Protein 3NDH (pdb70)

Nearest PDB structures (foldseek):
  3ndh-assembly1_B  TM=9.993E-01  e=7.594E-46  Thermoplasma acidophilum
  4art-assembly1_B  TM=2.480E-01  e=1.129E-01  Bicaudavirus pozzuoliense
  8sbm-assembly2_B  TM=2.463E-01  e=1.605E+00  Mycobacterium tuberculosis
  3zxo-assembly1_A  TM=2.672E-01  e=2.218E+00  Mycobacterium tuberculosis H37Rv
  8sbm-assembly1_A  TM=1.873E-01  e=1.605E+00  Mycobacterium tuberculosis

Sequence (422 aa):
HHHHEFDHLKKDLFRRDRRLIIDDKVQRRRLPYMMFQQLAEELESSSRAGKKVGMEVGSLRERIISSLLIYKFGEEKKNVEETDLPITEEPPEIDVKLFGSPPISIKTITGKKEEPAGVKLIWTVDATKARRQQFLETWHPRRFDLILVHINWSSLGGVYYIPDYVQQQRRIFDEIGKDKKYIKKLPPKKQGTNPRGVEISNEEALKKEIMTDEEETMSIKKIEEWKKKKTNNVVQQYYNNAAFKRWVDLWSEEGDDHHLKKDLFRRDRRLIIDDKVQRRRLPYMFQLAELESSSRAGKKVGMEVGSLRERIISSLLIYKFGEEKKNVETDLPPITEPPEIDVKLFGSSPISSIKTITGKEEPAGVKLIWTVDATKARRQFLETTWHPRRFDLILVHINWSSLGGVYYIPDYVQQRIFDEIGKDKYIKKLPPKKQGTNPRGVEISNEEALKKEIMTDEEETMSIKKIEEWKKKTNNVVQQYYNNAAFKKRRWVDLWSEG

Structure (mmCIF, N/CA/C/O backbone):
data_3NDH
#
_entry.id   3NDH
#
_cell.length_a   39.310
_cell.length_b   72.910
_cell.length_c   88.760
_cell.angle_alpha   90.00
_cell.angle_beta   101.99
_cell.angle_gamma   90.00
#
_symmetry.space_group_name_H-M   'P 1 21 1'
#
loop_
_entity.id
_entity.type
_entity.pdbx_description
1 polymer 'restriction endonuclease THAI'
2 polymer "DNA (5'-D(*G*GP*TP*AP*CP*GP*CP*GP*AP*TP*G)-3')"
3 polymer "DNA (5'-D(*C*CP*AP*TP*CP*GP*CP*GP*TP*AP*C)-3')"
4 non-polymer 'SODIUM ION'
5 non-polymer 'CHLORIDE ION'
6 non-polymer 'TRIETHYLENE GLYCOL'
7 non-polymer 'ACETATE ION'
8 non-polymer 'SULFATE ION'
9 water water
#
loop_
_atom_site.group_PDB
_atom_site.id
_atom_site.type_symbol
_atom_site.label_atom_id
_atom_site.label_alt_id
_atom_site.label_comp_id
_atom_site.label_asym_id
_atom_site.label_entity_id
_atom_site.label_seq_id
_atom_site.pdbx_PDB_ins_code
_atom_site.Cartn_x
_atom_site.Cartn_y
_atom_site.Cartn_z
_atom_site.occupancy
_atom_site.B_iso_or_equiv
_atom_site.auth_seq_id
_atom_site.auth_comp_id
_atom_site.auth_asym_id
_atom_site.auth_atom_id
_atom_site.pdbx_PDB_model_num
ATOM 1 N N . HIS A 1 5 ? -7.287 -12.013 8.341 1.00 26.17 -4 HIS A N 1
ATOM 2 C CA . HIS A 1 5 ? -6.963 -11.170 7.150 1.00 25.93 -4 HIS A CA 1
ATOM 3 C C . HIS A 1 5 ? -5.499 -11.351 6.756 1.00 24.14 -4 HIS A C 1
ATOM 4 O O . HIS A 1 5 ? -4.741 -12.038 7.461 1.00 25.17 -4 HIS A O 1
ATOM 11 N N . HIS A 1 6 ? -5.087 -10.711 5.658 1.00 21.81 -3 HIS A N 1
ATOM 12 C CA . HIS A 1 6 ? -3.773 -10.975 5.075 1.00 19.56 -3 HIS A CA 1
ATOM 13 C C . HIS A 1 6 ? -2.617 -10.243 5.741 1.00 18.57 -3 HIS A C 1
ATOM 14 O O . HIS A 1 6 ? -1.484 -10.360 5.287 1.00 19.15 -3 HIS A O 1
ATOM 21 N N . HIS A 1 7 ? -2.873 -9.500 6.813 1.00 17.35 -2 HIS A N 1
ATOM 22 C CA . HIS A 1 7 ? -1.779 -8.908 7.579 1.00 17.52 -2 HIS A CA 1
ATOM 23 C C . HIS A 1 7 ? -1.659 -9.516 8.972 1.00 17.75 -2 HIS A C 1
ATOM 24 O O . HIS A 1 7 ? -0.922 -9.019 9.807 1.00 19.75 -2 HIS A O 1
ATOM 31 N N . HIS A 1 8 ? -2.304 -10.659 9.187 1.00 18.02 -1 HIS A N 1
ATOM 32 C CA . HIS A 1 8 ? -2.203 -11.375 10.448 1.00 19.07 -1 HIS A CA 1
ATOM 33 C C . HIS A 1 8 ? -0.880 -12.127 10.524 1.00 18.32 -1 HIS A C 1
ATOM 34 O O . HIS A 1 8 ? -0.367 -12.616 9.513 1.00 18.38 -1 HIS A O 1
ATOM 41 N N . GLU A 1 9 ? -0.318 -12.238 11.723 1.00 18.23 0 GLU A N 1
ATOM 42 C CA . GLU A 1 9 ? 0.827 -13.114 11.928 1.00 19.75 0 GLU A CA 1
ATOM 43 C C . GLU A 1 9 ? 0.354 -14.547 11.686 1.00 22.41 0 GLU A C 1
ATOM 44 O O . GLU A 1 9 ? -0.700 -14.914 12.158 1.00 24.71 0 GLU A O 1
ATOM 50 N N . PHE A 1 10 ? 1.101 -15.351 10.948 1.00 25.79 1 PHE A N 1
ATOM 51 C CA . PHE A 1 10 ? 0.623 -16.725 10.716 1.00 27.30 1 PHE A CA 1
ATOM 52 C C . PHE A 1 10 ? 0.703 -17.561 11.996 1.00 28.66 1 PHE A C 1
ATOM 53 O O . PHE A 1 10 ? 1.793 -17.882 12.473 1.00 30.74 1 PHE A O 1
ATOM 61 N N . ASP A 1 18 ? -0.989 -16.454 29.804 1.00 28.36 9 ASP A N 1
ATOM 62 C CA . ASP A 1 18 ? -0.561 -15.042 29.805 1.00 26.91 9 ASP A CA 1
ATOM 63 C C . ASP A 1 18 ? -0.207 -14.716 28.362 1.00 25.44 9 ASP A C 1
ATOM 64 O O . ASP A 1 18 ? 0.801 -15.176 27.821 1.00 25.47 9 ASP A O 1
ATOM 69 N N . HIS A 1 19 ? -1.078 -13.940 27.733 1.00 24.05 10 HIS A N 1
ATOM 70 C CA . HIS A 1 19 ? -0.939 -13.623 26.323 1.00 22.53 10 HIS A CA 1
ATOM 71 C C . HIS A 1 19 ? 0.301 -12.777 26.068 1.00 21.26 10 HIS A C 1
ATOM 72 O O . HIS A 1 19 ? 0.960 -12.929 25.038 1.00 20.30 10 HIS A O 1
ATOM 79 N N . LEU A 1 20 ? 0.621 -11.883 26.996 1.00 20.25 11 LEU A N 1
ATOM 80 C CA . LEU A 1 20 ? 1.814 -11.053 26.836 1.00 19.12 11 LEU A CA 1
ATOM 81 C C . LEU A 1 20 ? 3.098 -11.881 26.936 1.00 19.17 11 LEU A C 1
ATOM 82 O O . LEU A 1 20 ? 4.061 -11.615 26.241 1.00 19.39 11 LEU A O 1
ATOM 87 N N A LYS A 1 21 ? 3.106 -12.897 27.797 0.50 19.48 12 LYS A N 1
ATOM 88 N N B LYS A 1 21 ? 3.109 -12.897 27.787 0.50 19.36 12 LYS A N 1
ATOM 89 C CA A LYS A 1 21 ? 4.223 -13.834 27.837 0.50 20.44 12 LYS A CA 1
ATOM 90 C CA B LYS A 1 21 ? 4.254 -13.792 27.834 0.50 20.21 12 LYS A CA 1
ATOM 91 C C A LYS A 1 21 ? 4.406 -14.473 26.464 0.50 20.10 12 LYS A C 1
ATOM 92 C C B LYS A 1 21 ? 4.415 -14.522 26.489 0.50 20.05 12 LYS A C 1
ATOM 93 O O A LYS A 1 21 ? 5.519 -14.529 25.942 0.50 19.97 12 LYS A O 1
ATOM 94 O O B LYS A 1 21 ? 5.534 -14.679 26.000 0.50 20.10 12 LYS A O 1
ATOM 105 N N . ASP A 1 22 ? 3.303 -14.930 25.881 1.00 20.17 13 ASP A N 1
ATOM 106 C CA . ASP A 1 22 ? 3.332 -15.574 24.563 1.00 20.43 13 ASP A CA 1
ATOM 107 C C . ASP A 1 22 ? 3.880 -14.618 23.505 1.00 18.31 13 ASP A C 1
ATOM 108 O O . ASP A 1 22 ? 4.678 -15.009 22.654 1.00 18.94 13 ASP A O 1
ATOM 113 N N . LEU A 1 23 ? 3.482 -13.351 23.579 1.00 17.47 14 LEU A N 1
ATOM 114 C CA . LEU A 1 23 ? 3.985 -12.341 22.653 1.00 17.03 14 LEU A CA 1
ATOM 115 C C . LEU A 1 23 ? 5.497 -12.204 22.768 1.00 17.01 14 LEU A C 1
ATOM 116 O O . LEU A 1 23 ? 6.212 -12.188 21.758 1.00 17.89 14 LEU A O 1
ATOM 121 N N . PHE A 1 24 ? 5.982 -12.093 24.001 1.00 17.29 15 PHE A N 1
ATOM 122 C CA . PHE A 1 24 ? 7.389 -11.826 24.250 1.00 17.76 15 PHE A CA 1
ATOM 123 C C . PHE A 1 24 ? 8.318 -13.010 23.972 1.00 18.59 15 PHE A C 1
ATOM 124 O O . PHE A 1 24 ? 9.515 -12.824 23.828 1.00 19.66 15 PHE A O 1
ATOM 132 N N A ARG A 1 25 ? 7.757 -14.213 23.892 0.50 18.74 16 ARG A N 1
ATOM 133 N N B ARG A 1 25 ? 7.774 -14.219 23.896 0.50 19.14 16 ARG A N 1
ATOM 134 C CA A ARG A 1 25 ? 8.535 -15.428 23.626 0.50 19.57 16 ARG A CA 1
ATOM 135 C CA B ARG A 1 25 ? 8.600 -15.392 23.605 0.50 20.26 16 ARG A CA 1
ATOM 136 C C A ARG A 1 25 ? 8.435 -15.885 22.170 0.50 19.44 16 ARG A C 1
ATOM 137 C C B ARG A 1 25 ? 8.364 -15.949 22.194 0.50 19.94 16 ARG A C 1
ATOM 138 O O A ARG A 1 25 ? 9.168 -16.779 21.754 0.50 20.19 16 ARG A O 1
ATOM 139 O O B ARG A 1 25 ? 8.913 -16.989 21.838 0.50 20.99 16 ARG A O 1
ATOM 154 N N . ASP A 1 26 ? 7.551 -15.252 21.400 1.00 18.86 17 ASP A N 1
ATOM 155 C CA . ASP A 1 26 ? 7.318 -15.604 19.995 1.00 18.11 17 ASP A CA 1
ATOM 156 C C . ASP A 1 26 ? 8.550 -15.167 19.186 1.00 17.67 17 ASP A C 1
ATOM 157 O O . ASP A 1 26 ? 8.868 -13.990 19.112 1.00 16.12 17 ASP A O 1
ATOM 162 N N A ARG A 1 27 ? 9.228 -16.138 18.582 0.50 18.01 18 ARG A N 1
ATOM 163 N N B ARG A 1 27 ? 9.257 -16.131 18.600 0.50 17.89 18 ARG A N 1
ATOM 164 C CA A ARG A 1 27 ? 10.478 -15.894 17.871 0.50 18.30 18 ARG A CA 1
ATOM 165 C CA B ARG A 1 27 ? 10.507 -15.849 17.888 0.50 18.15 18 ARG A CA 1
ATOM 166 C C A ARG A 1 27 ? 10.331 -14.911 16.708 0.50 17.41 18 ARG A C 1
ATOM 167 C C B ARG A 1 27 ? 10.340 -14.901 16.697 0.50 17.32 18 ARG A C 1
ATOM 168 O O A ARG A 1 27 ? 11.229 -14.103 16.450 0.50 17.42 18 ARG A O 1
ATOM 169 O O B ARG A 1 27 ? 11.236 -14.103 16.406 0.50 17.30 18 ARG A O 1
ATOM 184 N N . LEU A 1 28 ? 9.208 -15.000 15.999 1.00 16.94 19 LEU A N 1
ATOM 185 C CA . LEU A 1 28 ? 8.936 -14.085 14.881 1.00 16.58 19 LEU A CA 1
ATOM 186 C C . LEU A 1 28 ? 8.708 -12.659 15.388 1.00 15.97 19 LEU A C 1
ATOM 187 O O . LEU A 1 28 ? 9.232 -11.718 14.831 1.00 15.93 19 LEU A O 1
ATOM 192 N N . ILE A 1 29 ? 7.954 -12.526 16.473 1.00 15.20 20 ILE A N 1
ATOM 193 C CA . ILE A 1 29 ? 7.761 -11.222 17.106 1.00 14.85 20 ILE A CA 1
ATOM 194 C C . ILE A 1 29 ? 9.097 -10.631 17.571 1.00 14.68 20 ILE A C 1
ATOM 195 O O . ILE A 1 29 ? 9.381 -9.464 17.341 1.00 14.24 20 ILE A O 1
ATOM 200 N N . ILE A 1 30 ? 9.913 -11.447 18.232 1.00 14.20 21 ILE A N 1
ATOM 201 C CA . ILE A 1 30 ? 11.224 -10.983 18.681 1.00 14.55 21 ILE A CA 1
ATOM 202 C C . ILE A 1 30 ? 12.020 -10.457 17.493 1.00 14.45 21 ILE A C 1
ATOM 203 O O . ILE A 1 30 ? 12.582 -9.370 17.552 1.00 14.31 21 ILE A O 1
ATOM 208 N N A ASP A 1 31 ? 12.053 -11.209 16.395 0.50 14.96 22 ASP A N 1
ATOM 209 N N B ASP A 1 31 ? 12.041 -11.233 16.413 0.50 15.47 22 ASP A N 1
ATOM 210 C CA A ASP A 1 31 ? 12.843 -10.824 15.224 0.50 15.06 22 ASP A CA 1
ATOM 211 C CA B ASP A 1 31 ? 12.764 -10.899 15.190 0.50 15.88 22 ASP A CA 1
ATOM 212 C C A ASP A 1 31 ? 12.287 -9.562 14.556 0.50 14.36 22 ASP A C 1
ATOM 213 C C B ASP A 1 31 ? 12.279 -9.573 14.609 0.50 14.89 22 ASP A C 1
ATOM 214 O O A ASP A 1 31 ? 13.050 -8.695 14.119 0.50 14.70 22 ASP A O 1
ATOM 215 O O B ASP A 1 31 ? 13.071 -8.674 14.318 0.50 15.28 22 ASP A O 1
ATOM 224 N N . LYS A 1 32 ? 10.963 -9.449 14.483 1.00 14.53 23 LYS A N 1
ATOM 225 C CA . LYS A 1 32 ? 10.363 -8.273 13.882 1.00 14.23 23 LYS A CA 1
ATOM 226 C C . LYS A 1 32 ? 10.588 -7.020 14.730 1.00 12.81 23 LYS A C 1
ATOM 227 O O . LYS A 1 32 ? 10.866 -5.945 14.193 1.00 13.19 23 LYS A O 1
ATOM 233 N N . VAL A 1 33 ? 10.450 -7.143 16.048 1.00 13.02 24 VAL A N 1
ATOM 234 C CA . VAL A 1 33 ? 10.669 -6.018 16.945 1.00 12.72 24 VAL A CA 1
ATOM 235 C C . VAL A 1 33 ? 12.126 -5.567 16.872 1.00 12.81 24 VAL A C 1
ATOM 236 O O . VAL A 1 33 ? 12.415 -4.381 16.722 1.00 12.05 24 VAL A O 1
ATOM 240 N N . GLN A 1 34 ? 13.050 -6.522 16.949 1.00 12.67 25 GLN A N 1
ATOM 241 C CA . GLN A 1 34 ? 14.465 -6.189 16.924 1.00 12.76 25 GLN A CA 1
ATOM 242 C C . GLN A 1 34 ? 14.863 -5.542 15.610 1.00 14.03 25 GLN A C 1
ATOM 243 O O . GLN A 1 34 ? 15.681 -4.611 15.587 1.00 14.44 25 GLN A O 1
ATOM 249 N N A ARG A 1 35 ? 14.320 -6.042 14.507 0.50 14.03 26 ARG A N 1
ATOM 250 N N B ARG A 1 35 ? 14.305 -6.045 14.517 0.50 14.14 26 ARG A N 1
ATOM 251 C CA A ARG A 1 35 ? 14.673 -5.514 13.198 0.50 14.30 26 ARG A CA 1
ATOM 252 C CA B ARG A 1 35 ? 14.643 -5.562 13.188 0.50 14.50 26 ARG A CA 1
ATOM 253 C C A ARG A 1 35 ? 13.941 -4.222 12.824 0.50 13.79 26 ARG A C 1
ATOM 254 C C B ARG A 1 35 ? 13.938 -4.247 12.819 0.50 13.91 26 ARG A C 1
ATOM 255 O O A ARG A 1 35 ? 14.522 -3.369 12.153 0.50 15.08 26 ARG A O 1
ATOM 256 O O B ARG A 1 35 ? 14.535 -3.406 12.147 0.50 15.17 26 ARG A O 1
ATOM 271 N N . ARG A 1 36 ? 12.682 -4.079 13.237 1.00 13.04 27 ARG A N 1
ATOM 272 C CA . ARG A 1 36 ? 11.828 -2.996 12.719 1.00 12.04 27 ARG A CA 1
ATOM 273 C C . ARG A 1 36 ? 11.267 -1.987 13.709 1.00 11.46 27 ARG A C 1
ATOM 274 O O . ARG A 1 36 ? 10.795 -0.938 13.271 1.00 12.20 27 ARG A O 1
ATOM 282 N N . LEU A 1 37 ? 11.261 -2.271 15.013 1.00 11.60 28 LEU A N 1
ATOM 283 C CA . LEU A 1 37 ? 10.713 -1.271 15.922 1.00 11.49 28 LEU A CA 1
ATOM 284 C C . LEU A 1 37 ? 11.449 0.068 15.820 1.00 11.15 28 LEU A C 1
ATOM 285 O O . LEU A 1 37 ? 10.808 1.112 15.844 1.00 10.93 28 LEU A O 1
ATOM 290 N N . PRO A 1 38 ? 12.785 0.071 15.711 1.00 11.10 29 PRO A N 1
ATOM 291 C CA . PRO A 1 38 ? 13.436 1.375 15.525 1.00 11.34 29 PRO A CA 1
ATOM 292 C C . PRO A 1 38 ? 12.936 2.170 14.313 1.00 11.31 29 PRO A C 1
ATOM 293 O O . PRO A 1 38 ? 12.637 3.363 14.440 1.00 11.42 29 PRO A O 1
ATOM 297 N N . TYR A 1 39 ? 12.819 1.518 13.156 1.00 11.90 30 TYR A N 1
ATOM 298 C CA . TYR A 1 39 ? 12.294 2.160 11.958 1.00 12.01 30 TYR A CA 1
ATOM 299 C C . TYR A 1 39 ? 10.900 2.758 12.181 1.00 11.49 30 TYR A C 1
ATOM 300 O O . TYR A 1 39 ? 10.649 3.924 11.859 1.00 11.17 30 TYR A O 1
ATOM 309 N N A MET A 1 40 ? 10.004 1.964 12.754 0.50 11.42 31 MET A N 1
ATOM 310 N N B MET A 1 40 ? 10.002 1.961 12.745 0.50 11.82 31 MET A N 1
ATOM 311 C CA A MET A 1 40 ? 8.638 2.427 13.003 0.50 11.62 31 MET A CA 1
ATOM 312 C CA B MET A 1 40 ? 8.635 2.421 12.988 0.50 12.34 31 MET A CA 1
ATOM 313 C C A MET A 1 40 ? 8.635 3.617 13.957 0.50 11.19 31 MET A C 1
ATOM 314 C C B MET A 1 40 ? 8.616 3.600 13.968 0.50 11.60 31 MET A C 1
ATOM 315 O O A MET A 1 40 ? 7.925 4.604 13.743 0.50 11.24 31 MET A O 1
ATOM 316 O O B MET A 1 40 ? 7.878 4.572 13.774 0.50 11.64 31 MET A O 1
ATOM 325 N N . PHE A 1 41 ? 9.433 3.528 15.016 1.00 11.04 32 PHE A N 1
ATOM 326 C CA . PHE A 1 41 ? 9.537 4.635 15.970 1.00 10.71 32 PHE A CA 1
ATOM 327 C C . PHE A 1 41 ? 10.199 5.855 15.354 1.00 12.17 32 PHE A C 1
ATOM 328 O O . PHE A 1 41 ? 9.891 6.984 15.752 1.00 12.19 32 PHE A O 1
ATOM 336 N N A GLN A 1 42 ? 11.069 5.655 14.374 0.50 11.51 33 GLN A N 1
ATOM 337 N N B GLN A 1 42 ? 11.088 5.657 14.382 0.50 12.20 33 GLN A N 1
ATOM 338 C CA A GLN A 1 42 ? 11.635 6.789 13.669 0.50 12.23 33 GLN A CA 1
ATOM 339 C CA B GLN A 1 42 ? 11.619 6.784 13.609 0.50 13.41 33 GLN A CA 1
ATOM 340 C C A GLN A 1 42 ? 10.566 7.493 12.811 0.50 12.74 33 GLN A C 1
ATOM 341 C C B GLN A 1 42 ? 10.514 7.499 12.863 0.50 13.39 33 GLN A C 1
ATOM 342 O O A GLN A 1 42 ? 10.532 8.726 12.732 0.50 13.28 33 GLN A O 1
ATOM 343 O O B GLN A 1 42 ? 10.419 8.732 12.880 0.50 13.93 33 GLN A O 1
ATOM 354 N N . LEU A 1 43 ? 9.698 6.722 12.163 1.00 12.57 34 LEU A N 1
ATOM 355 C CA . LEU A 1 43 ? 8.564 7.302 11.422 1.00 13.49 34 LEU A CA 1
ATOM 356 C C . LEU A 1 43 ? 7.679 8.075 12.391 1.00 13.26 34 LEU A C 1
ATOM 357 O O . LEU A 1 43 ? 7.249 9.182 12.097 1.00 13.43 34 LEU A O 1
ATOM 362 N N . ALA A 1 44 ? 7.425 7.520 13.572 1.00 12.31 35 ALA A N 1
ATOM 363 C CA . ALA A 1 44 ? 6.621 8.253 14.562 1.00 11.76 35 ALA A CA 1
ATOM 364 C C . ALA A 1 44 ? 7.242 9.587 14.917 1.00 12.04 35 ALA A C 1
ATOM 365 O O . ALA A 1 44 ? 6.562 10.618 14.982 1.00 12.88 35 ALA A O 1
ATOM 367 N N A GLU A 1 45 ? 8.541 9.603 15.163 0.50 12.74 36 GLU A N 1
ATOM 368 N N B GLU A 1 45 ? 8.543 9.592 15.152 0.50 12.12 36 GLU A N 1
ATOM 369 C CA A GLU A 1 45 ? 9.179 10.866 15.529 0.50 13.32 36 GLU A CA 1
ATOM 370 C CA B GLU A 1 45 ? 9.236 10.838 15.488 0.50 12.22 36 GLU A CA 1
ATOM 371 C C A GLU A 1 45 ? 9.202 11.880 14.378 0.50 13.38 36 GLU A C 1
ATOM 372 C C B GLU A 1 45 ? 9.182 11.868 14.373 0.50 12.76 36 GLU A C 1
ATOM 373 O O A GLU A 1 45 ? 9.005 13.086 14.603 0.50 14.12 36 GLU A O 1
ATOM 374 O O B GLU A 1 45 ? 8.913 13.057 14.613 0.50 13.57 36 GLU A O 1
ATOM 385 N N . LEU A 1 46 ? 9.398 11.391 13.152 1.00 13.43 37 LEU A N 1
ATOM 386 C CA . LEU A 1 46 ? 9.378 12.262 11.985 1.00 14.40 37 LEU A CA 1
ATOM 387 C C . LEU A 1 46 ? 8.024 12.930 11.781 1.00 14.64 37 LEU A C 1
ATOM 388 O O . LEU A 1 46 ? 7.961 14.029 11.198 1.00 16.07 37 LEU A O 1
ATOM 393 N N . GLU A 1 47 ? 6.971 12.326 12.284 1.00 13.97 38 GLU A N 1
ATOM 394 C CA . GLU A 1 47 ? 5.618 12.845 12.192 1.00 14.75 38 GLU A CA 1
ATOM 395 C C . GLU A 1 47 ? 5.182 13.609 13.446 1.00 13.66 38 GLU A C 1
ATOM 396 O O . GLU A 1 47 ? 4.065 14.102 13.500 1.00 15.62 38 GLU A O 1
ATOM 402 N N . SER A 1 48 ? 6.061 13.748 14.426 1.00 12.11 39 SER A N 1
ATOM 403 C CA . SER A 1 48 ? 5.699 14.325 15.708 1.00 12.62 39 SER A CA 1
ATOM 404 C C . SER A 1 48 ? 6.736 15.320 16.196 1.00 12.96 39 SER A C 1
ATOM 405 O O . SER A 1 48 ? 6.964 15.422 17.393 1.00 13.58 39 SER A O 1
ATOM 408 N N A SER A 1 49 ? 7.367 16.029 15.267 0.50 12.49 40 SER A N 1
ATOM 409 N N B SER A 1 49 ? 7.359 16.038 15.269 0.50 13.28 40 SER A N 1
ATOM 410 C CA A SER A 1 49 ? 8.454 16.942 15.602 0.50 12.39 40 SER A CA 1
ATOM 411 C CA B SER A 1 49 ? 8.461 16.937 15.599 0.50 13.93 40 SER A CA 1
ATOM 412 C C A SER A 1 49 ? 8.223 18.332 15.010 0.50 13.23 40 SER A C 1
ATOM 413 C C B SER A 1 49 ? 8.293 18.300 14.935 0.50 13.99 40 SER A C 1
ATOM 414 O O A SER A 1 49 ? 7.244 18.569 14.295 0.50 14.64 40 SER A O 1
ATOM 415 O O B SER A 1 49 ? 7.452 18.471 14.053 0.50 15.50 40 SER A O 1
ATOM 420 N N . ARG A 1 50 ? 9.099 19.262 15.364 1.00 13.43 41 ARG A N 1
ATOM 421 C CA . ARG A 1 50 ? 9.188 20.526 14.675 1.00 13.36 41 ARG A CA 1
ATOM 422 C C . ARG A 1 50 ? 10.613 20.981 14.884 1.00 13.23 41 ARG A C 1
ATOM 423 O O . ARG A 1 50 ? 11.108 20.951 15.999 1.00 13.03 41 ARG A O 1
ATOM 431 N N . ALA A 1 51 ? 11.251 21.448 13.804 1.00 14.24 42 ALA A N 1
ATOM 432 C CA . ALA A 1 51 ? 12.684 21.803 13.807 1.00 14.87 42 ALA A CA 1
ATOM 433 C C . ALA A 1 51 ? 13.553 20.662 14.345 1.00 14.70 42 ALA A C 1
ATOM 434 O O . ALA A 1 51 ? 14.542 20.908 15.037 1.00 15.10 42 ALA A O 1
ATOM 436 N N . GLY A 1 52 ? 13.160 19.420 14.052 1.00 14.36 43 GLY A N 1
ATOM 437 C CA . GLY A 1 52 ? 13.925 18.248 14.459 1.00 14.74 43 GLY A CA 1
ATOM 438 C C . GLY A 1 52 ? 13.863 17.911 15.932 1.00 15.42 43 GLY A C 1
ATOM 439 O O . GLY A 1 52 ? 14.601 17.054 16.386 1.00 18.07 43 GLY A O 1
ATOM 440 N N A LYS A 1 53 ? 12.993 18.588 16.676 0.50 13.96 44 LYS A N 1
ATOM 441 N N B LYS A 1 53 ? 12.996 18.590 16.677 0.50 13.94 44 LYS A N 1
ATOM 442 C CA A LYS A 1 53 ? 12.790 18.321 18.091 0.50 13.45 44 LYS A CA 1
ATOM 443 C CA B LYS A 1 53 ? 12.796 18.324 18.093 0.50 13.43 44 LYS A CA 1
ATOM 444 C C A LYS A 1 53 ? 11.481 17.583 18.264 0.50 12.09 44 LYS A C 1
ATOM 445 C C B LYS A 1 53 ? 11.485 17.583 18.263 0.50 12.07 44 LYS A C 1
ATOM 446 O O A LYS A 1 53 ? 10.454 17.992 17.708 0.50 12.66 44 LYS A O 1
ATOM 447 O O B LYS A 1 53 ? 10.460 17.991 17.704 0.50 12.65 44 LYS A O 1
ATOM 458 N N . VAL A 1 54 ? 11.512 16.518 19.059 1.00 12.28 45 VAL A N 1
ATOM 459 C CA . VAL A 1 54 ? 10.376 15.627 19.186 1.00 12.10 45 VAL A CA 1
ATOM 460 C C . VAL A 1 54 ? 9.395 16.113 20.257 1.00 11.88 45 VAL A C 1
ATOM 461 O O . VAL A 1 54 ? 9.791 16.487 21.354 1.00 12.14 45 VAL A O 1
ATOM 465 N N . GLY A 1 55 ? 8.106 16.152 19.902 1.00 11.67 46 GLY A N 1
ATOM 466 C CA . GLY A 1 55 ? 7.057 16.534 20.837 1.00 11.63 46 GLY A CA 1
ATOM 467 C C . GLY A 1 55 ? 6.635 15.336 21.694 1.00 10.04 46 GLY A C 1
ATOM 468 O O . GLY A 1 55 ? 6.758 14.169 21.354 1.00 10.99 46 GLY A O 1
ATOM 469 N N . MET A 1 56 ? 6.111 15.669 22.866 1.00 11.24 47 MET A N 1
ATOM 470 C CA . MET A 1 56 ? 5.568 14.676 23.795 1.00 10.92 47 MET A CA 1
ATOM 471 C C . MET A 1 56 ? 4.519 13.813 23.144 1.00 11.09 47 MET A C 1
ATOM 472 O O . MET A 1 56 ? 4.403 12.617 23.476 1.00 10.64 47 MET A O 1
ATOM 477 N N . GLU A 1 57 ? 3.795 14.377 22.176 1.00 11.14 48 GLU A N 1
ATOM 478 C CA . GLU A 1 57 ? 2.735 13.668 21.500 1.00 11.39 48 GLU A CA 1
ATOM 479 C C . GLU A 1 57 ? 3.247 12.495 20.667 1.00 11.01 48 GLU A C 1
ATOM 480 O O . GLU A 1 57 ? 2.453 11.661 20.221 1.00 11.38 48 GLU A O 1
ATOM 486 N N . VAL A 1 58 ? 4.551 12.390 20.456 1.00 10.29 49 VAL A N 1
ATOM 487 C CA . VAL A 1 58 ? 5.111 11.174 19.848 1.00 10.04 49 VAL A CA 1
ATOM 488 C C . VAL A 1 58 ? 4.661 9.934 20.582 1.00 10.18 49 VAL A C 1
ATOM 489 O O . VAL A 1 58 ? 4.525 8.880 19.970 1.00 10.86 49 VAL A O 1
ATOM 493 N N . GLY A 1 59 ? 4.461 10.028 21.888 1.00 10.63 50 GLY A N 1
ATOM 494 C CA . GLY A 1 59 ? 4.034 8.888 22.679 1.00 11.49 50 GLY A CA 1
ATOM 495 C C . GLY A 1 59 ? 2.712 8.320 22.222 1.00 12.39 50 GLY A C 1
ATOM 496 O O . GLY A 1 59 ? 2.490 7.106 22.253 1.00 11.77 50 GLY A O 1
ATOM 497 N N . SER A 1 60 ? 1.821 9.189 21.774 1.00 12.37 51 SER A N 1
ATOM 498 C CA . SER A 1 60 ? 0.506 8.748 21.349 1.00 12.90 51 SER A CA 1
ATOM 499 C C . SER A 1 60 ? 0.603 7.941 20.058 1.00 12.91 51 SER A C 1
ATOM 500 O O . SER A 1 60 ? -0.089 6.943 19.858 1.00 13.48 51 SER A O 1
ATOM 503 N N . LEU A 1 61 ? 1.519 8.341 19.180 1.00 12.69 52 LEU A N 1
ATOM 504 C CA . LEU A 1 61 ? 1.744 7.612 17.957 1.00 12.41 52 LEU A CA 1
ATOM 505 C C . LEU A 1 61 ? 2.520 6.294 18.176 1.00 12.14 52 LEU A C 1
ATOM 506 O O . LEU A 1 61 ? 2.202 5.262 17.602 1.00 12.52 52 LEU A O 1
ATOM 511 N N . ARG A 1 62 ? 3.548 6.320 19.030 1.00 11.73 53 ARG A N 1
ATOM 512 C CA . ARG A 1 62 ? 4.251 5.087 19.402 1.00 11.54 53 ARG A CA 1
ATOM 513 C C . ARG A 1 62 ? 3.279 4.080 19.995 1.00 10.54 53 ARG A C 1
ATOM 514 O O . ARG A 1 62 ? 3.383 2.898 19.748 1.00 10.83 53 ARG A O 1
ATOM 522 N N . GLU A 1 63 ? 2.320 4.553 20.783 1.00 11.31 54 GLU A N 1
ATOM 523 C CA . GLU A 1 63 ? 1.311 3.673 21.386 1.00 12.21 54 GLU A CA 1
ATOM 524 C C . GLU A 1 63 ? 0.519 2.953 20.306 1.00 12.06 54 GLU A C 1
ATOM 525 O O . GLU A 1 63 ? 0.285 1.747 20.418 1.00 12.13 54 GLU A O 1
ATOM 531 N N . ARG A 1 64 ? 0.138 3.666 19.245 1.00 12.15 55 ARG A N 1
ATOM 532 C CA . ARG A 1 64 ? -0.554 3.029 18.122 1.00 13.14 55 ARG A CA 1
ATOM 533 C C . ARG A 1 64 ? 0.246 1.878 17.533 1.00 12.06 55 ARG A C 1
ATOM 534 O O . ARG A 1 64 ? -0.295 0.842 17.182 1.00 12.60 55 ARG A O 1
ATOM 542 N N . ILE A 1 65 ? 1.555 2.092 17.413 1.00 11.31 56 ILE A N 1
ATOM 543 C CA . ILE A 1 65 ? 2.462 1.097 16.862 1.00 10.81 56 ILE A CA 1
ATOM 544 C C . ILE A 1 65 ? 2.487 -0.149 17.751 1.00 11.08 56 ILE A C 1
ATOM 545 O O . ILE A 1 65 ? 2.468 -1.293 17.262 1.00 11.45 56 ILE A O 1
ATOM 550 N N . ILE A 1 66 ? 2.531 0.046 19.067 1.00 11.12 57 ILE A N 1
ATOM 551 C CA . ILE A 1 66 ? 2.555 -1.090 19.981 1.00 11.62 57 ILE A CA 1
ATOM 552 C C . ILE A 1 66 ? 1.209 -1.800 19.994 1.00 11.54 57 ILE A C 1
ATOM 553 O O . ILE A 1 66 ? 1.154 -3.031 19.955 1.00 11.86 57 ILE A O 1
ATOM 558 N N . SER A 1 67 ? 0.107 -1.053 20.027 1.00 11.36 58 SER A N 1
ATOM 559 C CA . SER A 1 67 ? -1.202 -1.714 19.931 1.00 11.76 58 SER A CA 1
ATOM 560 C C . SER A 1 67 ? -1.345 -2.525 18.639 1.00 11.87 58 SER A C 1
ATOM 561 O O . SER A 1 67 ? -1.966 -3.580 18.617 1.00 12.14 58 SER A O 1
ATOM 564 N N . SER A 1 68 ? -0.771 -2.002 17.564 1.00 11.78 59 SER A N 1
ATOM 565 C CA . SER A 1 68 ? -0.796 -2.670 16.273 1.00 12.43 59 SER A CA 1
ATOM 566 C C . SER A 1 68 ? 0.021 -3.956 16.256 1.00 12.59 59 SER A C 1
ATOM 567 O O . SER A 1 68 ? -0.324 -4.911 15.535 1.00 12.63 59 SER A O 1
ATOM 570 N N . LEU A 1 69 ? 1.086 -4.016 17.055 1.00 12.87 60 LEU A N 1
ATOM 571 C CA . LEU A 1 69 ? 1.807 -5.282 17.236 1.00 12.90 60 LEU A CA 1
ATOM 572 C C . LEU A 1 69 ? 0.903 -6.325 17.865 1.00 13.63 60 LEU A C 1
ATOM 573 O O . LEU A 1 69 ? 0.922 -7.470 17.475 1.00 13.83 60 LEU A O 1
ATOM 578 N N . LEU A 1 70 ? 0.116 -5.920 18.854 1.00 13.02 61 LEU A N 1
ATOM 579 C CA . LEU A 1 70 ? -0.829 -6.840 19.476 1.00 13.22 61 LEU A CA 1
ATOM 580 C C . LEU A 1 70 ? -1.873 -7.301 18.470 1.00 13.42 61 LEU A C 1
ATOM 581 O O . LEU A 1 70 ? -2.189 -8.477 18.415 1.00 13.86 61 LEU A O 1
ATOM 586 N N . ILE A 1 71 ? -2.399 -6.382 17.670 1.00 13.47 62 ILE A N 1
ATOM 587 C CA . ILE A 1 71 ? -3.372 -6.772 16.622 1.00 13.87 62 ILE A CA 1
ATOM 588 C C . ILE A 1 71 ? -2.744 -7.748 15.629 1.00 14.12 62 ILE A C 1
ATOM 589 O O . ILE A 1 71 ? -3.351 -8.772 15.275 1.00 15.26 62 ILE A O 1
ATOM 594 N N . TYR A 1 72 ? -1.507 -7.465 15.228 1.00 13.59 63 TYR A N 1
ATOM 595 C CA . TYR A 1 72 ? -0.770 -8.344 14.322 1.00 13.89 63 TYR A CA 1
ATOM 596 C C . TYR A 1 72 ? -0.718 -9.781 14.843 1.00 15.29 63 TYR A C 1
ATOM 597 O O . TYR A 1 72 ? -1.046 -10.700 14.107 1.00 15.00 63 TYR A O 1
ATOM 606 N N . LYS A 1 73 ? -0.329 -9.989 16.095 1.00 15.01 64 LYS A N 1
ATOM 607 C CA . LYS A 1 73 ? -0.227 -11.325 16.637 1.00 15.87 64 LYS A CA 1
ATOM 608 C C . LYS A 1 73 ? -1.583 -11.942 16.965 1.00 16.02 64 LYS A C 1
ATOM 609 O O . LYS A 1 73 ? -1.818 -13.124 16.653 1.00 17.27 64 LYS A O 1
ATOM 615 N N . PHE A 1 74 ? -2.460 -11.196 17.632 1.00 15.66 65 PHE A N 1
ATOM 616 C CA . PHE A 1 74 ? -3.643 -11.816 18.246 1.00 17.00 65 PHE A CA 1
ATOM 617 C C . PHE A 1 74 ? -4.938 -11.656 17.472 1.00 18.07 65 PHE A C 1
ATOM 618 O O . PHE A 1 74 ? -5.916 -12.364 17.768 1.00 19.61 65 PHE A O 1
ATOM 626 N N . GLY A 1 75 ? -4.948 -10.768 16.485 1.00 18.46 66 GLY A N 1
ATOM 627 C CA . GLY A 1 75 ? -6.138 -10.483 15.681 1.00 18.66 66 GLY A CA 1
ATOM 628 C C . GLY A 1 75 ? -6.944 -9.308 16.212 1.00 18.79 66 GLY A C 1
ATOM 629 O O . GLY A 1 75 ? -7.029 -9.095 17.413 1.00 18.18 66 GLY A O 1
ATOM 630 N N A GLU A 1 76 ? -7.562 -8.557 15.304 0.50 19.36 67 GLU A N 1
ATOM 631 N N B GLU A 1 76 ? -7.554 -8.553 15.311 0.50 19.76 67 GLU A N 1
ATOM 632 C CA A GLU A 1 76 ? -8.357 -7.391 15.688 0.50 20.16 67 GLU A CA 1
ATOM 633 C CA B GLU A 1 76 ? -8.269 -7.357 15.714 0.50 20.85 67 GLU A CA 1
ATOM 634 C C A GLU A 1 76 ? -9.506 -7.747 16.630 0.50 20.24 67 GLU A C 1
ATOM 635 C C B GLU A 1 76 ? -9.489 -7.686 16.594 0.50 20.89 67 GLU A C 1
ATOM 636 O O A GLU A 1 76 ? -9.829 -6.973 17.530 0.50 20.52 67 GLU A O 1
ATOM 637 O O B GLU A 1 76 ? -9.871 -6.871 17.434 0.50 21.20 67 GLU A O 1
ATOM 648 N N A LYS A 1 77 ? -10.095 -8.926 16.453 0.50 20.79 68 LYS A N 1
ATOM 649 N N B LYS A 1 77 ? -10.063 -8.881 16.460 0.50 21.39 68 LYS A N 1
ATOM 650 C CA A LYS A 1 77 ? -11.189 -9.356 17.317 0.50 21.03 68 LYS A CA 1
ATOM 651 C CA B LYS A 1 77 ? -11.192 -9.255 17.314 0.50 21.57 68 LYS A CA 1
ATOM 652 C C A LYS A 1 77 ? -10.784 -9.446 18.796 0.50 20.66 68 LYS A C 1
ATOM 653 C C B LYS A 1 77 ? -10.794 -9.555 18.778 0.50 21.03 68 LYS A C 1
ATOM 654 O O A LYS A 1 77 ? -11.637 -9.327 19.682 0.50 21.46 68 LYS A O 1
ATOM 655 O O B LYS A 1 77 ? -11.668 -9.715 19.638 0.50 22.01 68 LYS A O 1
ATOM 666 N N . ASN A 1 78 ? -9.492 -9.626 19.068 1.00 19.41 69 ASN A N 1
ATOM 667 C CA . ASN A 1 78 ? -9.001 -9.874 20.431 1.00 18.97 69 ASN A CA 1
ATOM 668 C C . ASN A 1 78 ? -8.256 -8.705 21.071 1.00 17.07 69 ASN A C 1
ATOM 669 O O . ASN A 1 78 ? -7.740 -8.819 22.188 1.00 16.76 69 ASN A O 1
ATOM 674 N N . VAL A 1 79 ? -8.197 -7.588 20.363 1.00 16.15 70 VAL A N 1
ATOM 675 C CA . VAL A 1 79 ? -7.539 -6.387 20.854 1.00 15.42 70 VAL A CA 1
ATOM 676 C C . VAL A 1 79 ? -8.558 -5.278 20.809 1.00 15.94 70 VAL A C 1
ATOM 677 O O . VAL A 1 79 ? -9.096 -4.975 19.747 1.00 16.73 70 VAL A O 1
ATOM 681 N N A GLU A 1 80 ? -8.841 -4.683 21.958 0.50 14.94 71 GLU A N 1
ATOM 682 N N B GLU A 1 80 ? -8.809 -4.682 21.970 0.50 15.58 71 GLU A N 1
ATOM 683 C CA A GLU A 1 80 ? -9.800 -3.597 22.034 0.50 15.30 71 GLU A CA 1
ATOM 684 C CA B GLU A 1 80 ? -9.750 -3.579 22.133 0.50 16.43 71 GLU A CA 1
ATOM 685 C C A GLU A 1 80 ? -9.046 -2.279 22.125 0.50 14.80 71 GLU A C 1
ATOM 686 C C B GLU A 1 80 ? -8.959 -2.284 22.109 0.50 15.45 71 GLU A C 1
ATOM 687 O O A GLU A 1 80 ? -8.427 -1.972 23.149 0.50 14.50 71 GLU A O 1
ATOM 688 O O B GLU A 1 80 ? -8.209 -1.993 23.045 0.50 15.21 71 GLU A O 1
ATOM 699 N N . THR A 1 81 ? -9.099 -1.511 21.041 1.00 14.36 72 THR A N 1
ATOM 700 C CA . THR A 1 81 ? -8.414 -0.219 20.934 1.00 14.48 72 THR A CA 1
ATOM 701 C C . THR A 1 81 ? -9.356 0.948 21.161 1.00 14.66 72 THR A C 1
ATOM 702 O O . THR A 1 81 ? -8.927 2.081 21.187 1.00 15.33 72 THR A O 1
ATOM 706 N N . ASP A 1 82 ? -10.641 0.658 21.350 1.00 14.36 73 ASP A N 1
ATOM 707 C CA . ASP A 1 82 ? -11.681 1.677 21.441 1.00 14.83 73 ASP A CA 1
ATOM 708 C C . ASP A 1 82 ? -11.838 2.281 22.842 1.00 14.68 73 ASP A C 1
ATOM 709 O O . ASP A 1 82 ? -12.942 2.334 23.410 1.00 15.17 73 ASP A O 1
ATOM 714 N N . LEU A 1 83 ? -10.726 2.752 23.399 1.00 14.03 74 LEU A N 1
ATOM 715 C CA . LEU A 1 83 ? -10.703 3.404 24.700 1.00 15.09 74 LEU A CA 1
ATOM 716 C C . LEU A 1 83 ? -10.574 4.903 24.455 1.00 13.70 74 LEU A C 1
ATOM 717 O O . LEU A 1 83 ? -9.773 5.312 23.626 1.00 13.86 74 LEU A O 1
ATOM 722 N N . PRO A 1 84 ? -11.358 5.735 25.161 1.00 14.03 75 PRO A N 1
ATOM 723 C CA . PRO A 1 84 ? -11.255 7.183 24.974 1.00 14.52 75 PRO A CA 1
ATOM 724 C C . PRO A 1 84 ? -9.838 7.652 25.201 1.00 13.26 75 PRO A C 1
ATOM 725 O O . PRO A 1 84 ? -9.163 7.160 26.087 1.00 13.70 75 PRO A O 1
ATOM 729 N N . ILE A 1 85 ? -9.413 8.637 24.419 1.00 12.99 76 ILE A N 1
ATOM 730 C CA . ILE A 1 85 ? -8.016 9.036 24.414 1.00 13.02 76 ILE A CA 1
ATOM 731 C C . ILE A 1 85 ? -7.571 9.633 25.756 1.00 13.02 76 ILE A C 1
ATOM 732 O O . ILE A 1 85 ? -6.382 9.577 26.070 1.00 13.48 76 ILE A O 1
ATOM 737 N N . THR A 1 86 ? -8.506 10.144 26.558 1.00 13.70 77 THR A N 1
ATOM 738 C CA . THR A 1 86 ? -8.155 10.707 27.867 1.00 14.11 77 THR A CA 1
ATOM 739 C C . THR A 1 86 ? -8.350 9.723 29.054 1.00 14.45 77 THR A C 1
ATOM 740 O O . THR A 1 86 ? -8.253 10.134 30.209 1.00 15.30 77 THR A O 1
ATOM 744 N N A GLU A 1 87 ? -8.595 8.450 28.760 0.50 14.91 78 GLU A N 1
ATOM 745 N N B GLU A 1 87 ? -8.578 8.442 28.756 0.50 15.02 78 GLU A N 1
ATOM 746 C CA A GLU A 1 87 ? -8.702 7.412 29.794 0.50 15.59 78 GLU A CA 1
ATOM 747 C CA B GLU A 1 87 ? -8.624 7.384 29.781 0.50 15.81 78 GLU A CA 1
ATOM 748 C C A GLU A 1 87 ? -7.393 7.348 30.599 0.50 15.05 78 GLU A C 1
ATOM 749 C C B GLU A 1 87 ? -7.360 7.436 30.633 0.50 15.21 78 GLU A C 1
ATOM 750 O O A GLU A 1 87 ? -6.321 7.224 30.022 0.50 14.32 78 GLU A O 1
ATOM 751 O O B GLU A 1 87 ? -6.265 7.436 30.093 0.50 14.56 78 GLU A O 1
ATOM 762 N N A PRO A 1 88 ? -7.476 7.435 31.940 0.50 14.36 79 PRO A N 1
ATOM 763 N N B PRO A 1 88 ? -7.493 7.450 31.971 0.50 14.68 79 PRO A N 1
ATOM 764 C CA A PRO A 1 88 ? -6.286 7.242 32.775 0.50 14.15 79 PRO A CA 1
ATOM 765 C CA B PRO A 1 88 ? -6.256 7.250 32.719 0.50 14.39 79 PRO A CA 1
ATOM 766 C C A PRO A 1 88 ? -5.673 5.848 32.662 0.50 13.96 79 PRO A C 1
ATOM 767 C C B PRO A 1 88 ? -5.681 5.848 32.572 0.50 14.04 79 PRO A C 1
ATOM 768 O O A PRO A 1 88 ? -6.371 4.847 32.832 0.50 14.11 79 PRO A O 1
ATOM 769 O O B PRO A 1 88 ? -6.407 4.851 32.591 0.50 14.04 79 PRO A O 1
ATOM 776 N N . GLU A 1 89 ? -4.368 5.807 32.409 1.00 14.63 80 GLU A N 1
ATOM 777 C CA . GLU A 1 89 ? -3.552 4.572 32.429 1.00 15.25 80 GLU A CA 1
ATOM 778 C C . GLU A 1 89 ? -3.724 3.576 31.301 1.00 15.34 80 GLU A C 1
ATOM 779 O O . GLU A 1 89 ? -2.763 3.209 30.636 1.00 16.02 80 GLU A O 1
ATOM 785 N N . ILE A 1 90 ? -4.947 3.092 31.142 1.00 14.85 81 ILE A N 1
ATOM 786 C CA . ILE A 1 90 ? -5.228 2.012 30.230 1.00 14.88 81 ILE A CA 1
ATOM 787 C C . ILE A 1 90 ? -5.238 2.552 28.805 1.00 14.48 81 ILE A C 1
ATOM 788 O O . ILE A 1 90 ? -5.939 3.503 28.497 1.00 14.98 81 ILE A O 1
ATOM 793 N N . ASP A 1 91 ? -4.441 1.936 27.945 1.00 13.89 82 ASP A N 1
ATOM 794 C CA . ASP A 1 91 ? -4.353 2.327 26.553 1.00 13.70 82 ASP A CA 1
ATOM 795 C C . ASP A 1 91 ? -4.999 1.366 25.582 1.00 13.80 82 ASP A C 1
ATOM 796 O O . ASP A 1 91 ? -5.412 1.782 24.503 1.00 15.24 82 ASP A O 1
ATOM 801 N N . VAL A 1 92 ? -5.098 0.101 25.961 1.00 13.84 83 VAL A N 1
ATOM 802 C CA . VAL A 1 92 ? -5.544 -0.963 25.081 1.00 14.22 83 VAL A CA 1
ATOM 803 C C . VAL A 1 92 ? -5.913 -2.141 25.961 1.00 15.23 83 VAL A C 1
ATOM 804 O O . VAL A 1 92 ? -5.467 -2.223 27.107 1.00 14.40 83 VAL A O 1
ATOM 808 N N . LYS A 1 93 ? -6.787 -3.007 25.469 1.00 14.87 84 LYS A N 1
ATOM 809 C CA . LYS A 1 93 ? -7.083 -4.255 26.149 1.00 15.84 84 LYS A CA 1
ATOM 810 C C . LYS A 1 93 ? -6.788 -5.402 25.218 1.00 15.83 84 LYS A C 1
ATOM 811 O O . LYS A 1 93 ? -6.956 -5.294 24.000 1.00 17.03 84 LYS A O 1
ATOM 817 N N . LEU A 1 94 ? -6.345 -6.503 25.814 1.00 16.01 85 LEU A N 1
ATOM 818 C CA . LEU A 1 94 ? -5.957 -7.702 25.096 1.00 15.69 85 LEU A CA 1
ATOM 819 C C . LEU A 1 94 ? -6.751 -8.853 25.710 1.00 16.93 85 LEU A C 1
ATOM 820 O O . LEU A 1 94 ? -6.592 -9.155 26.896 1.00 17.54 85 LEU A O 1
ATOM 825 N N . PHE A 1 95 ? -7.627 -9.456 24.909 1.00 17.40 86 PHE A N 1
ATOM 826 C CA . PHE A 1 95 ? -8.601 -10.433 25.410 1.00 18.95 86 PHE A CA 1
ATOM 827 C C . PHE A 1 95 ? -9.299 -9.886 26.653 1.00 19.38 86 PHE A C 1
ATOM 828 O O . PHE A 1 95 ? -9.541 -10.627 27.611 1.00 20.78 86 PHE A O 1
ATOM 836 N N . GLY A 1 96 ? -9.625 -8.598 26.622 1.00 19.12 87 GLY A N 1
ATOM 837 C CA . GLY A 1 96 ? -10.342 -7.925 27.706 1.00 19.31 87 GLY A CA 1
ATOM 838 C C . GLY A 1 96 ? -9.486 -7.433 28.860 1.00 19.39 87 GLY A C 1
ATOM 839 O O . GLY A 1 96 ? -9.986 -6.753 29.754 1.00 20.71 87 GLY A O 1
ATOM 840 N N . SER A 1 97 ? -8.197 -7.760 28.850 1.00 18.17 88 SER A N 1
ATOM 841 C CA . SER A 1 97 ? -7.305 -7.424 29.957 1.00 17.62 88 SER A CA 1
ATOM 842 C C . SER A 1 97 ? -6.585 -6.092 29.670 1.00 15.59 88 SER A C 1
ATOM 843 O O . SER A 1 97 ? -5.947 -5.968 28.638 1.00 15.67 88 SER A O 1
ATOM 846 N N A PRO A 1 98 ? -6.650 -5.124 30.601 0.50 14.37 89 PRO A N 1
ATOM 847 N N B PRO A 1 98 ? -6.743 -5.078 30.553 0.50 14.69 89 PRO A N 1
ATOM 848 C CA A PRO A 1 98 ? -6.102 -3.796 30.336 0.50 13.76 89 PRO A CA 1
ATOM 849 C CA B PRO A 1 98 ? -6.088 -3.785 30.354 0.50 14.07 89 PRO A CA 1
ATOM 850 C C A PRO A 1 98 ? -4.570 -3.751 30.331 0.50 13.75 89 PRO A C 1
ATOM 851 C C B PRO A 1 98 ? -4.565 -3.842 30.237 0.50 13.84 89 PRO A C 1
ATOM 852 O O A PRO A 1 98 ? -3.912 -4.419 31.134 0.50 13.54 89 PRO A O 1
ATOM 853 O O B PRO A 1 98 ? -3.908 -4.689 30.849 0.50 13.79 89 PRO A O 1
ATOM 860 N N . ILE A 1 99 ? -4.024 -2.926 29.441 1.00 13.21 90 ILE A N 1
ATOM 861 C CA . ILE A 1 99 ? -2.583 -2.731 29.325 1.00 13.36 90 ILE A CA 1
ATOM 862 C C . ILE A 1 99 ? -2.285 -1.224 29.275 1.00 13.26 90 ILE A C 1
ATOM 863 O O . ILE A 1 99 ? -2.932 -0.486 28.556 1.00 13.66 90 ILE A O 1
ATOM 868 N N . SER A 1 100 ? -1.299 -0.808 30.059 1.00 12.57 91 SER A N 1
ATOM 869 C CA . SER A 1 100 ? -0.703 0.510 30.004 1.00 12.71 91 SER A CA 1
ATOM 870 C C . SER A 1 100 ? 0.538 0.415 29.133 1.00 12.21 91 SER A C 1
ATOM 871 O O . SER A 1 100 ? 1.328 -0.495 29.300 1.00 12.98 91 SER A O 1
ATOM 874 N N . ILE A 1 101 ? 0.690 1.331 28.187 1.00 11.97 92 ILE A N 1
ATOM 875 C CA . ILE A 1 101 ? 1.880 1.437 27.365 1.00 12.46 92 ILE A CA 1
ATOM 876 C C . ILE A 1 101 ? 2.610 2.733 27.698 1.00 12.45 92 ILE A C 1
ATOM 877 O O . ILE A 1 101 ? 1.981 3.806 27.821 1.00 13.37 92 ILE A O 1
ATOM 882 N N . LYS A 1 102 ? 3.923 2.642 27.898 1.00 12.27 93 LYS A N 1
ATOM 883 C CA . LYS A 1 102 ? 4.729 3.833 28.153 1.00 12.87 93 LYS A CA 1
ATOM 884 C C . LYS A 1 102 ? 6.011 3.782 27.362 1.00 11.81 93 LYS A C 1
ATOM 885 O O . LYS A 1 102 ? 6.596 2.719 27.164 1.00 12.78 93 LYS A O 1
ATOM 891 N N . THR A 1 103 ? 6.421 4.944 26.861 1.00 10.94 94 THR A N 1
ATOM 892 C CA . THR A 1 103 ? 7.637 5.052 26.095 1.00 11.89 94 THR A CA 1
ATOM 893 C C . THR A 1 103 ? 8.504 6.157 26.692 1.00 11.95 94 THR A C 1
ATOM 894 O O . THR A 1 103 ? 8.009 7.167 27.219 1.00 12.93 94 THR A O 1
ATOM 898 N N . ILE A 1 104 ? 9.820 5.950 26.614 1.00 11.29 95 ILE A N 1
ATOM 899 C CA . ILE A 1 104 ? 10.761 6.851 27.258 1.00 12.33 95 ILE A CA 1
ATOM 900 C C . ILE A 1 104 ? 12.117 6.732 26.578 1.00 11.67 95 ILE A C 1
ATOM 901 O O . ILE A 1 104 ? 12.567 5.606 26.284 1.00 12.10 95 ILE A O 1
ATOM 906 N N . THR A 1 105 ? 12.728 7.880 26.309 1.00 12.31 96 THR A N 1
ATOM 907 C CA . THR A 1 105 ? 14.047 7.943 25.692 1.00 12.29 96 THR A CA 1
ATOM 908 C C . THR A 1 105 ? 15.120 8.304 26.715 1.00 13.61 96 THR A C 1
ATOM 909 O O . THR A 1 105 ? 14.941 9.207 27.536 1.00 15.13 96 THR A O 1
ATOM 913 N N . GLY A 1 106 ? 16.249 7.619 26.641 1.00 15.10 97 GLY A N 1
ATOM 914 C CA . GLY A 1 106 ? 17.385 7.956 27.502 1.00 17.68 97 GLY A CA 1
ATOM 915 C C . GLY A 1 106 ? 18.283 6.776 27.703 1.00 19.47 97 GLY A C 1
ATOM 916 O O . GLY A 1 106 ? 17.913 5.662 27.374 1.00 20.14 97 GLY A O 1
ATOM 917 N N A LYS A 1 107 ? 19.477 7.018 28.247 0.50 20.83 98 LYS A N 1
ATOM 918 N N B LYS A 1 107 ? 19.467 7.023 28.255 0.50 21.01 98 LYS A N 1
ATOM 919 C CA A LYS A 1 107 ? 20.438 5.949 28.565 0.50 21.97 98 LYS A CA 1
ATOM 920 C CA B LYS A 1 107 ? 20.416 5.956 28.558 0.50 22.29 98 LYS A CA 1
ATOM 921 C C A LYS A 1 107 ? 19.792 4.937 29.513 0.50 22.73 98 LYS A C 1
ATOM 922 C C B LYS A 1 107 ? 19.777 4.941 29.504 0.50 23.05 98 LYS A C 1
ATOM 923 O O A LYS A 1 107 ? 19.926 3.722 29.342 0.50 23.08 98 LYS A O 1
ATOM 924 O O B LYS A 1 107 ? 19.907 3.726 29.329 0.50 23.40 98 LYS A O 1
ATOM 935 N N A GLU A 1 108 ? 19.117 5.451 30.534 0.50 24.13 99 GLU A N 1
ATOM 936 N N B GLU A 1 108 ? 19.115 5.456 30.534 0.50 24.48 99 GLU A N 1
ATOM 937 C CA A GLU A 1 108 ? 18.165 4.642 31.283 0.50 24.87 99 GLU A CA 1
ATOM 938 C CA B GLU A 1 108 ? 18.170 4.651 31.295 0.50 25.29 99 GLU A CA 1
ATOM 939 C C A GLU A 1 108 ? 16.872 5.436 31.436 0.50 24.99 99 GLU A C 1
ATOM 940 C C B GLU A 1 108 ? 16.871 5.438 31.436 0.50 25.22 99 GLU A C 1
ATOM 941 O O A GLU A 1 108 ? 16.902 6.672 31.440 0.50 25.35 99 GLU A O 1
ATOM 942 O O B GLU A 1 108 ? 16.896 6.675 31.431 0.50 25.54 99 GLU A O 1
ATOM 953 N N . PRO A 1 109 ? 15.730 4.732 31.545 1.00 25.83 100 PRO A N 1
ATOM 954 C CA . PRO A 1 109 ? 14.461 5.416 31.768 1.00 25.02 100 PRO A CA 1
ATOM 955 C C . PRO A 1 109 ? 14.490 6.263 33.037 1.00 25.19 100 PRO A C 1
ATOM 956 O O . PRO A 1 109 ? 15.008 5.821 34.065 1.00 25.68 100 PRO A O 1
ATOM 960 N N . ALA A 1 110 ? 13.966 7.475 32.945 1.00 25.03 101 ALA A N 1
ATOM 961 C CA . ALA A 1 110 ? 13.915 8.381 34.080 1.00 24.35 101 ALA A CA 1
ATOM 962 C C . ALA A 1 110 ? 12.700 9.270 33.946 1.00 23.77 101 ALA A C 1
ATOM 963 O O . ALA A 1 110 ? 12.307 9.583 32.828 1.00 23.73 101 ALA A O 1
ATOM 965 N N . GLY A 1 111 ? 12.143 9.682 35.085 1.00 22.64 102 GLY A N 1
ATOM 966 C CA . GLY A 1 111 ? 11.019 10.638 35.148 1.00 22.32 102 GLY A CA 1
ATOM 967 C C . GLY A 1 111 ? 9.696 10.244 34.484 1.00 21.22 102 GLY A C 1
ATOM 968 O O . GLY A 1 111 ? 8.945 11.129 34.082 1.00 22.48 102 GLY A O 1
ATOM 969 N N . VAL A 1 112 ? 9.397 8.942 34.403 1.00 19.74 103 VAL A N 1
ATOM 970 C CA . VAL A 1 112 ? 8.211 8.404 33.684 1.00 17.57 103 VAL A CA 1
ATOM 971 C C . VAL A 1 112 ? 6.937 8.737 34.469 1.00 15.76 103 VAL A C 1
ATOM 972 O O . VAL A 1 112 ? 6.909 8.551 35.676 1.00 16.05 103 VAL A O 1
ATOM 976 N N . LYS A 1 113 ? 5.892 9.230 33.801 1.00 14.76 104 LYS A N 1
ATOM 977 C CA . LYS A 1 113 ? 4.688 9.699 34.512 1.00 13.88 104 LYS A CA 1
ATOM 978 C C . LYS A 1 113 ? 3.670 8.598 34.770 1.00 14.03 104 LYS A C 1
ATOM 979 O O . LYS A 1 113 ? 3.414 7.747 33.916 1.00 15.36 104 LYS A O 1
ATOM 985 N N . LEU A 1 114 ? 3.053 8.681 35.949 1.00 14.33 105 LEU A N 1
ATOM 986 C CA . LEU A 1 114 ? 1.914 7.853 36.324 1.00 14.75 105 LEU A CA 1
ATOM 987 C C . LEU A 1 114 ? 0.568 8.539 36.064 1.00 14.17 105 LEU A C 1
ATOM 988 O O . LEU A 1 114 ? -0.421 7.874 35.787 1.00 15.36 105 LEU A O 1
ATOM 993 N N . ILE A 1 115 ? 0.543 9.870 36.138 1.00 13.83 106 ILE A N 1
ATOM 994 C CA . ILE A 1 115 ? -0.633 10.679 35.802 1.00 13.51 106 ILE A CA 1
ATOM 995 C C . ILE A 1 115 ? -0.106 12.081 35.411 1.00 13.55 106 ILE A C 1
ATOM 996 O O . ILE A 1 115 ? 0.924 12.508 35.921 1.00 13.79 106 ILE A O 1
ATOM 1001 N N . TRP A 1 116 ? -0.776 12.743 34.476 1.00 12.84 107 TRP A N 1
ATOM 1002 C CA . TRP A 1 116 ? -0.289 14.002 33.912 1.00 12.85 107 TRP A CA 1
ATOM 1003 C C . TRP A 1 116 ? -0.846 15.228 34.649 1.00 12.34 107 TRP A C 1
ATOM 1004 O O . TRP A 1 116 ? -1.067 16.293 34.061 1.00 13.24 107 TRP A O 1
ATOM 1015 N N . THR A 1 117 ? -0.940 15.082 35.971 1.00 13.87 108 THR A N 1
ATOM 1016 C CA . THR A 1 117 ? -1.471 16.068 36.873 1.00 14.13 108 THR A CA 1
ATOM 1017 C C . THR A 1 117 ? -0.349 16.819 37.584 1.00 14.15 108 THR A C 1
ATOM 1018 O O . THR A 1 117 ? 0.545 16.187 38.156 1.00 15.38 108 THR A O 1
ATOM 1022 N N . VAL A 1 118 ? -0.380 18.149 37.509 1.00 14.86 109 VAL A N 1
ATOM 1023 C CA . VAL A 1 118 ? 0.605 19.009 38.162 1.00 14.90 109 VAL A CA 1
ATOM 1024 C C . VAL A 1 118 ? 0.029 19.749 39.381 1.00 15.70 109 VAL A C 1
ATOM 1025 O O . VAL A 1 118 ? 0.763 20.033 40.328 1.00 16.84 109 VAL A O 1
ATOM 1029 N N . ASP A 1 119 ? -1.277 20.017 39.383 1.00 16.19 110 ASP A N 1
ATOM 1030 C CA . ASP A 1 119 ? -1.904 20.661 40.534 1.00 16.48 110 ASP A CA 1
ATOM 1031 C C . ASP A 1 119 ? -1.472 19.968 41.820 1.00 17.62 110 ASP A C 1
ATOM 1032 O O . ASP A 1 119 ? -1.580 18.740 41.955 1.00 16.66 110 ASP A O 1
ATOM 1037 N N . ALA A 1 120 ? -1.008 20.754 42.790 1.00 18.31 111 ALA A N 1
ATOM 1038 C CA . ALA A 1 120 ? -0.388 20.184 43.989 1.00 18.74 111 ALA A CA 1
ATOM 1039 C C . ALA A 1 120 ? -1.380 19.346 44.793 1.00 19.50 111 ALA A C 1
ATOM 1040 O O . ALA A 1 120 ? -1.055 18.261 45.262 1.00 19.18 111 ALA A O 1
ATOM 1042 N N . THR A 1 121 ? -2.589 19.870 44.971 1.00 19.48 112 THR A N 1
ATOM 1043 C CA . THR A 1 121 ? -3.617 19.187 45.750 1.00 20.47 112 THR A CA 1
ATOM 1044 C C . THR A 1 121 ? -4.018 17.874 45.087 1.00 20.05 112 THR A C 1
ATOM 1045 O O . THR A 1 121 ? -4.052 16.827 45.728 1.00 19.84 112 THR A O 1
ATOM 1049 N N . LYS A 1 122 ? -4.321 17.927 43.794 1.00 19.20 113 LYS A N 1
ATOM 1050 C CA . LYS A 1 122 ? -4.699 16.713 43.058 1.00 19.35 113 LYS A CA 1
ATOM 1051 C C . LYS A 1 122 ? -3.549 15.685 42.990 1.00 18.92 113 LYS A C 1
ATOM 1052 O O . LYS A 1 122 ? -3.785 14.482 43.087 1.00 17.84 113 LYS A O 1
ATOM 1058 N N . ALA A 1 123 ? -2.312 16.158 42.842 1.00 18.61 114 ALA A N 1
ATOM 1059 C CA . ALA A 1 123 ? -1.146 15.265 42.864 1.00 18.78 114 ALA A CA 1
ATOM 1060 C C . ALA A 1 123 ? -1.006 14.521 44.193 1.00 20.00 114 ALA A C 1
ATOM 1061 O O . ALA A 1 123 ? -0.725 13.329 44.208 1.00 20.04 114 ALA A O 1
ATOM 1063 N N A ARG A 1 124 ? -1.202 15.219 45.301 0.50 21.16 115 ARG A N 1
ATOM 1064 N N B ARG A 1 124 ? -1.198 15.224 45.303 0.50 21.17 115 ARG A N 1
ATOM 1065 C CA A ARG A 1 124 ? -1.123 14.578 46.613 0.50 22.26 115 ARG A CA 1
ATOM 1066 C CA B ARG A 1 124 ? -1.169 14.586 46.627 0.50 22.29 115 ARG A CA 1
ATOM 1067 C C A ARG A 1 124 ? -2.281 13.599 46.817 0.50 22.63 115 ARG A C 1
ATOM 1068 C C B ARG A 1 124 ? -2.279 13.544 46.733 0.50 22.52 115 ARG A C 1
ATOM 1069 O O A ARG A 1 124 ? -2.112 12.551 47.429 0.50 22.86 115 ARG A O 1
ATOM 1070 O O B ARG A 1 124 ? -2.048 12.418 47.162 0.50 22.50 115 ARG A O 1
ATOM 1085 N N A GLN A 1 125 ? -3.446 13.923 46.272 0.50 22.78 116 GLN A N 1
ATOM 1086 N N B GLN A 1 125 ? -3.482 13.915 46.314 0.50 22.71 116 GLN A N 1
ATOM 1087 C CA A GLN A 1 125 ? -4.582 12.997 46.285 0.50 23.16 116 GLN A CA 1
ATOM 1088 C CA B GLN A 1 125 ? -4.608 12.977 46.288 0.50 23.03 116 GLN A CA 1
ATOM 1089 C C A GLN A 1 125 ? -4.247 11.701 45.553 0.50 22.26 116 GLN A C 1
ATOM 1090 C C B GLN A 1 125 ? -4.254 11.691 45.549 0.50 22.17 116 GLN A C 1
ATOM 1091 O O A GLN A 1 125 ? -4.591 10.613 46.009 0.50 22.73 116 GLN A O 1
ATOM 1092 O O B GLN A 1 125 ? -4.592 10.597 45.997 0.50 22.66 116 GLN A O 1
ATOM 1103 N N . PHE A 1 126 ? -3.590 11.821 44.405 1.00 20.89 117 PHE A N 1
ATOM 1104 C CA . PHE A 1 126 ? -3.118 10.653 43.665 1.00 20.41 117 PHE A CA 1
ATOM 1105 C C . PHE A 1 126 ? -2.144 9.818 44.498 1.00 20.59 117 PHE A C 1
ATOM 1106 O O . PHE A 1 126 ? -2.309 8.599 44.618 1.00 19.07 117 PHE A O 1
ATOM 1114 N N . LEU A 1 127 ? -1.131 10.464 45.067 1.00 21.06 118 LEU A N 1
ATOM 1115 C CA . LEU A 1 127 ? -0.149 9.779 45.918 1.00 22.17 118 LEU A CA 1
ATOM 1116 C C . LEU A 1 127 ? -0.845 8.961 46.996 1.00 23.16 118 LEU A C 1
ATOM 1117 O O . LEU A 1 127 ? -0.471 7.828 47.267 1.00 23.12 118 LEU A O 1
ATOM 1122 N N . GLU A 1 128 ? -1.880 9.531 47.591 1.00 23.25 119 GLU A N 1
ATOM 1123 C CA . GLU A 1 128 ? -2.537 8.888 48.715 1.00 24.78 119 GLU A CA 1
ATOM 1124 C C . GLU A 1 128 ? -3.541 7.793 48.329 1.00 24.84 119 GLU A C 1
ATOM 1125 O O . GLU A 1 128 ? -3.983 7.047 49.196 1.00 25.82 119 GLU A O 1
ATOM 1131 N N . THR A 1 129 ? -3.881 7.669 47.047 1.00 24.10 120 THR A N 1
ATOM 1132 C CA . THR A 1 129 ? -4.909 6.706 46.609 1.00 24.30 120 THR A CA 1
ATOM 1133 C C . THR A 1 129 ? -4.475 5.667 45.573 1.00 23.41 120 THR A C 1
ATOM 1134 O O . THR A 1 129 ? -4.998 4.545 45.575 1.00 24.43 120 THR A O 1
ATOM 1138 N N . TRP A 1 130 ? -3.540 6.024 44.699 1.00 21.53 121 TRP A N 1
ATOM 1139 C CA . TRP A 1 130 ? -3.157 5.147 43.598 1.00 20.49 121 TRP A CA 1
ATOM 1140 C C . TRP A 1 130 ? -2.328 3.945 44.060 1.00 20.24 121 TRP A C 1
ATOM 1141 O O . TRP A 1 130 ? -1.492 4.048 44.962 1.00 20.74 121 TRP A O 1
ATOM 1152 N N . HIS A 1 131 ? -2.553 2.804 43.414 1.00 19.19 122 HIS A N 1
ATOM 1153 C CA . HIS A 1 131 ? -1.596 1.712 43.444 1.00 19.08 122 HIS A CA 1
ATOM 1154 C C . HIS A 1 131 ? -1.572 1.075 42.068 1.00 17.82 122 HIS A C 1
ATOM 1155 O O . HIS A 1 131 ? -2.512 1.262 41.299 1.00 17.48 122 HIS A O 1
ATOM 1162 N N . PRO A 1 132 ? -0.511 0.321 41.755 1.00 17.55 123 PRO A N 1
ATOM 1163 C CA . PRO A 1 132 ? -0.465 -0.344 40.440 1.00 16.91 123 PRO A CA 1
ATOM 1164 C C . PRO A 1 132 ? -1.562 -1.381 40.250 1.00 17.09 123 PRO A C 1
ATOM 1165 O O . PRO A 1 132 ? -1.814 -2.184 41.148 1.00 18.60 123 PRO A O 1
ATOM 1169 N N A ARG A 1 133 ? -2.218 -1.344 39.092 0.50 18.42 124 ARG A N 1
ATOM 1170 N N B ARG A 1 133 ? -2.224 -1.333 39.092 0.50 19.31 124 ARG A N 1
ATOM 1171 C CA A ARG A 1 133 ? -3.274 -2.300 38.756 0.50 18.12 124 ARG A CA 1
ATOM 1172 C CA B ARG A 1 133 ? -3.286 -2.280 38.714 0.50 19.64 124 ARG A CA 1
ATOM 1173 C C A ARG A 1 133 ? -3.104 -2.997 37.405 0.50 17.57 124 ARG A C 1
ATOM 1174 C C B ARG A 1 133 ? -3.023 -3.040 37.428 0.50 18.46 124 ARG A C 1
ATOM 1175 O O A ARG A 1 133 ? -3.655 -4.082 37.201 0.50 18.05 124 ARG A O 1
ATOM 1176 O O B ARG A 1 133 ? -3.445 -4.190 37.282 0.50 18.89 124 ARG A O 1
ATOM 1191 N N . PHE A 1 134 ? -2.368 -2.388 36.479 1.00 17.49 125 PHE A N 1
ATOM 1192 C CA . PHE A 1 134 ? -2.364 -2.850 35.098 1.00 16.90 125 PHE A CA 1
ATOM 1193 C C . PHE A 1 134 ? -0.999 -3.300 34.593 1.00 16.50 125 PHE A C 1
A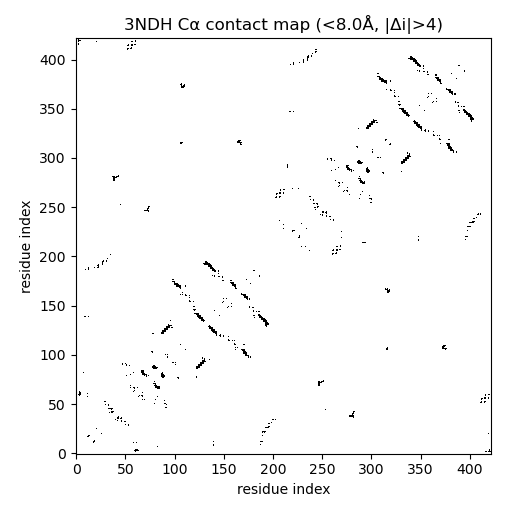TOM 1194 O O . PHE A 1 134 ? 0.033 -2.683 34.867 1.00 16.38 125 PHE A O 1
ATOM 1202 N N . ASP A 1 135 ? -1.012 -4.382 33.823 1.00 15.73 126 ASP A N 1
ATOM 1203 C CA . ASP A 1 135 ? 0.160 -4.815 33.049 1.00 15.31 126 ASP A CA 1
ATOM 1204 C C . ASP A 1 135 ? 0.706 -3.652 32.248 1.00 14.86 126 ASP A C 1
ATOM 1205 O O . ASP A 1 135 ? -0.066 -2.877 31.691 1.00 14.92 126 ASP A O 1
ATOM 1210 N N . LEU A 1 136 ? 2.030 -3.546 32.217 1.00 13.88 127 LEU A N 1
ATOM 1211 C CA . LEU A 1 136 ? 2.734 -2.447 31.578 1.00 13.95 127 LEU A CA 1
ATOM 1212 C C . LEU A 1 136 ? 3.639 -2.975 30.471 1.00 13.64 127 LEU A C 1
ATOM 1213 O O . LEU A 1 136 ? 4.388 -3.935 30.670 1.00 13.88 127 LEU A O 1
ATOM 1218 N N . ILE A 1 137 ? 3.529 -2.361 29.286 1.00 12.59 128 ILE A N 1
ATOM 1219 C CA . ILE A 1 137 ? 4.513 -2.509 28.214 1.00 12.63 128 ILE A CA 1
ATOM 1220 C C . ILE A 1 137 ? 5.291 -1.191 28.173 1.00 11.94 128 ILE A C 1
ATOM 1221 O O . ILE A 1 137 ? 4.732 -0.134 27.886 1.00 12.17 128 ILE A O 1
ATOM 1226 N N . LEU A 1 138 ? 6.571 -1.258 28.555 1.00 12.57 129 LEU A N 1
ATOM 1227 C CA . LEU A 1 138 ? 7.466 -0.121 28.612 1.00 13.35 129 LEU A CA 1
ATOM 1228 C C . LEU A 1 138 ? 8.504 -0.228 27.507 1.00 12.53 129 LEU A C 1
ATOM 1229 O O . LEU A 1 138 ? 9.221 -1.195 27.446 1.00 13.04 129 LEU A O 1
ATOM 1234 N N . VAL A 1 139 ? 8.572 0.782 26.644 1.00 12.19 130 VAL A N 1
ATOM 1235 C CA . VAL A 1 139 ? 9.600 0.817 25.615 1.00 12.57 130 VAL A CA 1
ATOM 1236 C C . VAL A 1 139 ? 10.669 1.824 25.999 1.00 11.82 130 VAL A C 1
ATOM 1237 O O . VAL A 1 139 ? 10.417 3.022 26.114 1.00 11.75 130 VAL A O 1
ATOM 1241 N N . HIS A 1 140 ? 11.865 1.293 26.233 1.00 12.26 131 HIS A N 1
ATOM 1242 C CA . HIS A 1 140 ? 13.033 2.097 26.531 1.00 12.39 131 HIS A CA 1
ATOM 1243 C C . HIS A 1 140 ? 13.820 2.315 25.245 1.00 11.53 131 HIS A C 1
ATOM 1244 O O . HIS A 1 140 ? 14.442 1.410 24.726 1.00 11.94 131 HIS A O 1
ATOM 1251 N N . ILE A 1 141 ? 13.758 3.559 24.770 1.00 11.12 132 ILE A N 1
ATOM 1252 C CA . ILE A 1 141 ? 14.372 3.976 23.526 1.00 11.93 132 ILE A CA 1
ATOM 1253 C C . ILE A 1 141 ? 15.716 4.589 23.863 1.00 12.47 132 ILE A C 1
ATOM 1254 O O . ILE A 1 141 ? 15.828 5.403 24.773 1.00 12.99 132 ILE A O 1
ATOM 1259 N N . ASN A 1 142 ? 16.733 4.232 23.097 1.00 12.62 133 ASN A N 1
ATOM 1260 C CA . ASN A 1 142 ? 18.096 4.679 23.342 1.00 13.09 133 ASN A CA 1
ATOM 1261 C C . ASN A 1 142 ? 18.799 4.735 22.000 1.00 13.05 133 ASN A C 1
ATOM 1262 O O . ASN A 1 142 ? 19.498 3.807 21.637 1.00 12.40 133 ASN A O 1
ATOM 1267 N N . TRP A 1 143 ? 18.582 5.817 21.243 1.00 11.97 134 TRP A N 1
ATOM 1268 C CA . TRP A 1 143 ? 19.011 5.889 19.843 1.00 12.39 134 TRP A CA 1
ATOM 1269 C C . TRP A 1 143 ? 20.511 5.701 19.730 1.00 13.35 134 TRP A C 1
ATOM 1270 O O . TRP A 1 143 ? 21.275 6.264 20.534 1.00 13.59 134 TRP A O 1
ATOM 1281 N N . SER A 1 144 ? 20.913 4.857 18.771 1.00 13.65 135 SER A N 1
ATOM 1282 C CA . SER A 1 144 ? 22.311 4.522 18.502 1.00 14.02 135 SER A CA 1
ATOM 1283 C C . SER A 1 144 ? 22.943 3.676 19.601 1.00 13.95 135 SER A C 1
ATOM 1284 O O . SER A 1 144 ? 24.177 3.524 19.662 1.00 14.11 135 SER A O 1
ATOM 1287 N N . SER A 1 145 ? 22.106 3.106 20.458 1.00 13.58 136 SER A N 1
ATOM 1288 C CA . SER A 1 145 ? 22.584 2.245 21.519 1.00 13.21 136 SER A CA 1
ATOM 1289 C C . SER A 1 145 ? 21.524 1.193 21.883 1.00 13.44 136 SER A C 1
ATOM 1290 O O . SER A 1 145 ? 20.599 0.925 21.117 1.00 14.36 136 SER A O 1
ATOM 1293 N N . LEU A 1 146 ? 21.663 0.603 23.056 1.00 14.06 137 LEU A N 1
ATOM 1294 C CA . LEU A 1 146 ? 20.860 -0.511 23.473 1.00 14.40 137 LEU A CA 1
ATOM 1295 C C . LEU A 1 146 ? 19.735 -0.070 24.366 1.00 13.98 137 LEU A C 1
ATOM 1296 O O . LEU A 1 146 ? 19.951 0.637 25.337 1.00 14.80 137 LEU A O 1
ATOM 1301 N N . GLY A 1 147 ? 18.520 -0.495 24.032 1.00 12.84 138 GLY A N 1
ATOM 1302 C CA . GLY A 1 147 ? 17.383 -0.358 24.934 1.00 12.48 138 GLY A CA 1
ATOM 1303 C C . GLY A 1 147 ? 16.559 -1.633 24.855 1.00 12.24 138 GLY A C 1
ATOM 1304 O O . GLY A 1 147 ? 17.101 -2.728 24.702 1.00 13.01 138 GLY A O 1
ATOM 1305 N N . GLY A 1 148 ? 15.242 -1.504 24.940 1.00 11.82 139 GLY A N 1
ATOM 1306 C CA . GLY A 1 148 ? 14.403 -2.702 24.933 1.00 12.40 139 GLY A CA 1
ATOM 1307 C C . GLY A 1 148 ? 12.951 -2.387 25.152 1.00 12.79 139 GLY A C 1
ATOM 1308 O O . GLY A 1 148 ? 12.596 -1.269 25.541 1.00 13.20 139 GLY A O 1
ATOM 1309 N N . VAL A 1 149 ? 12.141 -3.411 24.925 1.00 12.78 140 VAL A N 1
ATOM 1310 C CA . VAL A 1 149 ? 10.743 -3.354 25.282 1.00 12.60 140 VAL A CA 1
ATOM 1311 C C . VAL A 1 149 ? 10.531 -4.339 26.392 1.00 12.55 140 VAL A C 1
ATOM 1312 O O . VAL A 1 149 ? 11.040 -5.464 26.338 1.00 13.07 140 VAL A O 1
ATOM 1316 N N . TYR A 1 150 ? 9.781 -3.907 27.397 1.00 12.60 141 TYR A N 1
ATOM 1317 C CA . TYR A 1 150 ? 9.588 -4.661 28.635 1.00 13.10 141 TYR A CA 1
ATOM 1318 C C . TYR A 1 150 ? 8.125 -4.914 28.885 1.00 13.26 141 TYR A C 1
ATOM 1319 O O . TYR A 1 150 ? 7.300 -4.011 28.743 1.00 14.18 141 TYR A O 1
ATOM 1328 N N . TYR A 1 151 ? 7.823 -6.157 29.266 1.00 13.58 142 TYR A N 1
ATOM 1329 C CA . TYR A 1 151 ? 6.517 -6.545 29.803 1.00 14.00 142 TYR A CA 1
ATOM 1330 C C . TYR A 1 151 ? 6.678 -6.671 31.317 1.00 14.25 142 TYR A C 1
ATOM 1331 O O . TYR A 1 151 ? 7.380 -7.549 31.796 1.00 15.05 142 TYR A O 1
ATOM 1340 N N . ILE A 1 152 ? 6.049 -5.748 32.036 1.00 13.93 143 ILE A N 1
ATOM 1341 C CA . ILE A 1 152 ? 6.141 -5.672 33.483 1.00 14.69 143 ILE A CA 1
ATOM 1342 C C . ILE A 1 152 ? 4.753 -6.004 34.031 1.00 15.19 143 ILE A C 1
ATOM 1343 O O . ILE A 1 152 ? 3.866 -5.157 34.012 1.00 14.40 143 ILE A O 1
ATOM 1348 N N . PRO A 1 153 ? 4.554 -7.249 34.485 1.00 15.48 144 PRO A N 1
ATOM 1349 C CA . PRO A 1 153 ? 3.246 -7.645 35.003 1.00 16.15 144 PRO A CA 1
ATOM 1350 C C . PRO A 1 153 ? 2.757 -6.752 36.143 1.00 17.30 144 PRO A C 1
ATOM 1351 O O . PRO A 1 153 ? 3.556 -6.226 36.916 1.00 17.17 144 PRO A O 1
ATOM 1355 N N . ASP A 1 154 ? 1.443 -6.595 36.236 1.00 15.60 145 ASP A N 1
ATOM 1356 C CA . ASP A 1 154 ? 0.838 -5.901 37.369 1.00 16.60 145 ASP A CA 1
ATOM 1357 C C . ASP A 1 154 ? 1.366 -6.407 38.726 1.00 17.39 145 ASP A C 1
ATOM 1358 O O . ASP A 1 154 ? 1.617 -5.619 39.630 1.00 17.72 145 ASP A O 1
ATOM 1363 N N . TYR A 1 155 ? 1.561 -7.707 38.861 1.00 17.58 146 TYR A N 1
ATOM 1364 C CA . TYR A 1 155 ? 1.996 -8.257 40.158 1.00 17.76 146 TYR A CA 1
ATOM 1365 C C . TYR A 1 155 ? 3.447 -7.891 40.502 1.00 17.84 146 TYR A C 1
ATOM 1366 O O . TYR A 1 155 ? 3.805 -7.779 41.679 1.00 18.96 146 TYR A O 1
ATOM 1375 N N . VAL A 1 156 ? 4.281 -7.675 39.495 1.00 18.04 147 VAL A N 1
ATOM 1376 C CA . VAL A 1 156 ? 5.634 -7.154 39.744 1.00 17.69 147 VAL A CA 1
ATOM 1377 C C . VAL A 1 156 ? 5.584 -5.724 40.305 1.00 17.44 147 VAL A C 1
ATOM 1378 O O . VAL A 1 156 ? 6.233 -5.398 41.308 1.00 17.45 147 VAL A O 1
ATOM 1382 N N . GLN A 1 157 ? 4.789 -4.876 39.665 1.00 16.46 148 GLN A N 1
ATOM 1383 C CA . GLN A 1 157 ? 4.610 -3.507 40.136 1.00 16.73 148 GLN A CA 1
ATOM 1384 C C . GLN A 1 157 ? 4.053 -3.484 41.554 1.00 17.51 148 GLN A C 1
ATOM 1385 O O . GLN A 1 157 ? 4.523 -2.726 42.419 1.00 17.67 148 GLN A O 1
ATOM 1391 N N A GLN A 1 158 ? 3.059 -4.330 41.803 0.50 17.87 149 GLN A N 1
ATOM 1392 N N B GLN A 1 158 ? 3.046 -4.312 41.805 0.50 17.97 149 GLN A N 1
ATOM 1393 C CA A GLN A 1 158 ? 2.430 -4.402 43.124 0.50 18.61 149 GLN A CA 1
ATOM 1394 C CA B GLN A 1 158 ? 2.398 -4.285 43.110 0.50 18.78 149 GLN A CA 1
ATOM 1395 C C A GLN A 1 158 ? 3.415 -4.866 44.196 0.50 18.96 149 GLN A C 1
ATOM 1396 C C B GLN A 1 158 ? 3.326 -4.815 44.203 0.50 19.28 149 GLN A C 1
ATOM 1397 O O A GLN A 1 158 ? 3.457 -4.305 45.289 0.50 19.65 149 GLN A O 1
ATOM 1398 O O B GLN A 1 158 ? 3.286 -4.322 45.327 0.50 19.93 149 GLN A O 1
ATOM 1409 N N A ARG A 1 159 ? 4.227 -5.863 43.863 0.50 18.77 150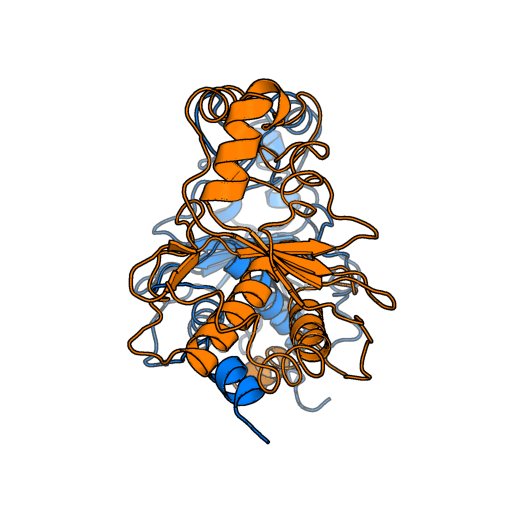 ARG A N 1
ATOM 1410 N N B ARG A 1 159 ? 4.187 -5.774 43.877 0.50 19.26 150 ARG A N 1
ATOM 1411 C CA A ARG A 1 159 ? 5.264 -6.345 44.770 0.50 19.25 150 ARG A CA 1
ATOM 1412 C CA B ARG A 1 159 ? 5.108 -6.284 44.888 0.50 20.10 150 ARG A CA 1
ATOM 1413 C C A ARG A 1 159 ? 6.139 -5.183 45.224 0.50 19.54 150 ARG A C 1
ATOM 1414 C C B ARG A 1 159 ? 6.201 -5.235 45.238 0.50 19.96 150 ARG A C 1
ATOM 1415 O O A ARG A 1 159 ? 6.262 -4.909 46.410 0.50 20.25 150 ARG A O 1
ATOM 1416 O O B ARG A 1 159 ? 6.527 -5.078 46.407 0.50 20.50 150 ARG A O 1
ATOM 1431 N N . ILE A 1 160 ? 6.737 -4.494 44.266 1.00 19.22 151 ILE A N 1
ATOM 1432 C CA . ILE A 1 160 ? 7.648 -3.373 44.584 1.00 19.11 151 ILE A CA 1
ATOM 1433 C C . ILE A 1 160 ? 6.935 -2.262 45.386 1.00 18.91 151 ILE A C 1
ATOM 1434 O O . ILE A 1 160 ? 7.463 -1.766 46.380 1.00 20.11 151 ILE A O 1
ATOM 1439 N N . PHE A 1 161 ? 5.718 -1.918 44.972 1.00 18.05 152 PHE A N 1
ATOM 1440 C CA . PHE A 1 161 ? 4.904 -0.915 45.658 1.00 18.48 152 PHE A CA 1
ATOM 1441 C C . PHE A 1 161 ? 4.630 -1.313 47.102 1.00 19.91 152 PHE A C 1
ATOM 1442 O O . PHE A 1 161 ? 4.721 -0.484 48.015 1.00 20.52 152 PHE A O 1
ATOM 1450 N N . ASP A 1 162 ? 4.293 -2.586 47.294 1.00 19.93 153 ASP A N 1
ATOM 1451 C CA . ASP A 1 162 ? 4.044 -3.136 48.633 1.00 21.49 153 ASP A CA 1
ATOM 1452 C C . ASP A 1 162 ? 5.305 -3.070 49.494 1.00 21.79 153 ASP A C 1
ATOM 1453 O O . ASP A 1 162 ? 5.230 -2.817 50.688 1.00 23.52 153 ASP A O 1
ATOM 1458 N N . GLU A 1 163 ? 6.462 -3.305 48.890 1.00 21.83 154 GLU A N 1
ATOM 1459 C CA . GLU A 1 163 ? 7.729 -3.358 49.629 1.00 22.45 154 GLU A CA 1
ATOM 1460 C C . GLU A 1 163 ? 8.283 -2.011 50.040 1.00 23.13 154 GLU A C 1
ATOM 1461 O O . GLU A 1 163 ? 8.847 -1.894 51.117 1.00 24.28 154 GLU A O 1
ATOM 1467 N N . ILE A 1 164 ? 8.149 -1.004 49.189 1.00 22.10 155 ILE A N 1
ATOM 1468 C CA . ILE A 1 164 ? 8.786 0.283 49.439 1.00 22.36 155 ILE A CA 1
ATOM 1469 C C . ILE A 1 164 ? 7.789 1.362 49.858 1.00 22.23 155 ILE A C 1
ATOM 1470 O O . ILE A 1 164 ? 8.173 2.371 50.454 1.00 22.56 155 ILE A O 1
ATOM 1475 N N . GLY A 1 165 ? 6.513 1.146 49.550 1.00 21.79 156 GLY A N 1
ATOM 1476 C CA . GLY A 1 165 ? 5.476 2.097 49.919 1.00 21.96 156 GLY A CA 1
ATOM 1477 C C . GLY A 1 165 ? 5.272 3.230 48.926 1.00 21.08 156 GLY A C 1
ATOM 1478 O O . GLY A 1 165 ? 6.163 3.568 48.144 1.00 20.11 156 GLY A O 1
ATOM 1479 N N . LYS A 1 166 ? 4.092 3.844 49.005 1.00 21.34 157 LYS A N 1
ATOM 1480 C CA . LYS A 1 166 ? 3.696 4.945 48.120 1.00 21.51 157 LYS A CA 1
ATOM 1481 C C . LYS A 1 166 ? 4.668 6.118 48.128 1.00 21.71 157 LYS A C 1
ATOM 1482 O O . LYS A 1 166 ? 4.909 6.737 47.094 1.00 21.05 157 LYS A O 1
ATOM 1488 N N . ASP A 1 167 ? 5.233 6.438 49.289 1.00 22.71 158 ASP A N 1
ATOM 1489 C CA . ASP A 1 167 ? 6.060 7.642 49.397 1.00 23.22 158 ASP A CA 1
ATOM 1490 C C . ASP A 1 167 ? 7.427 7.495 48.720 1.00 23.13 158 ASP A C 1
ATOM 1491 O O . ASP A 1 167 ? 8.067 8.504 48.388 1.00 24.28 158 ASP A O 1
ATOM 1496 N N A LYS A 1 168 ? 7.866 6.254 48.518 0.50 23.18 159 LYS A N 1
ATOM 1497 N N B LYS A 1 168 ? 7.859 6.252 48.515 0.50 22.98 159 LYS A N 1
ATOM 1498 C CA A LYS A 1 168 ? 9.104 5.969 47.786 0.50 23.05 159 LYS A CA 1
ATOM 1499 C CA B LYS A 1 168 ? 9.099 5.954 47.794 0.50 22.68 159 LYS A CA 1
ATOM 1500 C C A LYS A 1 168 ? 8.851 5.592 46.321 0.50 21.86 159 LYS A C 1
ATOM 1501 C C B LYS A 1 168 ? 8.863 5.556 46.333 0.50 21.68 159 LYS A C 1
ATOM 1502 O O A LYS A 1 168 ? 9.726 5.781 45.479 0.50 21.79 159 LYS A O 1
ATOM 1503 O O B LYS A 1 168 ? 9.767 5.684 45.510 0.50 21.58 159 LYS A O 1
ATOM 1514 N N . TYR A 1 169 ? 7.667 5.063 46.022 1.00 20.51 160 TYR A N 1
ATOM 1515 C CA . TYR A 1 169 ? 7.320 4.628 44.651 1.00 19.35 160 TYR A CA 1
ATOM 1516 C C . TYR A 1 169 ? 6.890 5.799 43.770 1.00 18.91 160 TYR A C 1
ATOM 1517 O O . TYR A 1 169 ? 7.145 5.795 42.565 1.00 18.25 160 TYR A O 1
ATOM 1526 N N . ILE A 1 170 ? 6.207 6.770 44.372 1.00 19.15 161 ILE A N 1
ATOM 1527 C CA . ILE A 1 170 ? 5.559 7.873 43.672 1.00 19.55 161 ILE A CA 1
ATOM 1528 C C . ILE A 1 170 ? 6.292 9.163 43.991 1.00 20.03 161 ILE A C 1
ATOM 1529 O O . ILE A 1 170 ? 6.535 9.472 45.169 1.00 21.70 161 ILE A O 1
ATOM 1534 N N A LYS A 1 171 ? 6.649 9.909 42.951 0.50 19.42 162 LYS A N 1
ATOM 1535 N N B LYS A 1 171 ? 6.644 9.910 42.951 0.50 19.50 162 LYS A N 1
ATOM 1536 C CA A LYS A 1 171 ? 7.322 11.195 43.092 0.50 20.08 162 LYS A CA 1
ATOM 1537 C CA B LYS A 1 171 ? 7.316 11.196 43.088 0.50 20.22 162 LYS A CA 1
ATOM 1538 C C A LYS A 1 171 ? 6.390 12.317 42.655 0.50 19.34 162 LYS A C 1
ATOM 1539 C C B LYS A 1 171 ? 6.378 12.314 42.657 0.50 19.42 162 LYS A C 1
ATOM 1540 O O A LYS A 1 171 ? 5.985 12.374 41.495 0.50 18.90 162 LYS A O 1
ATOM 1541 O O B LYS A 1 171 ? 5.959 12.364 41.502 0.50 18.98 162 LYS A O 1
ATOM 1552 N N . LEU A 1 172 ? 6.066 13.213 43.582 1.00 19.62 163 LEU A N 1
ATOM 1553 C CA . LEU A 1 172 ? 5.188 14.347 43.295 1.00 18.95 163 LEU A CA 1
ATOM 1554 C C . LEU A 1 172 ? 5.859 15.381 42.400 1.00 18.36 163 LEU A C 1
ATOM 1555 O O . LEU A 1 172 ? 7.080 15.521 42.431 1.00 19.27 163 LEU A O 1
ATOM 1560 N N A PRO A 1 173 ? 5.061 16.142 41.643 0.50 16.76 164 PRO A N 1
ATOM 1561 N N B PRO A 1 173 ? 5.068 16.106 41.590 0.50 17.82 164 PRO A N 1
ATOM 1562 C CA A PRO A 1 173 ? 5.672 17.215 40.867 0.50 16.45 164 PRO A CA 1
ATOM 1563 C CA B PRO A 1 173 ? 5.615 17.233 40.831 0.50 17.78 164 PRO A CA 1
ATOM 1564 C C A PRO A 1 173 ? 6.326 18.241 41.796 0.50 17.25 164 PRO A C 1
ATOM 1565 C C B PRO A 1 173 ? 6.253 18.268 41.753 0.50 18.43 164 PRO A C 1
ATOM 1566 O O A PRO A 1 173 ? 5.792 18.566 42.861 0.50 17.61 164 PRO A O 1
ATOM 1567 O O B PRO A 1 173 ? 5.642 18.687 42.740 0.50 18.96 164 PRO A O 1
ATOM 1574 N N A LYS A 1 174 ? 7.502 18.719 41.415 0.50 17.57 165 LYS A N 1
ATOM 1575 N N B LYS A 1 174 ? 7.473 18.682 41.441 0.50 18.62 165 LYS A N 1
ATOM 1576 C CA A LYS A 1 174 ? 8.218 19.649 42.267 0.50 18.49 165 LYS A CA 1
ATOM 1577 C CA B LYS A 1 174 ? 8.167 19.593 42.332 0.50 19.42 165 LYS A CA 1
ATOM 1578 C C A LYS A 1 174 ? 7.592 21.032 42.188 0.50 18.18 165 LYS A C 1
ATOM 1579 C C B LYS A 1 174 ? 7.611 21.011 42.206 0.50 18.73 165 LYS A C 1
ATOM 1580 O O A LYS A 1 174 ? 7.516 21.632 41.119 0.50 17.11 165 LYS A O 1
ATOM 1581 O O B LYS A 1 174 ? 7.595 21.606 41.132 0.50 17.69 165 LYS A O 1
ATOM 1592 N N . GLN A 1 175 ? 7.134 21.539 43.326 1.00 18.90 166 GLN A N 1
ATOM 1593 C CA . GLN A 1 175 ? 6.539 22.857 43.355 1.00 19.28 166 GLN A CA 1
ATOM 1594 C C . GLN A 1 175 ? 7.597 23.926 43.080 1.00 18.98 166 GLN A C 1
ATOM 1595 O O . GLN A 1 175 ? 8.739 23.800 43.512 1.00 20.13 166 GLN A O 1
ATOM 1601 N N . GLY A 1 176 ? 7.232 24.947 42.319 1.00 18.72 167 GLY A N 1
ATOM 1602 C CA . GLY A 1 176 ? 8.151 26.034 41.985 1.00 19.11 167 GLY A CA 1
ATOM 1603 C C . GLY A 1 176 ? 8.972 25.729 40.750 1.00 19.04 167 GLY A C 1
ATOM 1604 O O . GLY A 1 176 ? 9.873 26.484 40.395 1.00 20.83 167 GLY A O 1
ATOM 1605 N N . THR A 1 177 ? 8.696 24.589 40.132 1.00 18.06 168 THR A N 1
ATOM 1606 C CA . THR A 1 177 ? 9.214 24.273 38.794 1.00 17.51 168 THR A CA 1
ATOM 1607 C C . THR A 1 177 ? 8.017 24.131 37.853 1.00 16.49 168 THR A C 1
ATOM 1608 O O . THR A 1 177 ? 6.879 24.224 38.283 1.00 16.08 168 THR A O 1
ATOM 1612 N N . ASN A 1 178 ? 8.283 23.904 36.570 1.00 15.32 169 ASN A N 1
ATOM 1613 C CA . ASN A 1 178 ? 7.231 23.702 35.559 1.00 14.19 169 ASN A CA 1
ATOM 1614 C C . ASN A 1 178 ? 7.311 22.274 35.024 1.00 14.52 169 ASN A C 1
ATOM 1615 O O . ASN A 1 178 ? 7.888 22.056 33.972 1.00 14.56 169 ASN A O 1
ATOM 1620 N N . PRO A 1 179 ? 6.765 21.296 35.768 1.00 14.03 170 PRO A N 1
ATOM 1621 C CA . PRO A 1 179 ? 6.803 19.895 35.361 1.00 14.62 170 PRO A CA 1
ATOM 1622 C C . PRO A 1 179 ? 5.546 19.480 34.599 1.00 14.28 170 PRO A C 1
ATOM 1623 O O . PRO A 1 179 ? 4.710 20.312 34.266 1.00 14.02 170 PRO A O 1
ATOM 1627 N N . ARG A 1 180 ? 5.413 18.191 34.310 1.00 13.19 171 ARG A N 1
ATOM 1628 C CA . ARG A 1 180 ? 4.248 17.710 33.555 1.00 12.69 171 ARG A CA 1
ATOM 1629 C C . ARG A 1 180 ? 3.461 16.580 34.238 1.00 12.96 171 ARG A C 1
ATOM 1630 O O . ARG A 1 180 ? 2.433 16.175 33.710 1.00 12.62 171 ARG A O 1
ATOM 1638 N N . GLY A 1 181 ? 3.852 16.149 35.432 1.00 13.64 172 GLY A N 1
ATOM 1639 C CA . GLY A 1 181 ? 3.007 15.191 36.138 1.00 14.03 172 GLY A CA 1
ATOM 1640 C C . GLY A 1 181 ? 3.625 14.551 37.351 1.00 14.33 172 GLY A C 1
ATOM 1641 O O . GLY A 1 181 ? 4.679 14.950 37.808 1.00 15.43 172 GLY A O 1
ATOM 1642 N N . VAL A 1 182 ? 2.928 13.534 37.850 1.00 14.64 173 VAL A N 1
ATOM 1643 C CA . VAL A 1 182 ? 3.365 12.685 38.958 1.00 15.03 173 VAL A CA 1
ATOM 1644 C C . VAL A 1 182 ? 4.137 11.519 38.348 1.00 15.26 173 VAL A C 1
ATOM 1645 O O . VAL A 1 182 ? 3.663 10.906 37.405 1.00 15.11 173 VAL A O 1
ATOM 1649 N N . GLU A 1 183 ? 5.316 11.226 38.876 1.00 15.12 174 GLU A N 1
ATOM 1650 C CA . GLU A 1 183 ? 6.211 10.246 38.288 1.00 16.06 174 GLU A CA 1
ATOM 1651 C C . GLU A 1 183 ? 6.342 9.004 39.151 1.00 15.98 174 GLU A C 1
ATOM 1652 O O . GLU A 1 183 ? 6.118 9.046 40.358 1.00 17.30 174 GLU A O 1
ATOM 1658 N N . ILE A 1 184 ? 6.737 7.897 38.525 1.00 16.68 175 ILE A N 1
ATOM 1659 C CA . ILE A 1 184 ? 7.300 6.768 39.267 1.00 16.80 175 ILE A CA 1
ATOM 1660 C C . ILE A 1 184 ? 8.731 7.145 39.643 1.00 17.84 175 ILE A C 1
ATOM 1661 O O . ILE A 1 184 ? 9.430 7.790 38.874 1.00 18.41 175 ILE A O 1
ATOM 1666 N N . SER A 1 185 ? 9.153 6.810 40.858 1.00 18.59 176 SER A N 1
ATOM 1667 C CA . SER A 1 185 ? 10.521 7.127 41.252 1.00 18.90 176 SER A CA 1
ATOM 1668 C C . SER A 1 185 ? 11.503 6.324 40.415 1.00 19.69 176 SER A C 1
ATOM 1669 O O . SER A 1 185 ? 11.203 5.233 39.937 1.00 19.00 176 SER A O 1
ATOM 1672 N N . ASN A 1 186 ? 12.691 6.872 40.229 1.00 21.06 177 ASN A N 1
ATOM 1673 C CA . ASN A 1 186 ? 13.663 6.191 39.397 1.00 21.90 177 ASN A CA 1
ATOM 1674 C C . ASN A 1 186 ? 14.090 4.844 40.011 1.00 21.89 177 ASN A C 1
ATOM 1675 O O . ASN A 1 186 ? 14.313 3.876 39.283 1.00 22.74 177 ASN A O 1
ATOM 1680 N N A GLU A 1 187 ? 14.142 4.779 41.336 0.50 22.33 178 GLU A N 1
ATOM 1681 N N B GLU A 1 187 ? 14.172 4.792 41.345 0.50 22.76 178 GLU A N 1
ATOM 1682 C CA A GLU A 1 187 ? 14.437 3.531 42.027 0.50 22.26 178 GLU A CA 1
ATOM 1683 C CA B GLU A 1 187 ? 14.389 3.539 42.088 0.50 23.02 178 GLU A CA 1
ATOM 1684 C C A GLU A 1 187 ? 13.327 2.482 41.855 0.50 21.13 178 GLU A C 1
ATOM 1685 C C B GLU A 1 187 ? 13.326 2.504 41.776 0.50 21.60 178 GLU A C 1
ATOM 1686 O O A GLU A 1 187 ? 13.612 1.303 41.642 0.50 20.60 178 GLU A O 1
ATOM 1687 O O B GLU A 1 187 ? 13.637 1.360 41.435 0.50 21.20 178 GLU A O 1
ATOM 1698 N N . ALA A 1 188 ? 12.069 2.904 41.950 1.00 20.43 179 ALA A N 1
ATOM 1699 C CA . ALA A 1 188 ? 10.941 1.995 41.703 1.00 19.36 179 ALA A CA 1
ATOM 1700 C C . ALA A 1 188 ? 10.943 1.477 40.261 1.00 18.11 179 ALA A C 1
ATOM 1701 O O . ALA A 1 188 ? 10.734 0.286 40.030 1.00 17.49 179 ALA A O 1
ATOM 1703 N N . LEU A 1 189 ? 11.218 2.373 39.317 1.00 17.51 180 LEU A N 1
ATOM 1704 C CA . LEU A 1 189 ? 11.258 2.003 37.905 1.00 17.37 180 LEU A CA 1
ATOM 1705 C C . LEU A 1 189 ? 12.350 0.973 37.634 1.00 17.80 180 LEU A C 1
ATOM 1706 O O . LEU A 1 189 ? 12.117 -0.024 36.957 1.00 17.55 180 LEU A O 1
ATOM 1711 N N A LYS A 1 190 ? 13.540 1.202 38.171 0.50 18.93 181 LYS A N 1
ATOM 1712 N N B LYS A 1 190 ? 13.545 1.208 38.176 0.50 18.74 181 LYS A N 1
ATOM 1713 C CA A LYS A 1 190 ? 14.640 0.275 37.946 0.50 19.62 181 LYS A CA 1
ATOM 1714 C CA B LYS A 1 190 ? 14.654 0.272 38.006 0.50 19.33 181 LYS A CA 1
ATOM 1715 C C A LYS A 1 190 ? 14.313 -1.093 38.565 0.50 19.16 181 LYS A C 1
ATOM 1716 C C B LYS A 1 190 ? 14.261 -1.093 38.542 0.50 18.90 181 LYS A C 1
ATOM 1717 O O A LYS A 1 190 ? 14.625 -2.134 37.981 0.50 19.47 181 LYS A O 1
ATOM 1718 O O B LYS A 1 190 ? 14.489 -2.122 37.899 0.50 19.13 181 LYS A O 1
ATOM 1729 N N . GLU A 1 191 ? 13.650 -1.089 39.718 1.00 19.05 182 GLU A N 1
ATOM 1730 C CA . GLU A 1 191 ? 13.253 -2.329 40.367 1.00 19.27 182 GLU A CA 1
ATOM 1731 C C . GLU A 1 191 ? 12.181 -3.096 39.574 1.00 18.95 182 GLU A C 1
ATOM 1732 O O . GLU A 1 191 ? 12.301 -4.304 39.403 1.00 19.52 182 GLU A O 1
ATOM 1738 N N . ILE A 1 192 ? 11.157 -2.419 39.059 1.00 18.23 183 ILE A N 1
ATOM 1739 C CA . ILE A 1 192 ? 10.157 -3.141 38.256 1.00 17.73 183 ILE A CA 1
ATOM 1740 C C . ILE A 1 192 ? 10.709 -3.633 36.906 1.00 17.84 183 ILE A C 1
ATOM 1741 O O . ILE A 1 192 ? 10.303 -4.676 36.404 1.00 18.72 183 ILE A O 1
ATOM 1746 N N . MET A 1 193 ? 11.655 -2.892 36.332 1.00 18.22 184 MET A N 1
ATOM 1747 C CA . MET A 1 193 ? 12.250 -3.299 35.048 1.00 18.69 184 MET A CA 1
ATOM 1748 C C . MET A 1 193 ? 13.157 -4.516 35.152 1.00 20.18 184 MET A C 1
ATOM 1749 O O . MET A 1 193 ? 13.275 -5.293 34.194 1.00 20.91 184 MET A O 1
ATOM 1754 N N . THR A 1 194 ? 13.783 -4.685 36.311 1.00 21.18 185 THR A N 1
ATOM 1755 C CA . THR A 1 194 ? 14.793 -5.735 36.500 1.00 21.49 185 THR A CA 1
ATOM 1756 C C . THR A 1 194 ? 14.318 -6.955 37.295 1.00 21.65 185 THR A C 1
ATOM 1757 O O . THR A 1 194 ? 15.075 -7.919 37.457 1.00 22.33 185 THR A O 1
ATOM 1761 N N . ASP A 1 195 ? 13.078 -6.935 37.779 1.00 20.47 186 ASP A N 1
ATOM 1762 C CA . ASP A 1 195 ? 12.491 -8.101 38.439 1.00 21.18 186 ASP A CA 1
ATOM 1763 C C . ASP A 1 195 ? 12.626 -9.324 37.546 1.00 20.88 186 ASP A C 1
ATOM 1764 O O . ASP A 1 195 ? 12.465 -9.225 36.327 1.00 20.29 186 ASP A O 1
ATOM 1769 N N A GLU A 1 196 ? 12.902 -10.477 38.152 0.50 21.43 187 GLU A N 1
ATOM 1770 N N B GLU A 1 196 ? 12.890 -10.480 38.148 0.50 21.42 187 GLU A N 1
ATOM 1771 C CA A GLU A 1 196 ? 13.045 -11.730 37.419 0.50 21.51 187 GLU A CA 1
ATOM 1772 C CA B GLU A 1 196 ? 13.053 -11.722 37.403 0.50 21.50 187 GLU A CA 1
ATOM 1773 C C A GLU A 1 196 ? 11.803 -12.053 36.581 0.50 20.34 187 GLU A C 1
ATOM 1774 C C B GLU A 1 196 ? 11.792 -12.125 36.624 0.50 20.31 187 GLU A C 1
ATOM 1775 O O A GLU A 1 196 ? 11.922 -12.633 35.505 0.50 21.28 187 GLU A O 1
ATOM 1776 O O B GLU A 1 196 ? 11.883 -12.864 35.650 0.50 21.05 187 GLU A O 1
ATOM 1787 N N . GLU A 1 197 ? 10.624 -11.663 37.065 1.00 22.36 188 GLU A N 1
ATOM 1788 C CA . GLU A 1 197 ? 9.363 -11.969 36.371 1.00 21.67 188 GLU A CA 1
ATOM 1789 C C . GLU A 1 197 ? 9.027 -10.985 35.251 1.00 20.41 188 GLU A C 1
ATOM 1790 O O . GLU A 1 197 ? 8.048 -11.186 34.529 1.00 21.85 188 GLU A O 1
ATOM 1796 N N . THR A 1 198 ? 9.810 -9.925 35.122 1.00 19.28 189 THR A N 1
ATOM 1797 C CA . THR A 1 198 ? 9.691 -9.018 33.971 1.00 17.72 189 THR A CA 1
ATOM 1798 C C . THR A 1 198 ? 10.356 -9.643 32.761 1.00 18.28 189 THR A C 1
ATOM 1799 O O . THR A 1 198 ? 11.422 -10.252 32.870 1.00 18.84 189 THR A O 1
ATOM 1803 N N . MET A 1 199 ? 9.710 -9.494 31.611 1.00 17.64 190 MET A N 1
ATOM 1804 C CA . MET A 1 199 ? 10.207 -10.043 30.349 1.00 17.85 190 MET A CA 1
ATOM 1805 C C . MET A 1 199 ? 10.603 -8.896 29.450 1.00 16.46 190 MET A C 1
ATOM 1806 O O . MET A 1 199 ? 10.072 -7.781 29.559 1.00 16.55 190 MET A O 1
ATOM 1811 N N . SER A 1 200 ? 11.562 -9.151 28.576 1.00 16.64 191 SER A N 1
ATOM 1812 C CA . SER A 1 200 ? 12.017 -8.106 27.680 1.00 16.42 191 SER A CA 1
ATOM 1813 C C . SER A 1 200 ? 12.512 -8.638 26.358 1.00 16.19 191 SER A C 1
ATOM 1814 O O . SER A 1 200 ? 12.880 -9.803 26.236 1.00 17.40 191 SER A O 1
ATOM 1817 N N . ILE A 1 201 ? 12.500 -7.746 25.375 1.00 14.66 192 ILE A N 1
ATOM 1818 C CA . ILE A 1 201 ? 13.164 -7.951 24.097 1.00 14.95 192 ILE A CA 1
ATOM 1819 C C . ILE A 1 201 ? 14.145 -6.793 23.988 1.00 14.38 192 ILE A C 1
ATOM 1820 O O . ILE A 1 201 ? 13.740 -5.627 23.944 1.00 14.82 192 ILE A O 1
ATOM 1825 N N A LYS A 1 202 ? 15.436 -7.110 23.969 0.50 14.39 193 LYS A N 1
ATOM 1826 N N B LYS A 1 202 ? 15.434 -7.096 23.978 0.50 14.83 193 LYS A N 1
ATOM 1827 C CA A LYS A 1 202 ? 16.470 -6.089 23.816 0.50 14.75 193 LYS A CA 1
ATOM 1828 C CA B LYS A 1 202 ? 16.426 -6.036 23.857 0.50 15.49 193 LYS A CA 1
ATOM 1829 C C A LYS A 1 202 ? 16.463 -5.571 22.388 0.50 14.02 193 LYS A C 1
ATOM 1830 C C B LYS A 1 202 ? 16.530 -5.580 22.404 0.50 14.45 193 LYS A C 1
ATOM 1831 O O A LYS A 1 202 ? 16.169 -6.313 21.449 0.50 14.57 193 LYS A O 1
ATOM 1832 O O B LYS A 1 202 ? 16.380 -6.374 21.473 0.50 14.94 193 LYS A O 1
ATOM 1843 N N . ILE A 1 203 ? 16.750 -4.278 22.234 1.00 13.23 194 ILE A N 1
ATOM 1844 C CA . ILE A 1 203 ? 16.691 -3.618 20.935 1.00 13.05 194 ILE A CA 1
ATOM 1845 C C . ILE A 1 203 ? 17.901 -2.700 20.741 1.00 13.26 194 ILE A C 1
ATOM 1846 O O . ILE A 1 203 ? 18.223 -1.906 21.625 1.00 13.44 194 ILE A O 1
ATOM 1851 N N A GLU A 1 204 ? 18.568 -2.838 19.600 0.50 13.50 195 GLU A N 1
ATOM 1852 N N B GLU A 1 204 ? 18.576 -2.847 19.604 0.50 13.91 195 GLU A N 1
ATOM 1853 C CA A GLU A 1 204 ? 19.592 -1.887 19.192 0.50 14.03 195 GLU A CA 1
ATOM 1854 C CA B GLU A 1 204 ? 19.589 -1.882 19.182 0.50 14.81 195 GLU A CA 1
ATOM 1855 C C A GLU A 1 204 ? 18.898 -0.836 18.334 0.50 13.52 195 GLU A C 1
ATOM 1856 C C B GLU A 1 204 ? 18.887 -0.835 18.334 0.50 13.93 195 GLU A C 1
ATOM 1857 O O A GLU A 1 204 ? 18.414 -1.143 17.241 0.50 13.42 195 GLU A O 1
ATOM 1858 O O B GLU A 1 204 ? 18.394 -1.141 17.244 0.50 13.80 195 GLU A O 1
ATOM 1869 N N . TRP A 1 205 ? 18.822 0.390 18.846 1.00 13.06 196 TRP A N 1
ATOM 1870 C CA . TRP A 1 205 ? 18.045 1.445 18.217 1.00 13.20 196 TRP A CA 1
ATOM 1871 C C . TRP A 1 205 ? 18.847 2.134 17.128 1.00 14.26 196 TRP A C 1
ATOM 1872 O O . TRP A 1 205 ? 19.270 3.277 17.244 1.00 14.04 196 TRP A O 1
ATOM 1883 N N A LYS A 1 206 ? 19.073 1.402 16.045 0.50 15.89 197 LYS A N 1
ATOM 1884 N N B LYS A 1 206 ? 19.020 1.424 16.029 0.50 15.97 197 LYS A N 1
ATOM 1885 C CA A LYS A 1 206 ? 19.838 1.904 14.905 0.50 17.77 197 LYS A CA 1
ATOM 1886 C CA B LYS A 1 206 ? 19.755 1.967 14.904 0.50 17.89 197 LYS A CA 1
ATOM 1887 C C A LYS A 1 206 ? 18.945 2.782 14.040 0.50 18.69 197 LYS A C 1
ATOM 1888 C C B LYS A 1 206 ? 18.872 2.797 14.013 0.50 19.04 197 LYS A C 1
ATOM 1889 O O A LYS A 1 206 ? 17.838 2.395 13.688 0.50 18.59 197 LYS A O 1
ATOM 1890 O O B LYS A 1 206 ? 17.779 2.394 13.640 0.50 18.94 197 LYS A O 1
ATOM 1901 N N A LYS A 1 207 ? 19.417 3.980 13.707 0.50 20.10 198 LYS A N 1
ATOM 1902 N N B LYS A 1 207 ? 19.342 3.995 13.697 0.50 20.64 198 LYS A N 1
ATOM 1903 C CA A LYS A 1 207 ? 18.645 4.880 12.853 0.50 21.22 198 LYS A CA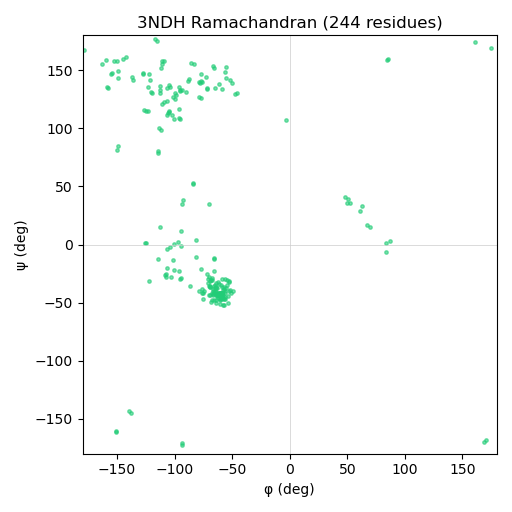 1
ATOM 1904 C CA B LYS A 1 207 ? 18.548 4.874 12.868 0.50 22.00 198 LYS A CA 1
ATOM 1905 C C A LYS A 1 207 ? 18.778 4.499 11.376 0.50 22.43 198 LYS A C 1
ATOM 1906 C C B LYS A 1 207 ? 18.788 4.584 11.384 0.50 22.90 198 LYS A C 1
ATOM 1907 O O A LYS A 1 207 ? 19.784 3.916 10.954 0.50 22.69 198 LYS A O 1
ATOM 1908 O O B LYS A 1 207 ? 19.862 4.136 10.974 0.50 23.21 198 LYS A O 1
ATOM 1919 N N . THR A 1 208 ? 17.734 4.811 10.610 1.00 23.30 199 THR A N 1
ATOM 1920 C CA . THR A 1 208 ? 17.672 4.520 9.190 1.00 25.12 199 THR A CA 1
ATOM 1921 C C . THR A 1 208 ? 17.684 5.846 8.481 1.00 26.09 199 THR A C 1
ATOM 1922 O O . THR A 1 208 ? 17.248 6.869 9.023 1.00 25.26 199 THR A O 1
ATOM 1926 N N A ASN A 1 209 ? 18.196 5.850 7.259 0.50 27.45 200 ASN A N 1
ATOM 1927 N N B ASN A 1 209 ? 18.163 5.847 7.244 0.50 27.26 200 ASN A N 1
ATOM 1928 C CA A ASN A 1 209 ? 18.144 7.055 6.469 0.50 28.69 200 ASN A CA 1
ATOM 1929 C CA B ASN A 1 209 ? 18.152 7.073 6.471 0.50 28.36 200 ASN A CA 1
ATOM 1930 C C A ASN A 1 209 ? 16.783 7.146 5.799 0.50 28.71 200 ASN A C 1
ATOM 1931 C C B ASN A 1 209 ? 16.803 7.310 5.798 0.50 28.27 200 ASN A C 1
ATOM 1932 O O A ASN A 1 209 ? 16.570 6.722 4.660 0.50 29.68 200 ASN A O 1
ATOM 1933 O O B ASN A 1 209 ? 16.311 6.506 4.984 0.50 28.66 200 ASN A O 1
ATOM 1942 N N A VAL A 1 210 ? 15.846 7.668 6.580 0.50 28.24 201 VAL A N 1
ATOM 1943 N N B VAL A 1 210 ? 16.198 8.425 6.185 0.50 27.89 201 VAL A N 1
ATOM 1944 C CA A VAL A 1 210 ? 14.503 7.912 6.109 0.50 27.95 201 VAL A CA 1
ATOM 1945 C CA B VAL A 1 210 ? 14.817 8.721 5.860 0.50 27.65 201 VAL A CA 1
ATOM 1946 C C A VAL A 1 210 ? 14.200 9.373 6.403 0.50 27.53 201 VAL A C 1
ATOM 1947 C C B VAL A 1 210 ? 14.692 10.162 5.417 0.50 27.68 201 VAL A C 1
ATOM 1948 O O A VAL A 1 210 ? 14.489 9.892 7.483 0.50 27.15 201 VAL A O 1
ATOM 1949 O O B VAL A 1 210 ? 15.193 11.075 6.080 0.50 27.49 201 VAL A O 1
ATOM 1956 N N A GLN A 1 211 ? 13.675 10.050 5.398 0.50 29.01 202 GLN A N 1
ATOM 1957 N N B GLN A 1 211 ? 14.031 10.379 4.291 0.50 28.86 202 GLN A N 1
ATOM 1958 C CA A GLN A 1 211 ? 13.394 11.457 5.521 0.50 28.39 202 GLN A CA 1
ATOM 1959 C CA B GLN A 1 211 ? 13.749 11.740 3.901 0.50 28.30 202 GLN A CA 1
ATOM 1960 C C A GLN A 1 211 ? 11.943 11.719 5.192 0.50 27.33 202 GLN A C 1
ATOM 1961 C C B GLN A 1 211 ? 12.262 12.028 3.821 0.50 26.96 202 GLN A C 1
ATOM 1962 O O A GLN A 1 211 ? 11.177 10.809 4.863 0.50 27.27 202 GLN A O 1
ATOM 1963 O O B GLN A 1 211 ? 11.471 11.279 3.250 0.50 26.98 202 GLN A O 1
ATOM 1974 N N A TYR A 1 212 ? 11.556 12.977 5.279 0.50 26.16 203 TYR A N 1
ATOM 1975 N N B TYR A 1 212 ? 11.898 13.140 4.433 0.50 25.19 203 TYR A N 1
ATOM 1976 C CA A TYR A 1 212 ? 10.149 13.255 5.260 0.50 24.83 203 TYR A CA 1
ATOM 1977 C CA B TYR A 1 212 ? 10.520 13.389 4.758 0.50 24.02 203 TYR A CA 1
ATOM 1978 C C A TYR A 1 212 ? 9.838 14.657 5.731 0.50 23.36 203 TYR A C 1
ATOM 1979 C C B TYR A 1 212 ? 10.312 14.833 5.160 0.50 22.52 203 TYR A C 1
ATOM 1980 O O A TYR A 1 212 ? 10.247 15.089 6.805 0.50 22.76 203 TYR A O 1
ATOM 1981 O O B TYR A 1 212 ? 11.189 15.456 5.748 0.50 22.77 203 TYR A O 1
ATOM 1998 N N A ASN A 1 213 ? 9.089 15.360 4.900 0.50 21.92 204 ASN A N 1
ATOM 1999 N N B ASN A 1 213 ? 9.128 15.343 4.846 0.50 20.88 204 ASN A N 1
ATOM 2000 C CA A ASN A 1 213 ? 8.711 16.719 5.190 0.50 20.63 204 ASN A CA 1
ATOM 2001 C CA B ASN A 1 213 ? 8.750 16.700 5.186 0.50 19.42 204 ASN A CA 1
ATOM 2002 C C A ASN A 1 213 ? 7.254 16.727 5.628 0.50 19.14 204 ASN A C 1
ATOM 2003 C C B ASN A 1 213 ? 7.281 16.709 5.593 0.50 18.27 204 ASN A C 1
ATOM 2004 O O A ASN A 1 213 ? 6.355 16.399 4.856 0.50 18.82 204 ASN A O 1
ATOM 2005 O O B ASN A 1 213 ? 6.406 16.406 4.786 0.50 18.01 204 ASN A O 1
ATOM 2014 N N A ALA A 1 214 ? 7.033 17.091 6.887 0.50 18.07 205 ALA A N 1
ATOM 2015 N N B ALA A 1 214 ? 7.004 17.046 6.848 0.50 17.57 205 ALA A N 1
ATOM 2016 C CA A ALA A 1 214 ? 5.703 17.055 7.493 0.50 17.33 205 ALA A CA 1
ATOM 2017 C CA B ALA A 1 214 ? 5.645 16.931 7.371 0.50 17.15 205 ALA A CA 1
ATOM 2018 C C A ALA A 1 214 ? 4.687 17.947 6.802 0.50 16.42 205 ALA A C 1
ATOM 2019 C C B ALA A 1 214 ? 4.663 17.991 6.878 0.50 16.33 205 ALA A C 1
ATOM 2020 O O A ALA A 1 214 ? 3.493 17.653 6.805 0.50 16.29 205 ALA A O 1
ATOM 2021 O O B ALA A 1 214 ? 3.458 17.861 7.114 0.50 16.20 205 ALA A O 1
ATOM 2024 N N . PHE A 1 215 ? 5.164 19.049 6.232 1.00 15.58 206 PHE A N 1
ATOM 2025 C CA . PHE A 1 215 ? 4.287 20.089 5.657 1.00 15.57 206 PHE A CA 1
ATOM 2026 C C . PHE A 1 215 ? 3.853 19.759 4.240 1.00 15.25 206 PHE A C 1
ATOM 2027 O O . PHE A 1 215 ? 2.832 20.255 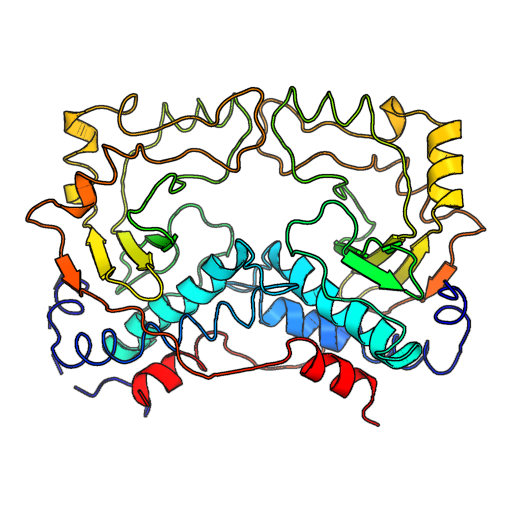3.796 1.00 15.14 206 PHE A O 1
ATOM 2035 N N . LYS A 1 216 ? 4.603 18.912 3.537 1.00 15.12 207 LYS A N 1
ATOM 2036 C CA . LYS A 1 216 ? 4.364 18.712 2.107 1.00 15.74 207 LYS A CA 1
ATOM 2037 C C . LYS A 1 216 ? 2.932 18.273 1.811 1.00 15.30 207 LYS A C 1
ATOM 2038 O O . LYS A 1 216 ? 2.281 18.820 0.914 1.00 15.47 207 LYS A O 1
ATOM 2044 N N . ARG A 1 217 ? 2.421 17.317 2.585 1.00 14.97 208 ARG A N 1
ATOM 2045 C CA . ARG A 1 217 ? 1.073 16.811 2.359 1.00 15.25 208 ARG A CA 1
ATOM 2046 C C . ARG A 1 217 ? 0.048 17.937 2.341 1.00 14.99 208 ARG A C 1
ATOM 2047 O O . ARG A 1 217 ? -0.860 17.966 1.506 1.00 14.80 208 ARG A O 1
ATOM 2055 N N . TRP A 1 218 ? 0.171 18.852 3.298 1.00 13.56 209 TRP A N 1
ATOM 2056 C CA . TRP A 1 218 ? -0.796 19.903 3.481 1.00 13.56 209 TRP A CA 1
ATOM 2057 C C . TRP A 1 218 ? -0.596 21.025 2.478 1.00 13.52 209 TRP A C 1
ATOM 2058 O O . TRP A 1 218 ? -1.586 21.544 1.976 1.00 13.42 209 TRP A O 1
ATOM 2069 N N . VAL A 1 219 ? 0.649 21.394 2.181 1.00 12.96 210 VAL A N 1
ATOM 2070 C CA . VAL A 1 219 ? 0.903 22.410 1.152 1.00 13.51 210 VAL A CA 1
ATOM 2071 C C . VAL A 1 219 ? 0.311 21.927 -0.172 1.00 14.02 210 VAL A C 1
ATOM 2072 O O . VAL A 1 219 ? -0.339 22.689 -0.890 1.00 13.67 210 VAL A O 1
ATOM 2076 N N . ASP A 1 220 ? 0.489 20.636 -0.451 1.00 14.43 211 ASP A N 1
ATOM 2077 C CA . ASP A 1 220 ? -0.060 20.033 -1.677 1.00 14.19 211 ASP A CA 1
ATOM 2078 C C . ASP A 1 220 ? -1.590 20.066 -1.683 1.00 14.60 211 ASP A C 1
ATOM 2079 O O . ASP A 1 220 ? -2.201 20.358 -2.712 1.00 15.01 211 ASP A O 1
ATOM 2084 N N . LEU A 1 221 ? -2.232 19.787 -0.552 1.00 14.27 212 LEU A N 1
ATOM 2085 C CA . LEU A 1 221 ? -3.684 19.915 -0.484 1.00 14.97 212 LEU A CA 1
ATOM 2086 C C . LEU A 1 221 ? -4.180 21.344 -0.667 1.00 14.18 212 LEU A C 1
ATOM 2087 O O . LEU A 1 221 ? -5.264 21.542 -1.215 1.00 14.53 212 LEU A O 1
ATOM 2092 N N . TRP A 1 222 ? -3.412 22.336 -0.216 1.00 13.58 213 TRP A N 1
ATOM 2093 C CA . TRP A 1 222 ? -3.736 23.738 -0.508 1.00 13.76 213 TRP A CA 1
ATOM 2094 C C . TRP A 1 222 ? -3.573 24.056 -1.992 1.00 14.64 213 TRP A C 1
ATOM 2095 O O . TRP A 1 222 ? -4.411 24.742 -2.581 1.00 13.89 213 TRP A O 1
ATOM 2106 N N . SER A 1 223 ? -2.508 23.545 -2.591 1.00 14.67 214 SER A N 1
ATOM 2107 C CA . SER A 1 223 ? -2.118 23.947 -3.927 1.00 15.87 214 SER A CA 1
ATOM 2108 C C . SER A 1 223 ? -2.934 23.300 -5.023 1.00 16.96 214 SER A C 1
ATOM 2109 O O . SER A 1 223 ? -3.232 23.917 -6.037 1.00 17.79 214 SER A O 1
ATOM 2112 N N A GLU A 1 224 ? -3.314 22.048 -4.827 0.50 16.80 215 GLU A N 1
ATOM 2113 N N B GLU A 1 224 ? -3.327 22.054 -4.811 0.50 16.70 215 GLU A N 1
ATOM 2114 C CA A GLU A 1 224 ? -3.921 21.297 -5.919 0.50 17.89 215 GLU A CA 1
ATOM 2115 C CA B GLU A 1 224 ? -3.988 21.287 -5.858 0.50 17.74 215 GLU A CA 1
ATOM 2116 C C A GLU A 1 224 ? -5.272 21.879 -6.339 0.50 17.50 215 GLU A C 1
ATOM 2117 C C B GLU A 1 224 ? -5.263 21.959 -6.349 0.50 17.35 215 GLU A C 1
ATOM 2118 O O A GLU A 1 224 ? -6.018 22.402 -5.521 0.50 17.51 215 GLU A O 1
ATOM 2119 O O B GLU A 1 224 ? -5.953 22.630 -5.589 0.50 17.31 215 GLU A O 1
ATOM 2130 N N . GLY A 1 225 ? -5.565 21.788 -7.627 1.00 17.64 216 GLY A N 1
ATOM 2131 C CA . GLY A 1 225 ? -6.821 22.255 -8.184 1.00 17.72 216 GLY A CA 1
ATOM 2132 C C . GLY A 1 225 ? -7.085 23.724 -7.998 1.00 18.11 216 GLY A C 1
ATOM 2133 O O . GLY A 1 225 ? -6.155 24.556 -7.876 1.00 17.85 216 GLY A O 1
ATOM 2135 N N A ASP B 1 18 ? 4.003 42.023 8.232 0.50 23.25 9 ASP B N 1
ATOM 2136 N N B ASP B 1 18 ? 2.236 44.661 6.497 0.50 25.82 9 ASP B N 1
ATOM 2137 C CA A ASP B 1 18 ? 4.187 40.587 7.851 0.50 22.72 9 ASP B CA 1
ATOM 2138 C CA B ASP B 1 18 ? 1.455 43.596 7.191 0.50 25.08 9 ASP B CA 1
ATOM 2139 C C A ASP B 1 18 ? 3.207 40.169 6.751 0.50 22.28 9 ASP B C 1
ATOM 2140 C C B ASP B 1 18 ? 0.978 42.576 6.182 0.50 24.66 9 ASP B C 1
ATOM 2141 O O A ASP B 1 18 ? 3.154 39.006 6.351 0.50 21.90 9 ASP B O 1
ATOM 2142 O O B ASP B 1 18 ? -0.129 42.662 5.648 0.50 25.30 9 ASP B O 1
ATOM 2151 N N A HIS B 1 19 ? 2.423 41.135 6.286 0.50 22.56 10 HIS B N 1
ATOM 2152 N N B HIS B 1 19 ? 1.798 41.578 5.919 0.50 24.17 10 HIS B N 1
ATOM 2153 C CA A HIS B 1 19 ? 1.528 40.954 5.140 0.50 22.69 10 HIS B CA 1
ATOM 2154 C CA B HIS B 1 19 ? 1.435 40.689 4.855 0.50 23.84 10 HIS B CA 1
ATOM 2155 C C A HIS B 1 19 ? 0.374 39.941 5.336 0.50 21.78 10 HIS B C 1
ATOM 2156 C C B HIS B 1 19 ? 0.370 39.696 5.279 0.50 22.67 10 HIS B C 1
ATOM 2157 O O A HIS B 1 19 ? -0.317 39.615 4.383 0.50 20.91 10 HIS B O 1
ATOM 2158 O O B HIS B 1 19 ? -0.302 39.132 4.424 0.50 22.34 10 HIS B O 1
ATOM 2171 N N . LEU B 1 20 ? 0.134 39.514 6.578 1.00 22.07 11 LEU B N 1
ATOM 2172 C CA . LEU B 1 20 ? -0.971 38.608 6.960 1.00 22.21 11 LEU B CA 1
ATOM 2173 C C . LEU B 1 20 ? -2.324 39.160 6.510 1.00 22.64 11 LEU B C 1
ATOM 2174 O O . LEU B 1 20 ? -3.204 38.399 6.133 1.00 21.97 11 LEU B O 1
ATOM 2179 N N A LYS B 1 21 ? -2.486 40.480 6.543 0.50 22.86 12 LYS B N 1
ATOM 2180 N N B LYS B 1 21 ? -2.483 40.484 6.541 0.50 22.74 12 LYS B N 1
ATOM 2181 C CA A LYS B 1 21 ? -3.707 41.097 6.028 0.50 23.73 12 LYS B CA 1
ATOM 2182 C CA B LYS B 1 21 ? -3.695 41.121 6.023 0.50 23.62 12 LYS B CA 1
ATOM 2183 C C A LYS B 1 21 ? -4.036 40.664 4.596 0.50 24.06 12 LYS B C 1
ATOM 2184 C C B LYS B 1 21 ? -4.034 40.647 4.606 0.50 23.94 12 LYS B C 1
ATOM 2185 O O A LYS B 1 21 ? -5.210 40.601 4.233 0.50 23.99 12 LYS B O 1
ATOM 2186 O O B LYS B 1 21 ? -5.210 40.522 4.268 0.50 23.78 12 LYS B O 1
ATOM 2197 N N . ASP B 1 22 ? -3.011 40.379 3.787 1.00 24.37 13 ASP B N 1
ATOM 2198 C CA . ASP B 1 22 ? -3.220 39.884 2.403 1.00 24.98 13 ASP B CA 1
ATOM 2199 C C . ASP B 1 22 ? -4.043 38.607 2.348 1.00 24.48 13 ASP B C 1
ATOM 2200 O O . ASP B 1 22 ? -4.883 38.438 1.466 1.00 25.02 13 ASP B O 1
ATOM 2205 N N . LEU B 1 23 ? -3.772 37.680 3.268 1.00 22.89 14 LEU B N 1
ATOM 2206 C CA . LEU B 1 23 ? -4.488 36.401 3.341 1.00 22.59 14 LEU B CA 1
ATOM 2207 C C . LEU B 1 23 ? -5.975 36.619 3.629 1.00 21.80 14 LEU B C 1
ATOM 2208 O O . LEU B 1 23 ? -6.839 35.834 3.241 1.00 23.01 14 LEU B O 1
ATOM 2213 N N . PHE B 1 24 ? -6.257 37.668 4.390 1.00 20.86 15 PHE B N 1
ATOM 2214 C CA . PHE B 1 24 ? -7.602 37.957 4.822 1.00 20.36 15 PHE B CA 1
ATOM 2215 C C . PHE B 1 24 ? -8.355 38.896 3.887 1.00 21.12 15 PHE B C 1
ATOM 2216 O O . PHE B 1 24 ? -9.531 39.187 4.117 1.00 21.53 15 PHE B O 1
ATOM 2224 N N A ARG B 1 25 ? -7.682 39.334 2.822 0.50 21.60 16 ARG B N 1
ATOM 2225 N N B ARG B 1 25 ? -7.680 39.334 2.823 0.50 21.66 16 ARG B N 1
ATOM 2226 C CA A ARG B 1 25 ? -8.273 40.218 1.817 0.50 22.46 16 ARG B CA 1
ATOM 2227 C CA B ARG B 1 25 ? -8.263 40.225 1.822 0.50 22.57 16 ARG B CA 1
ATOM 2228 C C A ARG B 1 25 ? -8.263 39.671 0.386 0.50 22.24 16 ARG B C 1
ATOM 2229 C C B ARG B 1 25 ? -8.289 39.655 0.397 0.50 22.31 16 ARG B C 1
ATOM 2230 O O A ARG B 1 25 ? -8.825 40.317 -0.514 0.50 23.81 16 ARG B O 1
ATOM 2231 O O B ARG B 1 25 ? -8.925 40.256 -0.484 0.50 23.94 16 ARG B O 1
ATOM 2246 N N . ASP B 1 26 ? -7.596 38.538 0.162 1.00 20.93 17 ASP B N 1
ATOM 2247 C CA . ASP B 1 26 ? -7.504 37.927 -1.174 1.00 19.83 17 ASP B CA 1
ATOM 2248 C C . ASP B 1 26 ? -8.679 36.955 -1.335 1.00 18.32 17 ASP B C 1
ATOM 2249 O O . ASP B 1 26 ? -8.701 35.865 -0.770 1.00 17.07 17 ASP B O 1
ATOM 2254 N N A ARG B 1 27 ? -9.663 37.393 -2.111 0.50 18.19 18 ARG B N 1
ATOM 2255 N N B ARG B 1 27 ? -9.660 37.390 -2.116 0.50 18.13 18 ARG B N 1
ATOM 2256 C CA A ARG B 1 27 ? -10.881 36.638 -2.340 0.50 17.95 18 ARG B CA 1
ATOM 2257 C CA B ARG B 1 27 ? -10.888 36.648 -2.353 0.50 17.83 18 ARG B CA 1
ATOM 2258 C C A ARG B 1 27 ? -10.632 35.201 -2.791 0.50 16.70 18 ARG B C 1
ATOM 2259 C C B ARG B 1 27 ? -10.647 35.209 -2.811 0.50 16.64 18 ARG B C 1
ATOM 2260 O O A ARG B 1 27 ? -11.351 34.286 -2.388 0.50 16.12 18 ARG B O 1
ATOM 2261 O O B ARG B 1 27 ? -11.382 34.300 -2.427 0.50 16.07 18 ARG B O 1
ATOM 2276 N N . LEU B 1 28 ? -9.625 34.978 -3.631 1.00 15.43 19 LEU B N 1
ATOM 2277 C CA . LEU B 1 28 ? -9.401 33.637 -4.173 1.00 15.51 19 LEU B CA 1
ATOM 2278 C C . LEU B 1 28 ? -8.860 32.686 -3.109 1.00 15.03 19 LEU B C 1
ATOM 2279 O O . LEU B 1 28 ? -9.336 31.553 -2.987 1.00 13.55 19 LEU B O 1
ATOM 2284 N N . ILE B 1 29 ? -7.881 33.119 -2.323 1.00 15.22 20 ILE B N 1
ATOM 2285 C CA . ILE B 1 29 ? -7.380 32.265 -1.237 1.00 15.33 20 ILE B CA 1
ATOM 2286 C C . ILE B 1 29 ? -8.457 32.067 -0.178 1.00 15.29 20 ILE B C 1
ATOM 2287 O O . ILE B 1 29 ? -8.598 30.959 0.370 1.00 15.87 20 ILE B O 1
ATOM 2292 N N . ILE B 1 30 ? -9.229 33.114 0.102 1.00 15.95 21 ILE B N 1
ATOM 2293 C CA . ILE B 1 30 ? -10.323 32.986 1.076 1.00 15.81 21 ILE B CA 1
ATOM 2294 C C . ILE B 1 30 ? -11.281 31.853 0.674 1.00 15.68 21 ILE B C 1
ATOM 2295 O O . ILE B 1 30 ? -11.712 31.035 1.511 1.00 15.26 21 ILE B O 1
ATOM 2300 N N A ASP B 1 31 ? -11.608 31.802 -0.612 0.50 15.47 22 ASP B N 1
ATOM 2301 N N B ASP B 1 31 ? -11.610 31.763 -0.607 0.50 15.83 22 ASP B N 1
ATOM 2302 C CA A ASP B 1 31 ? -12.487 30.766 -1.136 0.50 15.68 22 ASP B CA 1
ATOM 2303 C CA B ASP B 1 31 ? -12.541 30.727 -1.030 0.50 16.30 22 ASP B CA 1
ATOM 2304 C C A ASP B 1 31 ? -11.922 29.356 -0.911 0.50 15.27 22 ASP B C 1
ATOM 2305 C C B ASP B 1 31 ? -11.939 29.309 -0.941 0.50 15.64 22 ASP B C 1
ATOM 2306 O O A ASP B 1 31 ? -12.625 28.458 -0.440 0.50 15.25 22 ASP B O 1
ATOM 2307 O O B ASP B 1 31 ? -12.643 28.344 -0.607 0.50 15.55 22 ASP B O 1
ATOM 2316 N N . LYS B 1 32 ? -10.640 29.161 -1.206 1.00 15.30 23 LYS B N 1
ATOM 2317 C CA . LYS B 1 32 ? -9.979 27.861 -0.959 1.00 15.40 23 LYS B CA 1
ATOM 2318 C C . LYS B 1 32 ? -9.985 27.517 0.530 1.00 14.09 23 LYS B C 1
ATOM 2319 O O . LYS B 1 32 ? -10.260 26.388 0.900 1.00 13.78 23 LYS B O 1
ATOM 2325 N N . VAL B 1 33 ? -9.725 28.498 1.387 1.00 13.79 24 VAL B N 1
ATOM 2326 C CA . VAL B 1 33 ? -9.780 28.273 2.843 1.00 13.51 24 VAL B CA 1
ATOM 2327 C C . VAL B 1 33 ? -11.184 27.833 3.285 1.00 13.56 24 VAL B C 1
ATOM 2328 O O . VAL B 1 33 ? -11.352 26.829 4.001 1.00 13.00 24 VAL B O 1
ATOM 2332 N N . GLN B 1 34 ? -12.214 28.524 2.808 1.00 13.68 25 GLN B N 1
ATOM 2333 C CA . GLN B 1 34 ? -13.577 28.181 3.165 1.00 14.27 25 GLN B CA 1
ATOM 2334 C C . GLN B 1 34 ? -13.993 26.804 2.670 1.00 14.71 25 GLN B C 1
ATOM 2335 O O . GLN B 1 34 ? -14.747 26.095 3.344 1.00 15.55 25 GLN B O 1
ATOM 2341 N N A ARG B 1 35 ? -13.504 26.409 1.500 0.50 14.79 26 ARG B N 1
ATOM 2342 N N B ARG B 1 35 ? -13.506 26.420 1.495 0.50 15.06 26 ARG B N 1
ATOM 2343 C CA A ARG B 1 35 ? -13.865 25.117 0.906 0.50 15.34 26 ARG B CA 1
ATOM 2344 C CA B ARG B 1 35 ? -13.859 25.132 0.888 0.50 15.82 26 ARG B CA 1
ATOM 2345 C C A ARG B 1 35 ? -13.061 23.924 1.424 0.50 14.97 26 ARG B C 1
ATOM 2346 C C B ARG B 1 35 ? -13.058 23.932 1.408 0.50 15.23 26 ARG B C 1
ATOM 2347 O O A ARG B 1 35 ? -13.545 22.791 1.397 0.50 16.32 26 ARG B O 1
ATOM 2348 O O B ARG B 1 35 ? -13.541 22.799 1.362 0.50 16.56 26 ARG B O 1
ATOM 2363 N N . ARG B 1 36 ? -11.851 24.178 1.912 1.00 14.55 27 ARG B N 1
ATOM 2364 C CA . ARG B 1 36 ? -10.924 23.094 2.265 1.00 14.09 27 ARG B CA 1
ATOM 2365 C C . ARG B 1 36 ? -10.504 22.995 3.714 1.00 12.66 27 ARG B C 1
ATOM 2366 O O . ARG B 1 36 ? -10.084 21.896 4.132 1.00 12.82 27 ARG B O 1
ATOM 2374 N N . LEU B 1 37 ? -10.583 24.095 4.467 1.00 12.82 28 LEU B N 1
ATOM 2375 C CA . LEU B 1 37 ? -10.147 24.032 5.860 1.00 12.22 28 LEU B CA 1
ATOM 2376 C C . LEU B 1 37 ? -10.908 22.967 6.676 1.00 12.24 28 LEU B C 1
ATOM 2377 O O . LEU B 1 37 ? -10.293 22.214 7.436 1.00 11.84 28 LEU B O 1
ATOM 2382 N N . PRO B 1 38 ? -12.239 22.902 6.560 1.00 11.89 29 PRO B N 1
ATOM 2383 C CA . PRO B 1 38 ? -12.932 21.858 7.339 1.00 12.37 29 PRO B CA 1
ATOM 2384 C C . PRO B 1 38 ? -12.454 20.434 7.040 1.00 12.72 29 PRO B C 1
ATOM 2385 O O . PRO B 1 38 ? -12.203 19.666 7.966 1.00 13.04 29 PRO B O 1
ATOM 2389 N N . TYR B 1 39 ? -12.264 20.101 5.760 1.00 12.84 30 TYR B N 1
ATOM 2390 C CA . TYR B 1 39 ? -11.774 18.789 5.377 1.00 12.52 30 TYR B CA 1
ATOM 2391 C C . TYR B 1 39 ? -10.439 18.496 6.038 1.00 12.12 30 TYR B C 1
ATOM 2392 O O . TYR B 1 39 ? -10.242 17.412 6.590 1.00 11.80 30 TYR B O 1
ATOM 2401 N N . MET B 1 40 ? -9.486 19.409 5.892 1.00 12.19 31 MET B N 1
ATOM 2402 C CA . MET B 1 40 ? -8.171 19.193 6.451 1.00 11.17 31 MET B CA 1
ATOM 2403 C C . MET B 1 40 ? -8.224 19.055 7.972 1.00 10.94 31 MET B C 1
ATOM 2404 O O . MET B 1 40 ? -7.539 18.212 8.556 1.00 11.20 31 MET B O 1
ATOM 2409 N N . PHE B 1 41 ? -9.020 19.887 8.629 1.00 11.10 32 PHE B N 1
ATOM 2410 C CA . PHE B 1 41 ? -9.163 19.792 10.076 1.00 11.43 32 PHE B CA 1
ATOM 2411 C C . PHE B 1 41 ? -9.879 18.526 10.499 1.00 11.78 32 PHE B C 1
ATOM 2412 O O . PHE B 1 41 ? -9.612 17.997 11.573 1.00 12.05 32 PHE B O 1
ATOM 2420 N N . GLN B 1 42 ? -10.780 18.027 9.671 1.00 11.99 33 GLN B N 1
ATOM 2421 C CA . GLN B 1 42 ? -11.376 16.716 9.950 1.00 12.87 33 GLN B CA 1
ATOM 2422 C C . GLN B 1 42 ? -10.342 15.584 9.861 1.00 13.43 33 GLN B C 1
ATOM 2423 O O . GLN B 1 42 ? -10.299 14.700 10.715 1.00 14.14 33 GLN B O 1
ATOM 2429 N N . LEU B 1 43 ? -9.478 15.635 8.859 1.00 13.02 34 LEU B N 1
ATOM 2430 C CA . LEU B 1 43 ? -8.395 14.644 8.770 1.00 13.25 34 LEU B CA 1
ATOM 2431 C C . LEU B 1 43 ? -7.511 14.730 10.010 1.00 12.69 34 LEU B C 1
ATOM 2432 O O . LEU B 1 43 ? -7.136 13.692 10.560 1.00 13.81 34 LEU B O 1
ATOM 2437 N N . ALA B 1 44 ? -7.208 15.948 10.457 1.00 12.24 35 ALA B N 1
ATOM 2438 C CA . ALA B 1 44 ? -6.376 16.105 11.634 1.00 11.45 35 ALA B CA 1
ATOM 2439 C C . ALA B 1 44 ? -7.027 15.440 12.836 1.00 12.23 35 ALA B C 1
ATOM 2440 O O . ALA B 1 44 ? -6.347 14.757 13.608 1.00 12.77 35 ALA B O 1
ATOM 2442 N N . GLU B 1 45 ? -8.340 15.596 12.982 1.00 12.06 36 GLU B N 1
ATOM 2443 C CA . GLU B 1 45 ? -9.019 14.952 14.103 1.00 12.37 36 GLU B CA 1
ATOM 2444 C C . GLU B 1 45 ? -9.006 13.444 13.981 1.00 12.83 36 GLU B C 1
ATOM 2445 O O . GLU B 1 45 ? -8.733 12.740 14.947 1.00 14.27 36 GLU B O 1
ATOM 2451 N N . LEU B 1 46 ? -9.259 12.941 12.779 1.00 13.47 37 LEU B N 1
ATOM 2452 C CA . LEU B 1 46 ? -9.257 11.498 12.552 1.00 14.25 37 LEU B CA 1
ATOM 2453 C C . LEU B 1 46 ? -7.914 10.867 12.892 1.00 14.22 37 LEU B C 1
ATOM 2454 O O . LEU B 1 46 ? -7.858 9.693 13.285 1.00 15.39 37 LEU B O 1
ATOM 2459 N N . GLU B 1 47 ? -6.838 11.626 12.745 1.00 14.00 38 GLU B N 1
ATOM 2460 C CA . GLU B 1 47 ? -5.485 11.167 13.004 1.00 14.36 38 GLU B CA 1
ATOM 2461 C C . GLU B 1 47 ? -5.000 11.481 14.405 1.00 14.60 38 GLU B C 1
ATOM 2462 O O . GLU B 1 47 ? -3.862 11.141 14.758 1.00 15.50 38 GLU B O 1
ATOM 2468 N N . SER B 1 48 ? -5.844 12.145 15.199 1.00 13.39 39 SER B N 1
ATOM 2469 C CA . SER B 1 48 ? -5.488 12.585 16.543 1.00 13.74 39 SER B CA 1
ATOM 2470 C C . SER B 1 48 ? -6.510 12.168 17.579 1.00 13.99 39 SER B C 1
ATOM 2471 O O . SER B 1 48 ? -6.736 12.893 18.539 1.00 14.41 39 SER B O 1
ATOM 2474 N N A SER B 1 49 ? -7.104 10.990 17.399 0.50 13.64 40 SER B N 1
ATOM 2475 N N B SER B 1 49 ? -7.110 10.994 17.413 0.50 14.53 40 SER B N 1
ATOM 2476 C CA A SER B 1 49 ? -8.210 10.531 18.231 0.50 13.52 40 SER B CA 1
ATOM 2477 C CA B SER B 1 49 ? -8.208 10.565 18.274 0.50 15.17 40 SER B CA 1
ATOM 2478 C C A SER B 1 49 ? -7.977 9.128 18.738 0.50 14.03 40 SER B C 1
ATOM 2479 C C B SER B 1 49 ? -8.094 9.106 18.641 0.50 14.97 40 SER B C 1
ATOM 2480 O O A SER B 1 49 ? -7.040 8.438 18.300 0.50 15.21 40 SER B O 1
ATOM 2481 O O B SER B 1 49 ? -7.382 8.342 17.983 0.50 16.20 40 SER B O 1
ATOM 2486 N N . ARG B 1 50 ? -8.818 8.713 19.684 1.00 13.76 41 ARG B N 1
ATOM 2487 C CA . ARG B 1 50 ? -8.926 7.309 20.061 1.00 13.68 41 ARG B CA 1
ATOM 2488 C C . ARG B 1 50 ? -10.342 7.137 20.554 1.00 13.75 41 ARG B C 1
ATOM 2489 O O . ARG B 1 50 ? -10.832 7.964 21.339 1.00 14.60 41 ARG B O 1
ATOM 2497 N N . ALA B 1 51 ? -10.983 6.044 20.122 1.00 14.53 42 ALA B N 1
ATOM 2498 C CA . ALA B 1 51 ? -12.407 5.830 20.327 1.00 15.25 42 ALA B CA 1
ATOM 2499 C C . ALA B 1 51 ? -13.254 7.025 19.909 1.00 15.45 42 ALA B C 1
ATOM 2500 O O . ALA B 1 51 ? -14.245 7.355 20.551 1.00 16.39 42 ALA B O 1
ATOM 2502 N N . GLY B 1 52 ? -12.841 7.700 18.837 1.00 15.68 43 GLY B N 1
ATOM 2503 C CA . GLY B 1 52 ? -13.587 8.851 18.340 1.00 16.05 43 GLY B CA 1
ATOM 2504 C C . GLY B 1 52 ? -13.560 10.092 19.217 1.00 16.14 43 GLY B C 1
ATOM 2505 O O . GLY B 1 52 ? -14.338 11.036 18.989 1.00 18.62 43 GLY B O 1
ATOM 2506 N N A LYS B 1 53 ? -12.670 10.100 20.209 0.50 15.25 44 LYS B N 1
ATOM 2507 N N B LYS B 1 53 ? -12.671 10.100 20.210 0.50 15.10 44 LYS B N 1
ATOM 2508 C CA A LYS B 1 53 ? -12.483 11.256 21.077 0.50 15.04 44 LYS B CA 1
ATOM 2509 C CA B LYS B 1 53 ? -12.484 11.254 21.081 0.50 14.78 44 LYS B CA 1
ATOM 2510 C C A LYS B 1 53 ? -11.163 11.928 20.718 0.50 13.87 44 LYS B C 1
ATOM 2511 C C B LYS B 1 53 ? -11.166 11.927 20.714 0.50 13.72 44 LYS B C 1
ATOM 2512 O O A LYS B 1 53 ? -10.139 11.251 20.574 0.50 14.05 44 LYS B O 1
ATOM 2513 O O B LYS B 1 53 ? -10.143 11.250 20.561 0.50 13.92 44 LYS B O 1
ATOM 2524 N N . VAL B 1 54 ? -11.195 13.244 20.578 1.00 13.51 45 VAL B N 1
ATOM 2525 C CA . VAL B 1 54 ? -10.068 13.984 20.036 1.00 13.30 45 VAL B CA 1
ATOM 2526 C C . VAL B 1 54 ? -9.081 14.332 21.147 1.00 12.56 45 VAL B C 1
ATOM 2527 O O . VAL B 1 54 ? -9.457 14.812 22.213 1.00 12.98 45 VAL B O 1
ATOM 2531 N N . GLY B 1 55 ? -7.800 14.099 20.879 1.00 11.41 46 GLY B N 1
ATOM 2532 C CA . GLY B 1 55 ? -6.743 14.438 21.821 1.00 11.33 46 GLY B CA 1
ATOM 2533 C C . GLY B 1 55 ? -6.308 15.890 21.653 1.00 10.81 46 GLY B C 1
ATOM 2534 O O . GLY B 1 55 ? -6.396 16.469 20.568 1.00 10.89 46 GLY B O 1
ATOM 2535 N N . MET B 1 56 ? -5.747 16.462 22.719 1.00 11.26 47 MET B N 1
ATOM 2536 C CA . MET B 1 56 ? -5.202 17.816 22.678 1.00 11.40 47 MET B CA 1
ATOM 2537 C C . MET B 1 56 ? -4.143 17.991 21.582 1.00 11.27 47 MET B C 1
ATOM 2538 O O . MET B 1 56 ? -4.007 19.069 21.008 1.00 11.36 47 MET B O 1
ATOM 2543 N N . GLU B 1 57 ? -3.446 16.903 21.267 1.00 11.44 48 GLU B N 1
ATOM 2544 C CA . GLU B 1 57 ? -2.386 16.960 20.264 1.00 11.70 48 GLU B CA 1
ATOM 2545 C C . GLU B 1 57 ? -2.916 17.265 18.882 1.00 11.30 48 GLU B C 1
ATOM 2546 O O . GLU B 1 57 ? -2.132 17.615 17.992 1.00 11.94 48 GLU B O 1
ATOM 2552 N N . VAL B 1 58 ? -4.227 17.185 18.674 1.00 10.74 49 VAL B N 1
ATOM 2553 C CA . VAL B 1 58 ? -4.798 17.622 17.403 1.00 11.24 49 VAL B CA 1
ATOM 2554 C C . VAL B 1 58 ? -4.350 19.052 17.075 1.00 11.12 49 VAL B C 1
ATOM 2555 O O . VAL B 1 58 ? -4.200 19.414 15.908 1.00 11.72 49 VAL B O 1
ATOM 2559 N N . GLY B 1 59 ? -4.124 19.873 18.097 1.00 10.65 50 GLY B N 1
ATOM 2560 C CA . GLY B 1 59 ? -3.706 21.253 17.870 1.00 10.98 50 GLY B CA 1
ATOM 2561 C C . GLY B 1 59 ? -2.376 21.338 17.145 1.00 12.23 50 GLY B C 1
ATOM 2562 O O . GLY B 1 59 ? -2.149 22.230 16.334 1.00 12.40 50 GLY B O 1
ATOM 2563 N N . SER B 1 60 ? -1.486 20.405 17.405 1.00 12.07 51 SER B N 1
ATOM 2564 C CA . SER B 1 60 ? -0.186 20.427 16.787 1.00 12.78 51 SER B CA 1
ATOM 2565 C C . SER B 1 60 ? -0.313 20.114 15.294 1.00 12.84 51 SER B C 1
ATOM 2566 O O . SER B 1 60 ? 0.386 20.682 14.448 1.00 13.85 51 SER B O 1
ATOM 2569 N N . LEU B 1 61 ? -1.230 19.219 14.951 1.00 12.59 52 LEU B N 1
ATOM 2570 C CA . LEU B 1 61 ? -1.461 18.913 13.547 1.00 12.68 52 LEU B CA 1
ATOM 2571 C C . LEU B 1 61 ? -2.230 20.019 12.802 1.00 12.81 52 LEU B C 1
ATOM 2572 O O . LEU B 1 61 ? -1.911 20.385 11.671 1.00 12.51 52 LEU B O 1
ATOM 2577 N N . ARG B 1 62 ? -3.230 20.603 13.446 1.00 11.87 53 ARG B N 1
ATOM 2578 C CA . ARG B 1 62 ? -3.914 21.771 12.895 1.00 11.58 53 ARG B CA 1
ATOM 2579 C C . ARG B 1 62 ? -2.936 22.894 12.615 1.00 11.85 53 ARG B C 1
ATOM 2580 O O . ARG B 1 62 ? -3.042 23.585 11.625 1.00 11.83 53 ARG B O 1
ATOM 2588 N N . GLU B 1 63 ? -1.976 23.080 13.515 1.00 12.00 54 GLU B N 1
ATOM 2589 C CA . GLU B 1 63 ? -0.983 24.124 13.342 1.00 11.97 54 GLU B CA 1
ATOM 2590 C C . GLU B 1 63 ? -0.203 23.911 12.062 1.00 11.81 54 GLU B C 1
ATOM 2591 O O . GLU B 1 63 ? 0.080 24.854 11.319 1.00 12.20 54 GLU B O 1
ATOM 2597 N N . ARG B 1 64 ? 0.188 22.679 11.818 1.00 11.77 55 ARG B N 1
ATOM 2598 C CA . ARG B 1 64 ? 0.896 22.316 10.595 1.00 12.53 55 ARG B CA 1
ATOM 2599 C C . ARG B 1 64 ? 0.081 22.669 9.363 1.00 11.65 55 ARG B C 1
ATOM 2600 O O . ARG B 1 64 ? 0.615 23.134 8.368 1.00 12.83 55 ARG B O 1
ATOM 2608 N N . ILE B 1 65 ? -1.221 22.459 9.413 1.00 11.13 56 ILE B N 1
ATOM 2609 C CA . ILE B 1 65 ? -2.101 22.790 8.311 1.00 11.55 56 ILE B CA 1
ATOM 2610 C C . ILE B 1 65 ? -2.142 24.314 8.065 1.00 11.64 56 ILE B C 1
ATOM 2611 O O . ILE B 1 65 ? -2.096 24.779 6.916 1.00 12.32 56 ILE B O 1
ATOM 2616 N N . ILE B 1 66 ? -2.204 25.123 9.131 1.00 10.73 57 ILE B N 1
ATOM 2617 C CA . ILE B 1 66 ? -2.216 26.563 9.010 1.00 11.41 57 ILE B CA 1
ATOM 2618 C C . ILE B 1 66 ? -0.855 27.055 8.532 1.00 10.98 57 ILE B C 1
ATOM 2619 O O . ILE B 1 66 ? -0.782 27.944 7.669 1.00 11.55 57 ILE B O 1
ATOM 2624 N N . SER B 1 67 ? 0.238 26.532 9.075 1.00 10.83 58 SER B N 1
ATOM 2625 C CA . SER B 1 67 ? 1.555 26.900 8.562 1.00 11.30 58 SER B CA 1
ATOM 2626 C C . SER B 1 67 ? 1.689 26.592 7.077 1.00 10.77 58 SER B C 1
ATOM 2627 O O . SER B 1 67 ? 2.335 27.341 6.325 1.00 12.18 58 SER B O 1
ATOM 2630 N N . SER B 1 68 ? 1.095 25.497 6.643 1.00 11.69 59 SER B N 1
ATOM 2631 C CA . SER B 1 68 ? 1.138 25.121 5.253 1.00 11.01 59 SER B CA 1
ATOM 2632 C C . SER B 1 68 ? 0.337 26.058 4.366 1.00 11.55 59 SER B C 1
ATOM 2633 O O . SER B 1 68 ? 0.729 26.314 3.228 1.00 11.93 59 SER B O 1
ATOM 2636 N N . LEU B 1 69 ? -0.776 26.544 4.882 1.00 11.18 60 LEU B N 1
ATOM 2637 C CA . LEU B 1 69 ? -1.519 27.592 4.198 1.00 11.72 60 LEU B CA 1
ATOM 2638 C C . LEU B 1 69 ? -0.652 28.836 4.004 1.00 12.21 60 LEU B C 1
ATOM 2639 O O . LEU B 1 69 ? -0.652 29.437 2.924 1.00 12.80 60 LEU B O 1
ATOM 2644 N N . LEU B 1 70 ? 0.101 29.210 5.035 1.00 12.48 61 LEU B N 1
ATOM 2645 C CA . LEU B 1 70 ? 1.033 30.339 4.937 1.00 12.70 61 LEU B CA 1
ATOM 2646 C C . LEU B 1 70 ? 2.134 30.099 3.915 1.00 12.80 61 LEU B C 1
ATOM 2647 O O . LEU B 1 70 ? 2.456 31.015 3.134 1.00 13.54 61 LEU B O 1
ATOM 2652 N N . ILE B 1 71 ? 2.696 28.891 3.896 1.00 12.97 62 ILE B N 1
ATOM 2653 C CA . ILE B 1 71 ? 3.709 28.523 2.915 1.00 13.30 62 ILE B CA 1
ATOM 2654 C C . ILE B 1 71 ? 3.134 28.670 1.509 1.00 14.45 62 ILE B C 1
ATOM 2655 O O . ILE B 1 71 ? 3.778 29.229 0.609 1.00 15.26 62 ILE B O 1
ATOM 2660 N N . TYR B 1 72 ? 1.924 28.152 1.306 1.00 14.56 63 TYR B N 1
ATOM 2661 C CA . TYR B 1 72 ? 1.260 28.293 0.005 1.00 14.29 63 TYR B CA 1
ATOM 2662 C C . TYR B 1 72 ? 1.028 29.757 -0.384 1.00 15.18 63 TYR B C 1
ATOM 2663 O O . TYR B 1 72 ? 1.396 30.190 -1.486 1.00 17.78 63 TYR B O 1
ATOM 2672 N N . LYS B 1 73 ? 0.434 30.539 0.503 1.00 15.04 64 LYS B N 1
ATOM 2673 C CA . LYS B 1 73 ? 0.101 31.924 0.188 1.00 16.36 64 LYS B CA 1
ATOM 2674 C C . LYS B 1 73 ? 1.339 32.784 -0.016 1.00 17.62 64 LYS B C 1
ATOM 2675 O O . LYS B 1 73 ? 1.376 33.613 -0.942 1.00 18.46 64 LYS B O 1
ATOM 2681 N N . PHE B 1 74 ? 2.364 32.590 0.804 1.00 17.24 65 PHE B N 1
ATOM 2682 C CA . PHE B 1 74 ? 3.459 33.574 0.882 1.00 18.22 65 PHE B CA 1
ATOM 2683 C C . PHE B 1 74 ? 4.816 33.098 0.398 1.00 19.35 65 PHE B C 1
ATOM 2684 O O . PHE B 1 74 ? 5.712 33.926 0.201 1.00 21.18 65 PHE B O 1
ATOM 2692 N N . GLY B 1 75 ? 4.969 31.798 0.194 1.00 19.10 66 GLY B N 1
ATOM 2693 C CA . GLY B 1 75 ? 6.213 31.197 -0.290 1.00 19.49 66 GLY B CA 1
ATOM 2694 C C . GLY B 1 75 ? 7.103 30.611 0.794 1.00 20.11 66 GLY B C 1
ATOM 2695 O O . GLY B 1 75 ? 7.182 31.150 1.889 1.00 19.98 66 GLY B O 1
ATOM 2696 N N A GLU B 1 76 ? 7.784 29.506 0.481 0.50 20.62 67 GLU B N 1
ATOM 2697 N N B GLU B 1 76 ? 7.793 29.525 0.458 0.50 20.98 67 GLU B N 1
ATOM 2698 C CA A GLU B 1 76 ? 8.706 28.847 1.418 0.50 21.26 67 GLU B CA 1
ATOM 2699 C CA B GLU B 1 76 ? 8.660 28.814 1.392 0.50 21.92 67 GLU B CA 1
ATOM 2700 C C A GLU B 1 76 ? 9.711 29.828 1.999 0.50 22.05 67 GLU B C 1
ATOM 2701 C C B GLU B 1 76 ? 9.746 29.734 1.944 0.50 22.40 67 GLU B C 1
ATOM 2702 O O A GLU B 1 76 ? 9.912 29.881 3.212 0.50 22.33 67 GLU B O 1
ATOM 2703 O O B GLU B 1 76 ? 10.089 29.660 3.124 0.50 22.76 67 GLU B O 1
ATOM 2714 N N A LYS B 1 77 ? 10.329 30.605 1.116 0.50 22.95 68 LYS B N 1
ATOM 2715 N N B LYS B 1 77 ? 10.266 30.616 1.095 0.50 22.98 68 LYS B N 1
ATOM 2716 C CA A LYS B 1 77 ? 11.377 31.556 1.497 0.50 23.52 68 LYS B CA 1
ATOM 2717 C CA B LYS B 1 77 ? 11.345 31.518 1.499 0.50 23.22 68 LYS B CA 1
ATOM 2718 C C A LYS B 1 77 ? 10.915 32.534 2.573 0.50 22.91 68 LYS B C 1
ATOM 2719 C C B LYS B 1 77 ? 10.916 32.552 2.535 0.50 22.79 68 LYS B C 1
ATOM 2720 O O A LYS B 1 77 ? 11.734 33.050 3.338 0.50 24.21 68 LYS B O 1
ATOM 2721 O O B LYS B 1 77 ? 11.763 33.153 3.201 0.50 24.07 68 LYS B O 1
ATOM 2732 N N . ASN B 1 78 ? 9.612 32.787 2.641 1.00 21.57 69 ASN B N 1
ATOM 2733 C CA . ASN B 1 78 ? 9.075 33.810 3.534 1.00 20.47 69 ASN B CA 1
ATOM 2734 C C . ASN B 1 78 ? 8.404 33.253 4.777 1.00 18.96 69 ASN B C 1
ATOM 2735 O O . ASN B 1 78 ? 7.942 34.005 5.603 1.00 18.84 69 ASN B O 1
ATOM 2740 N N . VAL B 1 79 ? 8.365 31.936 4.908 1.00 17.64 70 VAL B N 1
ATOM 2741 C CA . VAL B 1 79 ? 7.754 31.306 6.070 1.00 16.92 70 VAL B CA 1
ATOM 2742 C C . VAL B 1 79 ? 8.770 30.397 6.750 1.00 16.99 70 VAL B C 1
ATOM 2743 O O . VAL B 1 79 ? 9.227 29.434 6.158 1.00 18.76 70 VAL B O 1
ATOM 2747 N N . GLU B 1 80 ? 9.142 30.743 7.980 1.00 16.33 71 GLU B N 1
ATOM 2748 C CA . GLU B 1 80 ? 10.078 29.947 8.761 1.00 16.74 71 GLU B CA 1
ATOM 2749 C C . GLU B 1 80 ? 9.304 29.028 9.685 1.00 16.05 71 GLU B C 1
ATOM 2750 O O . GLU B 1 80 ? 8.579 29.479 10.570 1.00 16.00 71 GLU B O 1
ATOM 2756 N N . THR B 1 81 ? 9.461 27.732 9.466 1.00 15.36 72 THR B N 1
ATOM 2757 C CA . THR B 1 81 ? 8.787 26.703 10.266 1.00 15.09 72 THR B CA 1
ATOM 2758 C C . THR B 1 81 ? 9.741 25.977 11.225 1.00 14.46 72 THR B C 1
ATOM 2759 O O . THR B 1 81 ? 9.315 25.144 12.041 1.00 15.23 72 THR B O 1
ATOM 2763 N N . ASP B 1 82 ? 11.012 26.321 11.140 1.00 14.64 73 ASP B N 1
ATOM 2764 C CA . ASP B 1 82 ? 12.072 25.631 11.875 1.00 15.40 73 ASP B CA 1
ATOM 2765 C C . ASP B 1 82 ? 12.202 26.164 13.302 1.00 14.66 73 ASP B C 1
ATOM 2766 O O . ASP B 1 82 ? 13.283 26.503 13.758 1.00 15.39 73 ASP B O 1
ATOM 2771 N N . LEU B 1 83 ? 11.082 26.208 14.017 1.00 14.53 74 LEU B N 1
ATOM 2772 C CA . LEU B 1 83 ? 11.069 26.602 15.419 1.00 14.97 74 LEU B CA 1
ATOM 2773 C C . LEU B 1 83 ? 10.929 25.344 16.272 1.00 14.13 74 LEU B C 1
ATOM 2774 O O . LEU B 1 83 ? 10.098 24.498 15.968 1.00 13.44 74 LEU B O 1
ATOM 2779 N N A PRO B 1 84 ? 11.746 25.208 17.328 0.50 13.35 75 PRO B N 1
ATOM 2780 N N B PRO B 1 84 ? 11.678 25.247 17.381 0.50 13.74 75 PRO B N 1
ATOM 2781 C CA A PRO B 1 84 ? 11.608 24.050 18.216 0.50 13.59 75 PRO B CA 1
ATOM 2782 C CA B PRO B 1 84 ? 11.599 24.027 18.185 0.50 13.62 75 PRO B CA 1
ATOM 2783 C C A PRO B 1 84 ? 10.147 23.818 18.600 0.50 13.34 75 PRO B C 1
ATOM 2784 C C B PRO B 1 84 ? 10.168 23.812 18.647 0.50 13.03 75 PRO B C 1
ATOM 2785 O O A PRO B 1 84 ? 9.417 24.785 18.813 0.50 14.65 75 PRO B O 1
ATOM 2786 O O B PRO B 1 84 ? 9.495 24.778 18.987 0.50 12.60 75 PRO B O 1
ATOM 2793 N N . ILE B 1 85 ? 9.722 22.561 18.725 1.00 12.88 76 ILE B N 1
ATOM 2794 C CA . ILE B 1 85 ? 8.326 22.268 19.027 1.00 12.62 76 ILE B CA 1
ATOM 2795 C C . ILE B 1 85 ? 7.904 22.768 20.417 1.00 13.00 76 ILE B C 1
ATOM 2796 O O . ILE B 1 85 ? 6.712 23.034 20.631 1.00 13.05 76 ILE B O 1
ATOM 2801 N N . THR B 1 86 ? 8.857 22.901 21.344 1.00 14.16 77 THR B N 1
ATOM 2802 C CA . THR B 1 86 ? 8.530 23.395 22.691 1.00 14.62 77 THR B CA 1
ATOM 2803 C C . THR B 1 86 ? 8.720 24.914 22.855 1.00 14.53 77 THR B C 1
ATOM 2804 O O . THR B 1 86 ? 8.635 25.430 23.978 1.00 15.54 77 THR B O 1
ATOM 2808 N N . GLU B 1 87 ? 8.921 25.640 21.755 1.00 15.41 78 GLU B N 1
ATOM 2809 C CA . GLU B 1 87 ? 9.048 27.113 21.801 1.00 15.67 78 GLU B CA 1
ATOM 2810 C C . GLU B 1 87 ? 7.777 27.733 22.405 1.00 14.54 78 GLU B C 1
ATOM 2811 O O . GLU B 1 87 ? 6.684 27.398 21.960 1.00 14.71 78 GLU B O 1
ATOM 2817 N N A PRO B 1 88 ? 7.922 28.673 23.363 0.50 14.67 79 PRO B N 1
ATOM 2818 N N B PRO B 1 88 ? 7.900 28.580 23.456 0.50 13.72 79 PRO B N 1
ATOM 2819 C CA A PRO B 1 88 ? 6.741 29.323 23.923 0.50 14.82 79 PRO B CA 1
ATOM 2820 C CA B PRO B 1 88 ? 6.669 29.237 23.898 0.50 13.73 79 PRO B CA 1
ATOM 2821 C C A PRO B 1 88 ? 6.082 30.285 22.936 0.50 14.72 79 PRO B C 1
ATOM 2822 C C B PRO B 1 88 ? 6.096 30.163 22.842 0.50 13.46 79 PRO B C 1
ATOM 2823 O O A PRO B 1 88 ? 6.765 31.184 22.412 0.50 14.99 79 PRO B O 1
ATOM 2824 O O B PRO B 1 88 ? 6.849 30.860 22.155 0.50 12.58 79 PRO B O 1
ATOM 2831 N N . GLU B 1 89 ? 4.776 30.103 22.686 1.00 14.71 80 GLU B N 1
ATOM 2832 C CA . GLU B 1 89 ? 3.950 31.061 21.895 1.00 16.54 80 GLU B CA 1
ATOM 2833 C C . GLU B 1 89 ? 4.119 31.012 20.394 1.00 16.99 80 GLU B C 1
ATOM 2834 O O . GLU B 1 89 ? 3.147 30.807 19.655 1.00 18.32 80 GLU B O 1
ATOM 2840 N N . ILE B 1 90 ? 5.339 31.207 19.941 1.00 15.87 81 ILE B N 1
ATOM 2841 C CA . ILE B 1 90 ? 5.611 31.377 18.539 1.00 16.67 81 ILE B CA 1
ATOM 2842 C C . ILE B 1 90 ? 5.598 30.022 17.866 1.00 16.24 81 ILE B C 1
ATOM 2843 O O . ILE B 1 90 ? 6.290 29.101 18.286 1.00 15.72 81 ILE B O 1
ATOM 2848 N N . ASP B 1 91 ? 4.812 29.911 16.810 1.00 15.01 82 ASP B N 1
ATOM 2849 C CA . ASP B 1 91 ? 4.732 28.686 16.061 1.00 15.19 82 ASP B CA 1
ATOM 2850 C C . ASP B 1 91 ? 5.389 28.741 14.701 1.00 15.86 82 ASP B C 1
ATOM 2851 O O . ASP B 1 91 ? 5.804 27.697 14.190 1.00 17.02 82 ASP B O 1
ATOM 2856 N N . VAL B 1 92 ? 5.477 29.919 14.105 1.00 15.87 83 VAL B N 1
ATOM 2857 C CA . VAL B 1 92 ? 5.955 30.082 12.759 1.00 16.22 83 VAL B CA 1
ATOM 2858 C C . VAL B 1 92 ? 6.372 31.540 12.651 1.00 16.07 83 VAL B C 1
ATOM 2859 O O . VAL B 1 92 ? 5.955 32.373 13.482 1.00 16.80 83 VAL B O 1
ATOM 2863 N N . LYS B 1 93 ? 7.225 31.865 11.687 1.00 16.62 84 LYS B N 1
ATOM 2864 C CA . LYS B 1 93 ? 7.527 33.259 11.377 1.00 16.95 84 LYS B CA 1
ATOM 2865 C C . LYS B 1 93 ? 7.192 33.558 9.930 1.00 17.40 84 LYS B C 1
ATOM 2866 O O . LYS B 1 93 ? 7.416 32.727 9.054 1.00 19.19 84 LYS B O 1
ATOM 2872 N N . LEU B 1 94 ? 6.657 34.755 9.698 1.00 17.07 85 LEU B N 1
ATOM 2873 C CA . LEU B 1 94 ? 6.209 35.181 8.378 1.00 17.51 85 LEU B CA 1
ATOM 2874 C C . LEU B 1 94 ? 6.919 36.477 8.044 1.00 18.33 85 LEU B C 1
ATOM 2875 O O . LEU B 1 94 ? 6.697 37.504 8.704 1.00 18.15 85 LEU B O 1
ATOM 2880 N N . PHE B 1 95 ? 7.767 36.442 7.026 1.00 19.28 86 PHE B N 1
ATOM 2881 C CA . PHE B 1 95 ? 8.640 37.584 6.699 1.00 20.63 86 PHE B CA 1
ATOM 2882 C C . PHE B 1 95 ? 9.381 38.064 7.936 1.00 21.57 86 PHE B C 1
ATOM 2883 O O . PHE B 1 95 ? 9.559 39.273 8.143 1.00 22.80 86 PHE B O 1
ATOM 2891 N N . GLY B 1 96 ? 9.810 37.111 8.759 1.00 21.58 87 GLY B N 1
ATOM 2892 C CA . GLY B 1 96 ? 10.564 37.407 9.975 1.00 21.90 87 GLY B CA 1
ATOM 2893 C C . GLY B 1 96 ? 9.735 37.683 11.224 1.00 21.74 87 GLY B C 1
ATOM 2894 O O . GLY B 1 96 ? 10.286 37.725 12.319 1.00 22.87 87 GLY B O 1
ATOM 2895 N N A SER B 1 97 ? 8.425 37.844 11.063 0.50 20.90 88 SER B N 1
ATOM 2896 N N B SER B 1 97 ? 8.424 37.873 11.059 0.50 20.91 88 SER B N 1
ATOM 2897 C CA A SER B 1 97 ? 7.556 38.243 12.164 0.50 20.62 88 SER B CA 1
ATOM 2898 C CA B SER B 1 97 ? 7.534 38.243 12.167 0.50 20.55 88 SER B CA 1
ATOM 2899 C C A SER B 1 97 ? 6.945 37.004 12.811 0.50 19.59 88 SER B C 1
ATOM 2900 C C B SER B 1 97 ? 6.958 36.990 12.810 0.50 19.55 88 SER B C 1
ATOM 2901 O O A SER B 1 97 ? 6.335 36.202 12.113 0.50 18.91 88 SER B O 1
ATOM 2902 O O B SER B 1 97 ? 6.379 36.168 12.109 0.50 18.88 88 SER B O 1
ATOM 2907 N N . PRO B 1 98 ? 7.111 36.839 14.136 1.00 19.24 89 PRO B N 1
ATOM 2908 C CA . PRO B 1 98 ? 6.517 35.685 14.825 1.00 18.79 89 PRO B CA 1
ATOM 2909 C C . PRO B 1 98 ? 5.001 35.673 14.796 1.00 17.53 89 PRO B C 1
ATOM 2910 O O . PRO B 1 98 ? 4.353 36.715 14.926 1.00 18.43 89 PRO B O 1
ATOM 2914 N N . ILE B 1 99 ? 4.437 34.484 14.646 1.00 16.28 90 ILE B N 1
ATOM 2915 C CA . ILE B 1 99 ? 3.002 34.304 14.684 1.00 15.42 90 ILE B CA 1
ATOM 2916 C C . ILE B 1 99 ? 2.691 33.186 15.658 1.00 14.32 90 ILE B C 1
ATOM 2917 O O . ILE B 1 99 ? 3.311 32.107 15.624 1.00 13.80 90 ILE B O 1
ATOM 2922 N N A SER B 1 100 ? 1.703 33.443 16.509 0.50 13.95 91 SER B N 1
ATOM 2923 N N B SER B 1 100 ? 1.721 33.447 16.533 0.50 14.69 91 SER B N 1
ATOM 2924 C CA A SER B 1 100 ? 1.113 32.440 17.382 0.50 13.57 91 SER B CA 1
ATOM 2925 C CA B SER B 1 100 ? 1.117 32.430 17.385 0.50 15.01 91 SER B CA 1
ATOM 2926 C C A SER B 1 100 ? -0.143 31.869 16.719 0.50 13.59 91 SER B C 1
ATOM 2927 C C B SER B 1 100 ? -0.126 31.867 16.692 0.50 14.31 91 SER B C 1
ATOM 2928 O O A SER B 1 100 ? -0.987 32.646 16.274 0.50 13.88 91 SER B O 1
ATOM 2929 O O B SER B 1 100 ? -0.937 32.647 16.192 0.50 14.64 91 SER B O 1
ATOM 2934 N N . ILE B 1 101 ? -0.276 30.539 16.660 1.00 13.52 92 ILE B N 1
ATOM 2935 C CA . ILE B 1 101 ? -1.464 29.911 16.093 1.00 13.58 92 ILE B CA 1
ATOM 2936 C C . ILE B 1 101 ? -2.199 29.201 17.206 1.00 13.91 92 ILE B C 1
ATOM 2937 O O . ILE B 1 101 ? -1.589 28.456 18.010 1.00 14.57 92 ILE B O 1
ATOM 2942 N N . LYS B 1 102 ? -3.504 29.413 17.307 1.00 13.60 93 LYS B N 1
ATOM 2943 C CA . LYS B 1 102 ? -4.276 28.691 18.322 1.00 13.65 93 LYS B CA 1
ATOM 2944 C C . LYS B 1 102 ? -5.589 28.195 17.750 1.00 12.85 93 LYS B C 1
ATOM 2945 O O . LYS B 1 102 ? -6.182 28.837 16.882 1.00 13.47 93 LYS B O 1
ATOM 2951 N N . THR B 1 103 ? -6.016 27.017 18.192 1.00 12.06 94 THR B N 1
ATOM 2952 C CA . THR B 1 103 ? -7.256 26.422 17.710 1.00 12.45 94 THR B CA 1
ATOM 2953 C C . THR B 1 103 ? -8.120 26.045 18.900 1.00 13.15 94 THR B C 1
ATOM 2954 O O . THR B 1 103 ? -7.614 25.693 19.964 1.00 13.64 94 THR B O 1
ATOM 2958 N N . ILE B 1 104 ? -9.433 26.131 18.709 1.00 13.06 95 ILE B N 1
ATOM 2959 C CA . ILE B 1 104 ? -10.375 25.920 19.801 1.00 13.02 95 ILE B CA 1
ATOM 2960 C C . ILE B 1 104 ? -11.739 25.568 19.250 1.00 12.92 95 ILE B C 1
ATOM 2961 O O . ILE B 1 104 ? -12.189 26.155 18.282 1.00 14.00 95 ILE B O 1
ATOM 2966 N N . THR B 1 105 ? -12.356 24.558 19.860 1.00 13.82 96 THR B N 1
ATOM 2967 C CA . THR B 1 105 ? -13.662 24.066 19.446 1.00 14.45 96 THR B CA 1
ATOM 2968 C C . THR B 1 105 ? -14.730 24.491 20.449 1.00 16.71 96 THR B C 1
ATOM 2969 O O . THR B 1 105 ? -14.551 24.354 21.655 1.00 17.02 96 THR B O 1
ATOM 2973 N N . GLY B 1 106 ? -15.847 24.982 19.940 1.00 17.70 97 GLY B N 1
ATOM 2974 C CA . GLY B 1 106 ? -17.003 25.248 20.796 1.00 19.38 97 GLY B CA 1
ATOM 2975 C C . GLY B 1 106 ? -17.939 26.202 20.114 1.00 21.32 97 GLY B C 1
ATOM 2976 O O . GLY B 1 106 ? -17.633 26.736 19.052 1.00 21.83 97 GLY B O 1
ATOM 2977 N N . LYS B 1 107 ? -19.092 26.438 20.733 1.00 23.04 98 LYS B N 1
ATOM 2978 C CA . LYS B 1 107 ? -20.038 27.407 20.183 1.00 24.45 98 LYS B CA 1
ATOM 2979 C C . LYS B 1 107 ? -19.399 28.815 20.164 1.00 25.04 98 LYS B C 1
ATOM 2980 O O . LYS B 1 107 ? -19.573 29.571 19.208 1.00 25.10 98 LYS B O 1
ATOM 2986 N N A GLU B 1 108 ? -18.670 29.148 21.228 0.50 25.71 99 GLU B N 1
ATOM 2987 N N B GLU B 1 108 ? -18.677 29.154 21.232 0.50 25.65 99 GLU B N 1
ATOM 2988 C CA A GLU B 1 108 ? -17.743 30.280 21.222 0.50 26.25 99 GLU B CA 1
ATOM 2989 C CA B GLU B 1 108 ? -17.747 30.285 21.224 0.50 26.17 99 GLU B CA 1
ATOM 2990 C C A GLU B 1 108 ? -16.429 29.829 21.850 0.50 26.15 99 GLU B C 1
ATOM 2991 C C B GLU B 1 108 ? -16.430 29.831 21.850 0.50 26.08 99 GLU B C 1
ATOM 2992 O O A GLU B 1 108 ? -16.428 28.913 22.668 0.50 26.55 99 GLU B O 1
ATOM 2993 O O B GLU B 1 108 ? -16.430 28.916 22.669 0.50 26.47 99 GLU B O 1
ATOM 3004 N N . PRO B 1 109 ? -15.304 30.459 21.466 1.00 27.07 100 PRO B N 1
ATOM 3005 C CA . PRO B 1 109 ? -14.029 30.112 22.092 1.00 26.31 100 PRO B CA 1
ATOM 3006 C C . PRO B 1 109 ? -14.040 30.358 23.609 1.00 26.79 100 PRO B C 1
ATOM 3007 O O . PRO B 1 109 ? -14.549 31.389 24.059 1.00 27.25 100 PRO B O 1
ATOM 3011 N N . ALA B 1 110 ? -13.520 29.396 24.371 1.00 26.64 101 ALA B N 1
ATOM 3012 C CA . ALA B 1 110 ? -13.483 29.478 25.834 1.00 26.82 101 ALA B CA 1
ATOM 3013 C C . ALA B 1 110 ? -12.268 28.747 26.394 1.00 26.28 101 ALA B C 1
ATOM 3014 O O . ALA B 1 110 ? -11.880 27.704 25.869 1.00 25.65 101 ALA B O 1
ATOM 3016 N N . GLY B 1 111 ? -11.684 29.305 27.452 1.00 25.52 102 GLY B N 1
ATOM 3017 C CA . GLY B 1 111 ? -10.578 28.687 28.183 1.00 25.33 102 GLY B CA 1
ATOM 3018 C C . GLY B 1 111 ? -9.282 28.471 27.402 1.00 23.83 102 GLY B C 1
ATOM 3019 O O . GLY B 1 111 ? -8.578 27.507 27.677 1.00 25.24 102 GLY B O 1
ATOM 3020 N N . VAL B 1 112 ? -8.968 29.366 26.453 1.00 22.56 103 VAL B N 1
ATOM 3021 C CA . VAL B 1 112 ? -7.803 29.249 25.543 1.00 20.00 103 VAL B CA 1
ATOM 3022 C C . VAL B 1 112 ? -6.491 29.517 26.324 1.00 17.84 103 VAL B C 1
ATOM 3023 O O . VAL B 1 112 ? -6.442 30.483 27.076 1.00 18.35 103 VAL B O 1
ATOM 3027 N N . LYS B 1 113 ? -5.447 28.691 26.144 1.00 16.18 104 LYS B N 1
ATOM 3028 C CA . LYS B 1 113 ? -4.210 28.843 26.971 1.00 15.29 104 LYS B CA 1
ATOM 3029 C C . LYS B 1 113 ? -3.197 29.808 26.387 1.00 15.32 104 LYS B C 1
ATOM 3030 O O . LYS B 1 113 ? -2.981 29.855 25.183 1.00 16.44 104 LYS B O 1
ATOM 3036 N N . LEU B 1 114 ? -2.568 30.584 27.277 1.00 14.51 105 LEU B N 1
ATOM 3037 C CA . LEU B 1 114 ? -1.416 31.416 26.938 1.00 14.74 105 LEU B CA 1
ATOM 3038 C C . LEU B 1 114 ? -0.072 30.724 27.224 1.00 14.87 105 LEU B C 1
ATOM 3039 O O . LEU B 1 114 ? 0.929 31.013 26.568 1.00 14.47 105 LEU B O 1
ATOM 3044 N N . ILE B 1 115 ? -0.060 29.829 28.217 1.00 14.00 106 ILE B N 1
ATOM 3045 C CA . ILE B 1 115 ? 1.106 28.999 28.524 1.00 14.11 106 ILE B CA 1
ATOM 3046 C C . ILE B 1 115 ? 0.609 27.736 29.211 1.00 12.95 106 ILE B C 1
ATOM 3047 O O . ILE B 1 115 ? -0.411 27.773 29.914 1.00 14.93 106 ILE B O 1
ATOM 3052 N N . TRP B 1 116 ? 1.288 26.616 29.002 1.00 12.42 107 TRP B N 1
ATOM 3053 C CA . TRP B 1 116 ? 0.810 25.298 29.438 1.00 11.81 107 TRP B CA 1
ATOM 3054 C C . TRP B 1 116 ? 1.361 24.904 30.815 1.00 12.91 107 TRP B C 1
ATOM 3055 O O . TRP B 1 116 ? 1.576 23.742 31.124 1.00 13.28 107 TRP B O 1
ATOM 3066 N N . THR B 1 117 ? 1.511 25.918 31.658 1.00 13.43 108 THR B N 1
ATOM 3067 C CA . THR B 1 117 ? 2.040 25.818 33.018 1.00 14.26 108 THR B CA 1
ATOM 3068 C C . THR B 1 117 ? 0.910 25.798 34.029 1.00 14.48 108 THR B C 1
ATOM 3069 O O . THR B 1 117 ? 0.053 26.671 34.024 1.00 15.66 108 THR B O 1
ATOM 3073 N N . VAL B 1 118 ? 0.901 24.765 34.870 1.00 13.50 109 VAL B N 1
ATOM 3074 C CA . VAL B 1 118 ? -0.057 24.624 35.961 1.00 14.70 109 VAL B CA 1
ATOM 3075 C C . VAL B 1 118 ? 0.565 24.964 37.316 1.00 15.11 109 VAL B C 1
ATOM 3076 O O . VAL B 1 118 ? -0.136 25.441 38.217 1.00 16.60 109 VAL B O 1
ATOM 3080 N N . ASP B 1 119 ? 1.873 24.773 37.474 1.00 15.41 110 ASP B N 1
ATOM 3081 C CA . ASP B 1 119 ? 2.543 25.102 38.732 1.00 16.08 110 ASP B CA 1
ATOM 3082 C C . ASP B 1 119 ? 2.093 26.470 39.229 1.00 16.16 110 ASP B C 1
ATOM 3083 O O . ASP B 1 119 ? 2.168 27.450 38.486 1.00 17.06 110 ASP B O 1
ATOM 3088 N N . ALA B 1 120 ? 1.693 26.558 40.498 1.00 18.15 111 ALA B N 1
ATOM 3089 C CA . ALA B 1 120 ? 1.086 27.784 41.023 1.00 18.71 111 ALA B CA 1
ATOM 3090 C C . ALA B 1 120 ? 2.034 28.966 40.983 1.00 19.07 111 ALA B C 1
ATOM 3091 O O . ALA B 1 120 ? 1.645 30.049 40.556 1.00 19.24 111 ALA B O 1
ATOM 3093 N N . THR B 1 121 ? 3.278 28.768 41.423 1.00 19.59 112 THR B N 1
ATOM 3094 C CA . THR B 1 121 ? 4.242 29.870 41.453 1.00 20.10 112 THR B CA 1
ATOM 3095 C C . THR B 1 121 ? 4.627 30.340 40.067 1.00 19.12 112 THR B C 1
ATOM 3096 O O . THR B 1 121 ? 4.616 31.527 39.774 1.00 19.99 112 THR B O 1
ATOM 3100 N N . LYS B 1 122 ? 4.956 29.401 39.191 1.00 18.11 113 LYS B N 1
ATOM 3101 C CA . LYS B 1 122 ? 5.354 29.770 37.847 1.00 18.39 113 LYS B CA 1
ATOM 3102 C C . LYS B 1 122 ? 4.194 30.425 37.101 1.00 17.10 113 LYS B C 1
ATOM 3103 O O . LYS B 1 122 ? 4.407 31.294 36.258 1.00 17.38 113 LYS B O 1
ATOM 3109 N N . ALA B 1 123 ? 2.974 29.980 37.366 1.00 17.90 114 ALA B N 1
ATOM 3110 C CA . ALA B 1 123 ? 1.796 30.587 36.757 1.00 18.40 114 ALA B CA 1
ATOM 3111 C C . ALA B 1 123 ? 1.636 32.040 37.228 1.00 19.49 114 ALA B C 1
ATOM 3112 O O . ALA B 1 123 ? 1.344 32.922 36.414 1.00 20.80 114 ALA B O 1
ATOM 3114 N N A ARG B 1 124 ? 1.839 32.291 38.524 0.50 20.98 115 ARG B N 1
ATOM 3115 N N B ARG B 1 124 ? 1.847 32.306 38.524 0.50 20.70 115 ARG B N 1
ATOM 3116 C CA A ARG B 1 124 ? 1.809 33.657 39.074 0.50 22.17 115 ARG B CA 1
ATOM 3117 C CA B ARG B 1 124 ? 1.781 33.684 39.057 0.50 21.73 115 ARG B CA 1
ATOM 3118 C C A ARG B 1 124 ? 2.874 34.530 38.426 0.50 22.14 115 ARG B C 1
ATOM 3119 C C B ARG B 1 124 ? 2.887 34.552 38.457 0.50 21.94 115 ARG B C 1
ATOM 3120 O O A ARG B 1 124 ? 2.610 35.680 38.072 0.50 23.18 115 ARG B O 1
ATOM 3121 O O B ARG B 1 124 ? 2.660 35.726 38.163 0.50 23.02 115 ARG B O 1
ATOM 3136 N N . GLN B 1 125 ? 4.086 33.990 38.298 1.00 21.21 116 GLN B N 1
ATOM 3137 C CA . GLN B 1 125 ? 5.179 34.702 37.632 1.00 21.26 116 GLN B CA 1
ATOM 3138 C C . GLN B 1 125 ? 4.839 35.124 36.216 1.00 20.77 116 GLN B C 1
ATOM 3139 O O . GLN B 1 125 ? 5.168 36.238 35.796 1.00 21.51 116 GLN B O 1
ATOM 3145 N N . PHE B 1 126 ? 4.213 34.214 35.471 1.00 20.11 117 PHE B N 1
ATOM 3146 C CA . PHE B 1 126 ? 3.716 34.516 34.139 1.00 19.87 117 PHE B CA 1
ATOM 3147 C C . PHE B 1 126 ? 2.727 35.690 34.200 1.00 20.42 117 PHE B C 1
ATOM 3148 O O . PHE B 1 126 ? 2.846 36.644 33.427 1.00 21.77 117 PHE B O 1
ATOM 3156 N N . LEU B 1 127 ? 1.737 35.588 35.081 1.00 21.88 118 LEU B N 1
ATOM 3157 C CA . LEU B 1 127 ? 0.733 36.656 35.271 1.00 23.36 118 LEU B CA 1
ATOM 3158 C C . LEU B 1 127 ? 1.385 38.017 35.503 1.00 24.69 118 LEU B C 1
ATOM 3159 O O . LEU B 1 127 ? 0.904 39.041 35.002 1.00 25.36 118 LEU B O 1
ATOM 3164 N N . GLU B 1 128 ? 2.471 38.022 36.267 1.00 25.64 119 GLU B N 1
ATOM 3165 C CA . GLU B 1 128 ? 3.138 39.259 36.655 1.00 27.51 119 GLU B CA 1
ATOM 3166 C C . GLU B 1 128 ? 4.060 39.861 35.593 1.00 27.46 119 GLU B C 1
ATOM 3167 O O . GLU B 1 128 ? 4.404 41.051 35.699 1.00 28.85 119 GLU B O 1
ATOM 3173 N N A THR B 1 129 ? 4.441 39.068 34.588 0.50 26.45 120 THR B N 1
ATOM 3174 N N B THR B 1 129 ? 4.454 39.062 34.593 0.50 26.55 120 THR B N 1
ATOM 3175 C CA A THR B 1 129 ? 5.432 39.501 33.594 0.50 26.57 120 THR B CA 1
ATOM 3176 C CA B THR B 1 129 ? 5.434 39.499 33.583 0.50 26.78 120 THR B CA 1
ATOM 3177 C C A THR B 1 129 ? 4.965 39.481 32.129 0.50 25.10 120 THR B C 1
ATOM 3178 C C B THR B 1 129 ? 4.942 39.502 32.130 0.50 25.22 120 THR B C 1
ATOM 3179 O O A THR B 1 129 ? 5.479 40.245 31.307 0.50 25.67 120 THR B O 1
ATOM 3180 O O B THR B 1 129 ? 5.418 40.300 31.317 0.50 25.82 120 THR B O 1
ATOM 3187 N N . TRP B 1 130 ? 4.009 38.619 31.793 1.00 23.60 121 TRP B N 1
ATOM 3188 C CA . TRP B 1 130 ? 3.607 38.458 30.396 1.00 22.13 121 TRP B CA 1
ATOM 3189 C C . TRP B 1 130 ? 2.762 39.610 29.867 1.00 22.21 121 TRP B C 1
ATOM 3190 O O . TRP B 1 130 ? 1.950 40.191 30.589 1.00 22.79 121 TRP B O 1
ATOM 3201 N N . HIS B 1 131 ? 2.980 39.949 28.603 1.00 21.53 122 HIS B N 1
ATOM 3202 C CA . HIS B 1 131 ? 2.057 40.807 27.868 1.00 21.92 122 HIS B CA 1
ATOM 3203 C C . HIS B 1 131 ? 2.038 40.332 26.430 1.00 20.69 122 HIS B C 1
ATOM 3204 O O . HIS B 1 131 ? 2.956 39.620 26.011 1.00 19.33 122 HIS B O 1
ATOM 3211 N N . PRO B 1 132 ? 0.979 40.676 25.676 1.00 20.69 123 PRO B N 1
ATOM 3212 C CA . PRO B 1 132 ? 0.938 40.247 24.280 1.00 19.74 123 PRO B CA 1
ATOM 3213 C C . PRO B 1 132 ? 2.035 40.856 23.412 1.00 19.58 123 PRO B C 1
ATOM 3214 O O . PRO B 1 132 ? 2.298 42.059 23.485 1.00 21.21 123 PRO B O 1
ATOM 3218 N N A ARG B 1 133 ? 2.673 40.015 22.601 0.50 21.77 124 ARG B N 1
ATOM 3219 N N B ARG B 1 133 ? 2.668 40.017 22.595 0.50 22.02 124 ARG B N 1
ATOM 3220 C CA A ARG B 1 133 ? 3.744 40.471 21.709 0.50 21.88 124 ARG B CA 1
ATOM 3221 C CA B ARG B 1 133 ? 3.746 40.469 21.710 0.50 22.33 124 ARG B CA 1
ATOM 3222 C C A ARG B 1 133 ? 3.567 40.101 20.240 0.50 20.92 124 ARG B C 1
ATOM 3223 C C B ARG B 1 133 ? 3.567 40.102 20.241 0.50 21.16 124 ARG B C 1
ATOM 3224 O O A ARG B 1 133 ? 4.107 40.779 19.371 0.50 21.29 124 ARG B O 1
ATOM 3225 O O B ARG B 1 133 ? 4.103 40.782 19.372 0.50 21.52 124 ARG B O 1
ATOM 3240 N N . PHE B 1 134 ? 2.815 39.039 19.963 1.00 20.08 125 PHE B N 1
ATOM 3241 C CA . PHE B 1 134 ? 2.830 38.408 18.645 1.00 19.29 125 PHE B CA 1
ATOM 3242 C C . PHE B 1 134 ? 1.456 38.383 17.995 1.00 18.02 125 PHE B C 1
ATOM 3243 O O . PHE B 1 134 ? 0.443 38.103 18.653 1.00 19.21 125 PHE B O 1
ATOM 3251 N N . ASP B 1 135 ? 1.443 38.601 16.684 1.00 17.09 126 ASP B N 1
ATOM 3252 C CA . ASP B 1 135 ? 0.255 38.397 15.881 1.00 16.04 126 ASP B CA 1
ATOM 3253 C C . ASP B 1 135 ? -0.280 37.003 16.151 1.00 15.88 126 ASP B C 1
ATOM 3254 O O . ASP B 1 135 ? 0.489 36.039 16.275 1.00 16.54 126 ASP B O 1
ATOM 3259 N N . LEU B 1 136 ? -1.601 36.908 16.198 1.00 15.05 127 LEU B N 1
ATOM 3260 C CA . LEU B 1 136 ? -2.312 35.659 16.511 1.00 14.89 127 LEU B CA 1
ATOM 3261 C C . LEU B 1 136 ? -3.227 35.272 15.360 1.00 14.33 127 LEU B C 1
ATOM 3262 O O . LEU B 1 136 ? -3.987 36.105 14.858 1.00 15.47 127 LEU B O 1
ATOM 3267 N N . ILE B 1 137 ? -3.135 34.010 14.940 1.00 13.85 128 ILE B N 1
ATOM 3268 C CA . ILE B 1 137 ? -4.147 33.383 14.112 1.00 14.22 128 ILE B CA 1
ATOM 3269 C C . ILE B 1 137 ? -4.920 32.424 15.012 1.00 13.21 128 ILE B C 1
ATOM 3270 O O . ILE B 1 137 ? -4.364 31.448 15.514 1.00 14.43 128 ILE B O 1
ATOM 3275 N N . LEU B 1 138 ? -6.198 32.737 15.240 1.00 12.99 129 LEU B N 1
ATOM 3276 C CA . LEU B 1 138 ? -7.064 31.939 16.102 1.00 13.48 129 LEU B CA 1
ATOM 3277 C C . LEU B 1 138 ? -8.114 31.256 15.229 1.00 12.68 129 LEU B C 1
ATOM 3278 O O . LEU B 1 138 ? -8.848 31.950 14.510 1.00 14.36 129 LEU B O 1
ATOM 3283 N N . VAL B 1 139 ? -8.162 29.931 15.262 1.00 13.08 130 VAL B N 1
ATOM 3284 C CA . VAL B 1 139 ? -9.160 29.205 14.487 1.00 12.46 130 VAL B CA 1
ATOM 3285 C C . VAL B 1 139 ? -10.242 28.698 15.435 1.00 13.06 130 VAL B C 1
ATOM 3286 O O . VAL B 1 139 ? -10.000 27.864 16.329 1.00 12.31 130 VAL B O 1
ATOM 3290 N N . HIS B 1 140 ? -11.440 29.251 15.249 1.00 12.67 131 HIS B N 1
ATOM 3291 C CA . HIS B 1 140 ? -12.606 28.866 16.009 1.00 13.78 131 HIS B CA 1
ATOM 3292 C C . HIS B 1 140 ? -13.426 27.822 15.255 1.00 12.84 131 HIS B C 1
ATOM 3293 O O . HIS B 1 140 ? -14.043 28.101 14.239 1.00 12.89 131 HIS B O 1
ATOM 3300 N N . ILE B 1 141 ? -13.363 26.588 15.760 1.00 12.39 132 ILE B N 1
ATOM 3301 C CA . ILE B 1 141 ? -13.999 25.400 15.168 1.00 13.02 132 ILE B CA 1
ATOM 3302 C C . ILE B 1 141 ? -15.355 25.184 15.837 1.00 13.76 132 ILE B C 1
ATOM 3303 O O . ILE B 1 141 ? -15.476 25.239 17.058 1.00 14.15 132 ILE B O 1
ATOM 3308 N N . ASN B 1 142 ? -16.376 24.951 15.026 1.00 14.43 133 ASN B N 1
ATOM 3309 C CA . ASN B 1 142 ? -17.733 24.756 15.501 1.00 14.51 133 ASN B CA 1
ATOM 3310 C C . ASN B 1 142 ? -18.395 23.815 14.514 1.00 14.15 133 ASN B C 1
ATOM 3311 O O . ASN B 1 142 ? -19.065 24.250 13.575 1.00 13.74 133 ASN B O 1
ATOM 3316 N N . TRP B 1 143 ? -18.201 22.508 14.704 1.00 14.21 134 TRP B N 1
ATOM 3317 C CA . TRP B 1 143 ? -18.625 21.529 13.708 1.00 14.10 134 TRP B CA 1
ATOM 3318 C C . TRP B 1 143 ? -20.132 21.578 13.483 1.00 14.33 134 TRP B C 1
ATOM 3319 O O . TRP B 1 143 ? -20.914 21.698 14.443 1.00 15.44 134 TRP B O 1
ATOM 3330 N N . SER B 1 144 ? -20.518 21.493 12.214 1.00 14.75 135 SER B N 1
ATOM 3331 C CA . SER B 1 144 ? -21.897 21.559 11.743 1.00 15.49 135 SER B CA 1
ATOM 3332 C C . SER B 1 144 ? -22.509 22.941 11.950 1.00 15.42 135 SER B C 1
ATOM 3333 O O . SER B 1 144 ? -23.718 23.102 11.860 1.00 15.47 135 SER B O 1
ATOM 3336 N N . SER B 1 145 ? -21.675 23.948 12.184 1.00 14.93 136 SER B N 1
ATOM 3337 C CA . SER B 1 145 ? -22.135 25.324 12.339 1.00 15.67 136 SER B CA 1
ATOM 3338 C C . SER B 1 145 ? -21.054 26.309 11.890 1.00 16.00 136 SER B C 1
ATOM 3339 O O . SER B 1 145 ? -20.135 25.938 11.153 1.00 15.99 136 SER B O 1
ATOM 3342 N N . LEU B 1 146 ? -21.176 27.548 12.343 1.00 16.05 137 LEU B N 1
ATOM 3343 C CA . LEU B 1 146 ? -20.351 28.649 11.887 1.00 16.60 137 LEU B CA 1
ATOM 3344 C C . LEU B 1 146 ? -19.232 28.931 12.879 1.00 15.76 137 LEU B C 1
ATOM 3345 O O . LEU B 1 146 ? -19.465 29.100 14.066 1.00 16.77 137 LEU B O 1
ATOM 3350 N N . GLY B 1 147 ? -18.014 29.024 12.364 1.00 15.23 138 GLY B N 1
ATOM 3351 C CA . GLY B 1 147 ? -16.897 29.563 13.132 1.00 15.11 138 GLY B CA 1
ATOM 3352 C C . GLY B 1 147 ? -16.079 30.458 12.237 1.00 14.40 138 GLY B C 1
ATOM 3353 O O . GLY B 1 147 ? -16.616 31.109 11.351 1.00 15.79 138 GLY B O 1
ATOM 3354 N N . GLY B 1 148 ? -14.768 30.474 12.434 1.00 14.12 139 GLY B N 1
ATOM 3355 C CA . GLY B 1 148 ? -13.938 31.351 11.628 1.00 14.14 139 GLY B CA 1
ATOM 3356 C C . GLY B 1 148 ? -12.464 31.255 11.939 1.00 14.04 139 GLY B C 1
ATOM 3357 O O . GLY B 1 148 ? -12.065 30.682 12.953 1.00 13.63 139 GLY B O 1
ATOM 3358 N N . VAL B 1 149 ? -11.681 31.839 11.036 1.00 13.46 140 VAL B N 1
ATOM 3359 C CA . VAL B 1 149 ? -10.259 32.057 11.211 1.00 13.75 140 VAL B CA 1
ATOM 3360 C C . VAL B 1 149 ? -10.085 33.547 11.467 1.00 14.09 140 VAL B C 1
ATOM 3361 O O . VAL B 1 149 ? -10.526 34.381 10.671 1.00 14.50 140 VAL B O 1
ATOM 3365 N N . TYR B 1 150 ? -9.466 33.871 12.600 1.00 14.51 141 TYR B N 1
ATOM 3366 C CA . TYR B 1 150 ? -9.269 35.254 13.020 1.00 14.73 141 TYR B CA 1
ATOM 3367 C C . TYR B 1 150 ? -7.793 35.643 13.006 1.00 15.13 141 TYR B C 1
ATOM 3368 O O . TYR B 1 150 ? -6.948 34.908 13.525 1.00 15.67 141 TYR B O 1
ATOM 3377 N N . TYR B 1 151 ? -7.504 36.773 12.373 1.00 15.58 142 TYR B N 1
ATOM 3378 C CA . TYR B 1 151 ? -6.207 37.419 12.457 1.00 15.57 142 TYR B CA 1
ATOM 3379 C C . TYR B 1 151 ? -6.343 38.559 13.463 1.00 16.25 142 TYR B C 1
ATOM 3380 O O . TYR B 1 151 ? -7.002 39.580 13.185 1.00 16.79 142 TYR B O 1
ATOM 3389 N N . ILE B 1 152 ? -5.729 38.362 14.629 1.00 15.67 143 ILE B N 1
ATOM 3390 C CA . ILE B 1 152 ? -5.776 39.318 15.739 1.00 16.59 143 ILE B CA 1
ATOM 3391 C C . ILE B 1 152 ? -4.383 39.908 15.908 1.00 17.31 143 ILE B C 1
ATOM 3392 O O . ILE B 1 152 ? -3.486 39.268 16.497 1.00 16.83 143 ILE B O 1
ATOM 3397 N N . PRO B 1 153 ? -4.163 41.105 15.345 1.00 18.29 144 PRO B N 1
ATOM 3398 C CA . PRO B 1 153 ? -2.853 41.734 15.424 1.00 18.80 144 PRO B CA 1
ATOM 3399 C C . PRO B 1 153 ? -2.351 41.897 16.851 1.00 19.33 144 PRO B C 1
ATOM 3400 O O . PRO B 1 153 ? -3.141 42.031 17.790 1.00 19.84 144 PRO B O 1
ATOM 3404 N N . ASP B 1 154 ? -1.033 41.925 17.003 1.00 17.48 145 ASP B N 1
ATOM 3405 C CA . ASP B 1 154 ? -0.414 42.193 18.290 1.00 19.35 145 ASP B CA 1
ATOM 3406 C C . ASP B 1 154 ? -0.933 43.474 18.930 1.00 20.25 145 ASP B C 1
ATOM 3407 O O . ASP B 1 154 ? -1.181 43.505 20.130 1.00 20.88 145 ASP B O 1
ATOM 3412 N N . TYR B 1 155 ? -1.123 44.503 18.117 1.00 20.63 146 TYR B N 1
ATOM 3413 C CA . TYR B 1 155 ? -1.586 45.781 18.628 1.00 21.77 146 TYR B CA 1
ATOM 3414 C C . TYR B 1 155 ? -3.019 45.747 19.154 1.00 21.85 146 TYR B C 1
ATOM 3415 O O . TYR B 1 155 ? -3.353 46.506 20.065 1.00 22.67 146 TYR B O 1
ATOM 3424 N N . VAL B 1 156 ? -3.866 44.872 18.609 1.00 21.40 147 VAL B N 1
ATOM 3425 C CA . VAL B 1 156 ? -5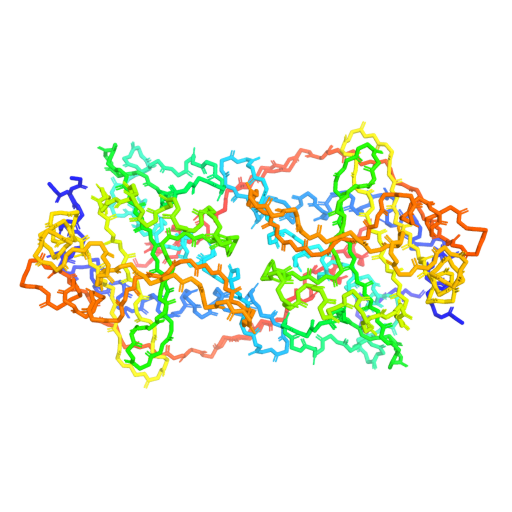.213 44.718 19.160 1.00 21.20 147 VAL B CA 1
ATOM 3426 C C . VAL B 1 156 ? -5.153 44.087 20.558 1.00 20.31 147 VAL B C 1
ATOM 3427 O O . VAL B 1 156 ? -5.780 44.569 21.500 1.00 22.31 147 VAL B O 1
ATOM 3431 N N . GLN B 1 157 ? -4.403 42.986 20.668 1.00 19.68 148 GLN B N 1
ATOM 3432 C CA . GLN B 1 157 ? -4.205 42.310 21.954 1.00 19.25 148 GLN B CA 1
ATOM 3433 C C . GLN B 1 157 ? -3.610 43.264 23.004 1.00 20.77 148 GLN B C 1
ATOM 3434 O O . GLN B 1 157 ? -4.064 43.322 24.150 1.00 20.15 148 GLN B O 1
ATOM 3440 N N . GLN B 1 158 ? -2.577 43.994 22.604 1.00 21.05 149 GLN B N 1
ATOM 3441 C CA . GLN B 1 158 ? -1.931 44.965 23.486 1.00 23.26 149 GLN B CA 1
ATOM 3442 C C . GLN B 1 158 ? -2.891 46.063 23.958 1.00 24.15 149 GLN B C 1
ATOM 3443 O O . GLN B 1 158 ? -2.890 46.425 25.139 1.00 24.68 149 GLN B O 1
ATOM 3449 N N . ARG B 1 159 ? -3.729 46.574 23.057 1.00 24.05 150 ARG B N 1
ATOM 3450 C CA . ARG B 1 159 ? -4.670 47.641 23.422 1.00 25.11 150 ARG B CA 1
ATOM 3451 C C . ARG B 1 159 ? -5.666 47.148 24.459 1.00 24.97 150 ARG B C 1
ATOM 3452 O O . ARG B 1 159 ? -5.942 47.858 25.417 1.00 27.07 150 ARG B O 1
ATOM 3460 N N . ILE B 1 160 ? -6.188 45.933 24.269 1.00 24.00 151 ILE B N 1
ATOM 3461 C CA . ILE B 1 160 ? -7.125 45.337 25.227 1.00 23.73 151 ILE B CA 1
ATOM 3462 C C . ILE B 1 160 ? -6.430 45.044 26.563 1.00 23.88 151 ILE B C 1
ATOM 3463 O O . ILE B 1 160 ? -6.976 45.312 27.634 1.00 24.44 151 ILE B O 1
ATOM 3468 N N . PHE B 1 161 ? -5.224 44.494 26.499 1.00 23.45 152 PHE B N 1
ATOM 3469 C CA . PHE B 1 161 ? -4.419 44.249 27.696 1.00 23.72 152 PHE B CA 1
ATOM 3470 C C . PHE B 1 161 ? -4.130 45.548 28.466 1.00 25.15 152 PHE B C 1
ATOM 3471 O O . PHE B 1 161 ? -4.195 45.557 29.696 1.00 25.51 152 PHE B O 1
ATOM 3479 N N . ASP B 1 162 ? -3.814 46.625 27.743 1.00 26.04 153 ASP B N 1
ATOM 3480 C CA . ASP B 1 162 ? -3.608 47.938 28.364 1.00 27.99 153 ASP B CA 1
ATOM 3481 C C . ASP B 1 162 ? -4.878 48.484 29.019 1.00 29.27 153 ASP B C 1
ATOM 3482 O O . ASP B 1 162 ? -4.803 49.146 30.058 1.00 31.06 153 ASP B O 1
ATOM 3487 N N . GLU B 1 163 ? -6.034 48.233 28.404 1.00 29.19 154 GLU B N 1
ATOM 3488 C CA . GLU B 1 163 ? -7.310 48.768 28.901 1.00 30.69 154 GLU B CA 1
ATOM 3489 C C . GLU B 1 163 ? -7.820 48.015 30.130 1.00 30.40 154 GLU B C 1
ATOM 3490 O O . GLU B 1 163 ? -8.296 48.632 31.065 1.00 31.28 154 GLU B O 1
ATOM 3496 N N . ILE B 1 164 ? -7.719 46.688 30.142 1.00 29.02 155 ILE B N 1
ATOM 3497 C CA . ILE B 1 164 ? -8.304 45.900 31.240 1.00 29.21 155 ILE B CA 1
ATOM 3498 C C . ILE B 1 164 ? -7.294 45.432 32.301 1.00 28.69 155 ILE B C 1
ATOM 3499 O O . ILE B 1 164 ? -7.687 45.127 33.430 1.00 29.58 155 ILE B O 1
ATOM 3504 N N . GLY B 1 165 ? -6.011 45.375 31.946 1.00 27.95 156 GLY B N 1
ATOM 3505 C CA . GLY B 1 165 ? -4.961 44.961 32.878 1.00 27.38 156 GLY B CA 1
ATOM 3506 C C . GLY B 1 165 ? -4.755 43.460 32.983 1.00 25.68 156 GLY B C 1
ATOM 3507 O O . GLY B 1 165 ? -5.657 42.676 32.694 1.00 24.51 156 GLY B O 1
ATOM 3508 N N . LYS B 1 166 ? -3.570 43.074 33.455 1.00 24.96 157 LYS B N 1
ATOM 3509 C CA . LYS B 1 166 ? -3.180 41.663 33.569 1.00 23.94 157 LYS B CA 1
ATOM 3510 C C . LYS B 1 166 ? -4.166 40.812 34.372 1.00 24.35 157 LYS B C 1
ATOM 3511 O O . LYS B 1 166 ? -4.398 39.652 34.041 1.00 22.95 157 LYS B O 1
ATOM 3517 N N . ASP B 1 167 ? -4.776 41.385 35.403 1.00 26.24 158 ASP B N 1
ATOM 3518 C CA . ASP B 1 167 ? -5.598 40.592 36.309 1.00 27.04 158 ASP B CA 1
ATOM 3519 C C . ASP B 1 167 ? -6.966 40.267 35.718 1.00 27.12 158 ASP B C 1
ATOM 3520 O O . ASP B 1 167 ? -7.605 39.307 36.141 1.00 28.69 158 ASP B O 1
ATOM 3525 N N . LYS B 1 168 ? -7.398 41.049 34.730 1.00 27.46 159 LYS B N 1
ATOM 3526 C CA . LYS B 1 168 ? -8.628 40.773 33.990 1.00 26.83 159 LYS B CA 1
ATOM 3527 C C . LYS B 1 168 ? -8.370 40.023 32.677 1.00 25.46 159 LYS B C 1
ATOM 3528 O O . LYS B 1 168 ? -9.275 39.383 32.154 1.00 26.49 159 LYS B O 1
ATOM 3534 N N . TYR B 1 169 ? -7.152 40.123 32.150 1.00 24.08 160 TYR B N 1
ATOM 3535 C CA . TYR B 1 169 ? -6.782 39.487 30.872 1.00 22.04 160 TYR B CA 1
ATOM 3536 C C . TYR B 1 169 ? -6.323 38.041 31.043 1.00 21.12 160 TYR B C 1
ATOM 3537 O O . TYR B 1 169 ? -6.565 37.195 30.169 1.00 20.35 160 TYR B O 1
ATOM 3546 N N . ILE B 1 170 ? -5.633 37.780 32.151 1.00 21.46 161 ILE B N 1
ATOM 3547 C CA . ILE B 1 170 ? -4.956 36.497 32.381 1.00 21.01 161 ILE B CA 1
ATOM 3548 C C . ILE B 1 170 ? -5.683 35.754 33.492 1.00 21.41 161 ILE B C 1
ATOM 3549 O O . ILE B 1 170 ? -5.952 36.339 34.558 1.00 23.81 161 ILE B O 1
ATOM 3554 N N A LYS B 1 171 ? -6.011 34.484 33.241 0.50 21.44 162 LYS B N 1
ATOM 3555 N N B LYS B 1 171 ? -6.015 34.488 33.250 0.50 21.56 162 LYS B N 1
ATOM 3556 C CA A LYS B 1 171 ? -6.703 33.641 34.208 0.50 21.50 162 LYS B CA 1
ATOM 3557 C CA B LYS B 1 171 ? -6.708 33.685 34.241 0.50 21.71 162 LYS B CA 1
ATOM 3558 C C A LYS B 1 171 ? -5.783 32.527 34.689 0.50 20.87 162 LYS B C 1
ATOM 3559 C C B LYS B 1 171 ? -5.833 32.518 34.699 0.50 20.99 162 LYS B C 1
ATOM 3560 O O A LYS B 1 171 ? -5.347 31.685 33.898 0.50 20.00 162 LYS B O 1
ATOM 3561 O O B LYS B 1 171 ? -5.477 31.642 33.905 0.50 20.15 162 LYS B O 1
ATOM 3572 N N . LEU B 1 172 ? -5.473 32.536 35.983 1.00 21.11 163 LEU B N 1
ATOM 3573 C CA . LEU B 1 172 ? -4.605 31.518 36.571 1.00 21.06 163 LEU B CA 1
ATOM 3574 C C . LEU B 1 172 ? -5.293 30.159 36.678 1.00 20.71 163 LEU B C 1
ATOM 3575 O O . LEU B 1 172 ? -6.528 30.087 36.788 1.00 21.62 163 LEU B O 1
ATOM 3580 N N A PRO B 1 173 ? -4.505 29.072 36.629 0.50 19.54 164 PRO B N 1
ATOM 3581 N N B PRO B 1 173 ? -4.504 29.071 36.624 0.50 20.32 164 PRO B N 1
ATOM 3582 C CA A PRO B 1 173 ? -5.093 27.755 36.836 0.50 19.46 164 PRO B CA 1
ATOM 3583 C CA B PRO B 1 173 ? -5.020 27.728 36.882 0.50 20.39 164 PRO B CA 1
ATOM 3584 C C A PRO B 1 173 ? -5.717 27.684 38.223 0.50 20.40 164 PRO B C 1
ATOM 3585 C C B PRO B 1 173 ? -5.677 27.653 38.252 0.50 21.20 164 PRO B C 1
ATOM 3586 O O A PRO B 1 173 ? -5.182 28.256 39.177 0.50 21.43 164 PRO B O 1
ATOM 3587 O O B PRO B 1 173 ? -5.117 28.148 39.231 0.50 22.37 164 PRO B O 1
ATOM 3594 N N A LYS B 1 174 ? -6.877 27.043 38.324 0.50 20.99 165 LYS B N 1
ATOM 3595 N N B LYS B 1 174 ? -6.871 27.072 38.322 0.50 21.64 165 LYS B N 1
ATOM 3596 C CA A LYS B 1 174 ? -7.608 27.000 39.583 0.50 21.76 165 LYS B CA 1
ATOM 3597 C CA B LYS B 1 174 ? -7.609 27.006 39.581 0.50 22.24 165 LYS B CA 1
ATOM 3598 C C A LYS B 1 174 ? -7.032 25.900 40.467 0.50 21.71 165 LYS B C 1
ATOM 3599 C C B LYS B 1 174 ? -7.023 25.904 40.462 0.50 21.99 165 LYS B C 1
ATOM 3600 O O A LYS B 1 174 ? -7.034 24.719 40.098 0.50 21.26 165 LYS B O 1
ATOM 3601 O O B LYS B 1 174 ? -7.015 24.726 40.085 0.50 21.51 165 LYS B O 1
ATOM 3612 N N . GLN B 1 175 ? -6.519 26.296 41.626 1.00 22.37 166 GLN B N 1
ATOM 3613 C CA . GLN B 1 175 ? -5.913 25.350 42.555 1.00 22.51 166 GLN B CA 1
ATOM 3614 C C . GLN B 1 175 ? -6.968 24.386 43.093 1.00 22.55 166 GLN B C 1
ATOM 3615 O O . GLN B 1 175 ? -8.131 24.756 43.304 1.00 23.61 166 GLN B O 1
ATOM 3621 N N . GLY B 1 176 ? -6.560 23.139 43.272 1.00 21.83 167 GLY B N 1
ATOM 3622 C CA . GLY B 1 176 ? -7.458 22.068 43.694 1.00 21.85 167 GLY B CA 1
ATOM 3623 C C . GLY B 1 176 ? -8.250 21.419 42.568 1.00 21.25 167 GLY B C 1
ATOM 3624 O O . GLY B 1 176 ? -9.070 20.538 42.825 1.00 22.21 167 GLY B O 1
ATOM 3625 N N . THR B 1 177 ? -8.033 21.872 41.331 1.00 19.60 168 THR B N 1
ATOM 3626 C CA . THR B 1 177 ? -8.586 21.225 40.155 1.00 18.37 168 THR B CA 1
ATOM 3627 C C . THR B 1 177 ? -7.399 20.707 39.369 1.00 17.03 168 THR B C 1
ATOM 3628 O O . THR B 1 177 ? -6.253 20.971 39.734 1.00 16.72 168 THR B O 1
ATOM 3632 N N . ASN B 1 178 ? -7.686 19.980 38.298 1.00 15.97 169 ASN B N 1
ATOM 3633 C CA . ASN B 1 178 ? -6.658 19.427 37.420 1.00 14.98 169 ASN B CA 1
ATOM 3634 C C . ASN B 1 178 ? -6.735 20.074 36.038 1.00 14.37 169 ASN B C 1
ATOM 3635 O O . ASN B 1 178 ? -7.320 19.493 35.128 1.00 14.61 169 ASN B O 1
ATOM 3640 N N . PRO B 1 179 ? -6.207 21.308 35.886 1.00 14.48 170 PRO B N 1
ATOM 3641 C CA . PRO B 1 179 ? -6.277 22.010 34.624 1.00 14.29 170 PRO B CA 1
ATOM 3642 C C . PRO B 1 179 ? -5.022 21.775 33.774 1.00 13.57 170 PRO B C 1
ATOM 3643 O O . PRO B 1 179 ? -4.170 20.932 34.127 1.00 13.86 170 PRO B O 1
ATOM 3647 N N . ARG B 1 180 ? -4.901 22.524 32.681 1.00 13.12 171 ARG B N 1
ATOM 3648 C CA . ARG B 1 180 ? -3.735 22.399 31.820 1.00 12.58 171 ARG B CA 1
ATOM 3649 C C . ARG B 1 180 ? -2.938 23.673 31.532 1.00 12.41 171 ARG B C 1
ATOM 3650 O O . ARG B 1 180 ? -1.914 23.601 30.860 1.00 13.18 171 ARG B O 1
ATOM 3658 N N . GLY B 1 181 ? -3.309 24.816 32.076 1.00 13.30 172 GLY B N 1
ATOM 3659 C CA . GLY B 1 181 ? -2.448 25.982 31.907 1.00 13.61 172 GLY B CA 1
ATOM 3660 C C . GLY B 1 181 ? -3.068 27.270 32.358 1.00 14.30 172 GLY B C 1
ATOM 3661 O O . GLY B 1 181 ? -4.127 27.287 33.020 1.00 15.64 172 GLY B O 1
ATOM 3662 N N . VAL B 1 182 ? -2.394 28.355 31.991 1.00 14.39 173 VAL B N 1
ATOM 3663 C CA . VAL B 1 182 ? -2.844 29.717 32.243 1.00 15.52 173 VAL B CA 1
ATOM 3664 C C . VAL B 1 182 ? -3.604 30.161 31.015 1.00 15.79 173 VAL B C 1
ATOM 3665 O O . VAL B 1 182 ? -3.129 29.974 29.907 1.00 15.57 173 VAL B O 1
ATOM 3669 N N . GLU B 1 183 ? -4.781 30.743 31.213 1.00 17.00 174 GLU B N 1
ATOM 3670 C CA . GLU B 1 183 ? -5.702 31.061 30.129 1.00 17.61 174 GLU B CA 1
ATOM 3671 C C . GLU B 1 183 ? -5.811 32.547 29.871 1.00 18.14 174 GLU B C 1
ATOM 3672 O O . GLU B 1 183 ? -5.524 33.355 30.748 1.00 17.64 174 GLU B O 1
ATOM 3678 N N . ILE B 1 184 ? -6.240 32.913 28.667 1.00 17.94 175 ILE B N 1
ATOM 3679 C CA . ILE B 1 184 ? -6.800 34.249 28.449 1.00 18.84 175 ILE B CA 1
ATOM 3680 C C . ILE B 1 184 ? -8.221 34.211 29.027 1.00 19.51 175 ILE B C 1
ATOM 3681 O O . ILE B 1 184 ? -8.919 33.200 28.943 1.00 19.18 175 ILE B O 1
ATOM 3686 N N . SER B 1 185 ? -8.630 35.289 29.676 1.00 20.40 176 SER B N 1
ATOM 3687 C CA . SER B 1 185 ? -9.969 35.334 30.234 1.00 21.67 176 SER B CA 1
ATOM 3688 C C . SER B 1 185 ? -10.961 35.334 29.097 1.00 22.12 176 SER B C 1
ATOM 3689 O O . SER B 1 185 ? -10.671 35.807 28.001 1.00 22.10 176 SER B O 1
ATOM 3692 N N . ASN B 1 186 ? -12.161 34.841 29.360 1.00 24.37 177 ASN B N 1
ATOM 3693 C CA . ASN B 1 186 ? -13.172 34.861 28.328 1.00 25.36 177 ASN B CA 1
ATOM 3694 C C . ASN B 1 186 ? -13.597 36.284 27.931 1.00 25.83 177 ASN B C 1
ATOM 3695 O O . ASN B 1 186 ? -13.887 36.525 26.764 1.00 26.67 177 ASN B O 1
ATOM 3700 N N A GLU B 1 187 ? -13.606 37.215 28.890 0.50 26.29 178 GLU B N 1
ATOM 3701 N N B GLU B 1 187 ? -13.580 37.222 28.873 0.50 26.42 178 GLU B N 1
ATOM 3702 C CA A GLU B 1 187 ? -13.820 38.641 28.610 0.50 27.08 178 GLU B CA 1
ATOM 3703 C CA B GLU B 1 187 ? -13.879 38.610 28.546 0.50 27.34 178 GLU B CA 1
ATOM 3704 C C A GLU B 1 187 ? -12.824 39.131 27.564 0.50 25.93 178 GLU B C 1
ATOM 3705 C C B GLU B 1 187 ? -12.823 39.192 27.587 0.50 26.10 178 GLU B C 1
ATOM 3706 O O A GLU B 1 187 ? -13.208 39.655 26.521 0.50 25.95 178 GLU B O 1
ATOM 3707 O O B GLU B 1 187 ? -13.175 39.834 26.598 0.50 26.14 178 GLU B O 1
ATOM 3718 N N . ALA B 1 188 ? -11.542 38.936 27.855 1.00 24.59 179 ALA B N 1
ATOM 3719 C CA . ALA B 1 188 ? -10.455 39.399 26.983 1.00 23.94 179 ALA B CA 1
ATOM 3720 C C . ALA B 1 188 ? -10.496 38.755 25.596 1.00 22.84 179 ALA B C 1
ATOM 3721 O O . ALA B 1 188 ? -10.276 39.425 24.589 1.00 23.35 179 ALA B O 1
ATOM 3723 N N . LEU B 1 189 ? -10.776 37.456 25.554 1.00 22.36 180 LEU B N 1
ATOM 3724 C CA . LEU B 1 189 ? -10.870 36.746 24.293 1.00 21.65 180 LEU B CA 1
ATOM 3725 C C . LEU B 1 189 ? -11.983 37.299 23.423 1.00 22.45 180 LEU B C 1
ATOM 3726 O O . LEU B 1 189 ? -11.797 37.506 22.229 1.00 22.41 180 LEU B O 1
ATOM 3731 N N A LYS B 1 190 ? -13.137 37.555 24.030 0.50 23.50 181 LYS B N 1
ATOM 3732 N N B LYS B 1 190 ? -13.134 37.559 24.034 0.50 23.60 181 LYS B N 1
ATOM 3733 C CA A LYS B 1 190 ? -14.249 38.167 23.309 0.50 24.74 181 LYS B CA 1
ATOM 3734 C CA B LYS B 1 190 ? -14.250 38.168 23.318 0.50 24.92 181 LYS B CA 1
ATOM 3735 C C A LYS B 1 190 ? -13.844 39.525 22.737 0.50 24.83 181 LYS B C 1
ATOM 3736 C C B LYS B 1 190 ? -13.845 39.523 22.739 0.50 24.93 181 LYS B C 1
ATOM 3737 O O A LYS B 1 190 ? -14.135 39.823 21.579 0.50 25.22 181 LYS B O 1
ATOM 3738 O O B LYS B 1 190 ? -14.136 39.817 21.580 0.50 25.31 181 LYS B O 1
ATOM 3749 N N . GLU B 1 191 ? -13.171 40.337 23.549 1.00 25.04 182 GLU B N 1
ATOM 3750 C CA . GLU B 1 191 ? -12.771 41.690 23.136 1.00 25.98 182 GLU B CA 1
ATOM 3751 C C . GLU B 1 191 ? -11.738 41.678 22.001 1.00 24.93 182 GLU B C 1
ATOM 3752 O O . GLU B 1 191 ? -11.865 42.434 21.039 1.00 25.38 182 GLU B O 1
ATOM 3758 N N . ILE B 1 192 ? -10.735 40.805 22.077 1.00 23.85 183 ILE B N 1
ATOM 3759 C CA . ILE B 1 192 ? -9.752 40.775 20.984 1.00 23.44 183 ILE B CA 1
ATOM 3760 C C . ILE B 1 192 ? -10.343 40.181 19.699 1.00 23.81 183 ILE B C 1
ATOM 3761 O O . ILE B 1 192 ? -9.977 40.600 18.593 1.00 24.62 183 ILE B O 1
ATOM 3766 N N . MET B 1 193 ? -11.262 39.228 19.839 1.00 24.38 184 MET B N 1
ATOM 3767 C CA . MET B 1 193 ? -11.886 38.591 18.681 1.00 25.33 184 MET B CA 1
ATOM 3768 C C . MET B 1 193 ? -12.827 39.527 17.936 1.00 26.40 184 MET B C 1
ATOM 3769 O O . MET B 1 193 ? -12.925 39.452 16.711 1.00 27.20 184 MET B O 1
ATOM 3774 N N . THR B 1 194 ? -13.528 40.388 18.674 1.00 27.43 185 THR B N 1
ATOM 3775 C CA . THR B 1 194 ? -14.580 41.234 18.092 1.00 28.19 185 THR B CA 1
ATOM 3776 C C . THR B 1 194 ? -14.142 42.675 17.820 1.00 28.37 185 THR B C 1
ATOM 3777 O O . THR B 1 194 ? -14.931 43.487 17.336 1.00 29.50 185 THR B O 1
ATOM 3781 N N . ASP B 1 195 ? -12.889 42.993 18.123 1.00 27.22 186 ASP B N 1
ATOM 3782 C CA . ASP B 1 195 ? -12.324 44.294 17.827 1.00 27.29 186 ASP B CA 1
ATOM 3783 C C . ASP B 1 195 ? -12.440 44.631 16.339 1.00 26.98 186 ASP B C 1
ATOM 3784 O O . ASP B 1 195 ? -12.283 43.767 15.492 1.00 25.34 186 ASP B O 1
ATOM 3789 N N A GLU B 1 196 ? -12.722 45.895 16.041 0.50 27.71 187 GLU B N 1
ATOM 3790 N N B GLU B 1 196 ? -12.705 45.901 16.039 0.50 27.67 187 GLU B N 1
ATOM 3791 C CA A GLU B 1 196 ? -12.854 46.362 14.657 0.50 28.06 187 GLU B CA 1
ATOM 3792 C CA B GLU B 1 196 ? -12.846 46.363 14.652 0.50 27.99 187 GLU B CA 1
ATOM 3793 C C A GLU B 1 196 ? -11.606 46.134 13.787 0.50 26.70 187 GLU B C 1
ATOM 3794 C C B GLU B 1 196 ? -11.601 46.144 13.784 0.50 26.67 187 GLU B C 1
ATOM 3795 O O A GLU B 1 196 ? -11.715 46.043 12.563 0.50 27.01 187 GLU B O 1
ATOM 3796 O O B GLU B 1 196 ? -11.708 46.065 12.559 0.50 26.98 187 GLU B O 1
ATOM 3807 N N . GLU B 1 197 ? -10.430 46.053 14.411 1.00 25.92 188 GLU B N 1
ATOM 3808 C CA . GLU B 1 197 ? -9.161 45.884 13.678 1.00 24.63 188 GLU B CA 1
ATOM 3809 C C . GLU B 1 197 ? -8.757 44.410 13.533 1.00 22.65 188 GLU B C 1
ATOM 3810 O O . GLU B 1 197 ? -7.766 44.102 12.881 1.00 22.95 188 GLU B O 1
ATOM 3816 N N . THR B 1 198 ? -9.520 43.513 14.136 1.00 21.35 189 THR B N 1
ATOM 3817 C CA . THR B 1 198 ? -9.336 42.076 13.914 1.00 19.89 189 THR B CA 1
ATOM 3818 C C . THR B 1 198 ? -9.994 41.723 12.581 1.00 20.39 189 THR B C 1
ATOM 3819 O O . THR B 1 198 ? -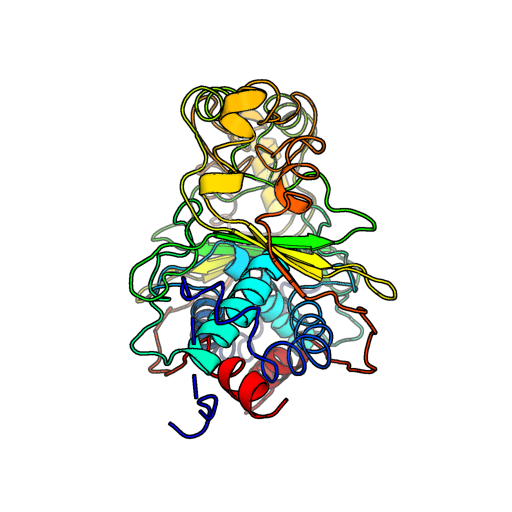11.045 42.281 12.239 1.00 21.51 189 THR B O 1
ATOM 3823 N N . MET B 1 199 ? -9.343 40.858 11.806 1.00 19.21 190 MET B N 1
ATOM 3824 C CA . MET B 1 199 ? -9.862 40.402 10.524 1.00 18.55 190 MET B CA 1
ATOM 3825 C C . MET B 1 199 ? -10.241 38.941 10.660 1.00 18.11 190 MET B C 1
ATOM 3826 O O . MET B 1 199 ? -9.719 38.252 11.525 1.00 17.05 190 MET B O 1
ATOM 3831 N N . SER B 1 200 ? -11.161 38.478 9.820 1.00 17.23 191 SER B N 1
ATOM 3832 C CA . SER B 1 200 ? -11.590 37.101 9.871 1.00 17.72 191 SER B CA 1
ATOM 3833 C C . SER B 1 200 ? -12.082 36.597 8.536 1.00 17.13 191 SER B C 1
ATOM 3834 O O . SER B 1 200 ? -12.460 37.359 7.647 1.00 17.65 191 SER B O 1
ATOM 3837 N N . ILE B 1 201 ? -12.030 35.275 8.426 1.00 16.19 192 ILE B N 1
ATOM 3838 C CA . ILE B 1 201 ? -12.659 34.508 7.378 1.00 15.73 192 ILE B CA 1
ATOM 3839 C C . ILE B 1 201 ? -13.680 33.602 8.071 1.00 16.26 192 ILE B C 1
ATOM 3840 O O . ILE B 1 201 ? -13.316 32.777 8.907 1.00 15.87 192 ILE B O 1
ATOM 3845 N N A LYS B 1 202 ? -14.953 33.772 7.724 0.50 16.19 193 LYS B N 1
ATOM 3846 N N B LYS B 1 202 ? -14.949 33.753 7.723 0.50 16.48 193 LYS B N 1
ATOM 3847 C CA A LYS B 1 202 ? -16.014 32.895 8.216 0.50 16.41 193 LYS B CA 1
ATOM 3848 C CA B LYS B 1 202 ? -15.980 32.903 8.302 0.50 16.92 193 LYS B CA 1
ATOM 3849 C C A LYS B 1 202 ? -15.823 31.495 7.667 0.50 15.88 193 LYS B C 1
ATOM 3850 C C B LYS B 1 202 ? -15.912 31.518 7.670 0.50 16.18 193 LYS B C 1
ATOM 3851 O O A LYS B 1 202 ? -15.453 31.332 6.515 0.50 16.19 193 LYS B O 1
ATOM 3852 O O B LYS B 1 202 ? -15.708 31.394 6.470 0.50 16.28 193 LYS B O 1
ATOM 3863 N N . ILE B 1 203 ? -16.072 30.485 8.495 1.00 15.07 194 ILE B N 1
ATOM 3864 C CA . ILE B 1 203 ? -15.994 29.103 8.062 1.00 14.59 194 ILE B CA 1
ATOM 3865 C C . ILE B 1 203 ? -17.262 28.360 8.465 1.00 14.97 194 ILE B C 1
ATOM 3866 O O . ILE B 1 203 ? -17.682 28.407 9.612 1.00 14.58 194 ILE B O 1
ATOM 3871 N N A GLU B 1 204 ? -17.878 27.694 7.496 0.50 15.48 195 GLU B N 1
ATOM 3872 N N B GLU B 1 204 ? -17.880 27.686 7.510 0.50 15.45 195 GLU B N 1
ATOM 3873 C CA A GLU B 1 204 ? -18.932 26.717 7.762 0.50 16.20 195 GLU B CA 1
ATOM 3874 C CA B GLU B 1 204 ? -18.935 26.740 7.831 0.50 16.17 195 GLU B CA 1
ATOM 3875 C C A GLU B 1 204 ? -18.269 25.354 7.924 0.50 15.57 195 GLU B C 1
ATOM 3876 C C B GLU B 1 204 ? -18.292 25.364 7.932 0.50 15.57 195 GLU B C 1
ATOM 3877 O O A GLU B 1 204 ? -17.760 24.777 6.954 0.50 14.90 195 GLU B O 1
ATOM 3878 O O B GLU B 1 204 ? -17.820 24.801 6.939 0.50 15.12 195 GLU B O 1
ATOM 3889 N N . TRP B 1 205 ? -18.260 24.839 9.154 1.00 14.82 196 TRP B N 1
ATOM 3890 C CA . TRP B 1 205 ? -17.522 23.628 9.475 1.00 14.95 196 TRP B CA 1
ATOM 3891 C C . TRP B 1 205 ? -18.348 22.402 9.145 1.00 16.78 196 TRP B C 1
ATOM 3892 O O . TRP B 1 205 ? -18.884 21.744 10.017 1.00 15.22 196 TRP B O 1
ATOM 3903 N N A LYS B 1 206 ? -18.436 22.107 7.853 0.50 18.22 197 LYS B N 1
ATOM 3904 N N B LYS B 1 206 ? -18.431 22.090 7.862 0.50 18.49 197 LYS B N 1
ATOM 3905 C CA A LYS B 1 206 ? -19.183 20.954 7.355 0.50 20.18 197 LYS B CA 1
ATOM 3906 C CA B LYS B 1 206 ? -19.220 20.952 7.417 0.50 20.68 197 LYS B CA 1
ATOM 3907 C C A LYS B 1 206 ? -18.307 19.708 7.335 0.50 21.51 197 LYS B C 1
ATOM 3908 C C B LYS B 1 206 ? -18.360 19.699 7.268 0.50 21.79 197 LYS B C 1
ATOM 3909 O O A LYS B 1 206 ? -17.188 19.747 6.835 0.50 21.73 197 LYS B O 1
ATOM 3910 O O B LYS B 1 206 ? -17.312 19.727 6.626 0.50 21.93 197 LYS B O 1
ATOM 3921 N N . LYS B 1 207 ? -18.812 18.603 7.875 1.00 23.22 198 LYS B N 1
ATOM 3922 C CA . LYS B 1 207 ? -18.069 17.353 7.861 1.00 24.92 198 LYS B CA 1
ATOM 3923 C C . LYS B 1 207 ? -18.262 16.617 6.543 1.00 26.61 198 LYS B C 1
ATOM 3924 O O . LYS B 1 207 ? -19.288 16.765 5.876 1.00 27.49 198 LYS B O 1
ATOM 3930 N N . THR B 1 208 ? -17.241 15.849 6.181 1.00 27.82 199 THR B N 1
ATOM 3931 C CA . THR B 1 208 ? -17.157 15.138 4.923 1.00 29.72 199 THR B CA 1
ATOM 3932 C C . THR B 1 208 ? -17.186 13.657 5.267 1.00 30.82 199 THR B C 1
ATOM 3933 O O . THR B 1 208 ? -16.800 13.270 6.372 1.00 30.03 199 THR B O 1
ATOM 3937 N N A ASN B 1 209 ? -17.642 12.829 4.332 0.50 31.74 200 ASN B N 1
ATOM 3938 N N B ASN B 1 209 ? -17.645 12.830 4.332 0.50 31.82 200 ASN B N 1
ATOM 3939 C CA A ASN B 1 209 ? -17.553 11.384 4.503 0.50 32.56 200 ASN B CA 1
ATOM 3940 C CA B ASN B 1 209 ? -17.559 11.386 4.511 0.50 32.69 200 ASN B CA 1
ATOM 3941 C C A ASN B 1 209 ? -16.143 10.916 4.158 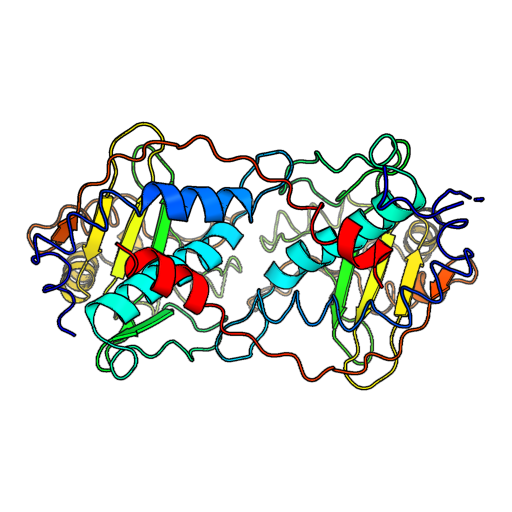0.50 32.11 200 ASN B C 1
ATOM 3942 C C B ASN B 1 209 ? -16.124 10.922 4.256 0.50 32.29 200 ASN B C 1
ATOM 3943 O O A ASN B 1 209 ? -15.712 10.977 3.004 0.50 32.59 200 ASN B O 1
ATOM 3944 O O B ASN B 1 209 ? -15.739 10.542 3.142 0.50 32.85 200 ASN B O 1
ATOM 3953 N N A VAL B 1 210 ? -15.415 10.487 5.182 0.50 31.65 201 VAL B N 1
ATOM 3954 N N B VAL B 1 210 ? -15.337 11.012 5.321 0.50 31.72 201 VAL B N 1
ATOM 3955 C CA A VAL B 1 210 ? -14.051 10.009 5.002 0.50 31.18 201 VAL B CA 1
ATOM 3956 C CA B VAL B 1 210 ? -13.938 10.618 5.324 0.50 31.38 201 VAL B CA 1
ATOM 3957 C C A VAL B 1 210 ? -13.769 8.836 5.930 0.50 30.92 201 VAL B C 1
ATOM 3958 C C B VAL B 1 210 ? -13.730 9.737 6.540 0.50 30.88 201 VAL B C 1
ATOM 3959 O O A VAL B 1 210 ? -13.908 8.934 7.150 0.50 31.23 201 VAL B O 1
ATOM 3960 O O B VAL B 1 210 ? -14.104 10.110 7.654 0.50 30.63 201 VAL B O 1
ATOM 3967 N N A GLN B 1 211 ? -13.391 7.710 5.339 0.50 29.93 202 GLN B N 1
ATOM 3968 N N B GLN B 1 211 ? -13.142 8.566 6.324 0.50 30.35 202 GLN B N 1
ATOM 3969 C CA A GLN B 1 211 ? -13.105 6.526 6.130 0.50 29.00 202 GLN B CA 1
ATOM 3970 C CA B GLN B 1 211 ? -12.912 7.607 7.396 0.50 29.61 202 GLN B CA 1
ATOM 3971 C C A GLN B 1 211 ? -11.622 6.413 6.430 0.50 27.20 202 GLN B C 1
ATOM 3972 C C B GLN B 1 211 ? -11.430 7.364 7.568 0.50 28.16 202 GLN B C 1
ATOM 3973 O O A GLN B 1 211 ? -10.772 6.778 5.620 0.50 27.06 202 GLN B O 1
ATOM 3974 O O B GLN B 1 211 ? -10.663 7.469 6.608 0.50 28.25 202 GLN B O 1
ATOM 3985 N N A TYR B 1 212 ? -11.323 5.906 7.615 0.50 25.11 203 TYR B N 1
ATOM 3986 N N B TYR B 1 212 ? -11.034 7.001 8.784 0.50 26.79 203 TYR B N 1
ATOM 3987 C CA A TYR B 1 212 ? -9.956 5.873 8.092 0.50 23.53 203 TYR B CA 1
ATOM 3988 C CA B TYR B 1 212 ? -9.660 6.588 9.031 0.50 25.53 203 TYR B CA 1
ATOM 3989 C C A TYR B 1 212 ? -9.840 5.045 9.354 0.50 22.41 203 TYR B C 1
ATOM 3990 C C B TYR B 1 212 ? -9.532 5.571 10.164 0.50 24.39 203 TYR B C 1
ATOM 3991 O O A TYR B 1 212 ? -10.677 5.133 10.245 0.50 22.82 203 TYR B O 1
ATOM 3992 O O B TYR B 1 212 ? -9.978 5.803 11.283 0.50 24.58 203 TYR B O 1
ATOM 4009 N N A ASN B 1 213 ? -8.772 4.259 9.427 0.50 20.83 204 ASN B N 1
ATOM 4010 N N B ASN B 1 213 ? -8.921 4.434 9.847 0.50 23.13 204 ASN B N 1
ATOM 4011 C CA A ASN B 1 213 ? -8.452 3.485 10.624 0.50 19.18 204 ASN B CA 1
ATOM 4012 C CA B ASN B 1 213 ? -8.501 3.467 10.852 0.50 21.54 204 ASN B CA 1
ATOM 4013 C C A ASN B 1 213 ? -7.009 3.763 11.019 0.50 18.22 204 ASN B C 1
ATOM 4014 C C B ASN B 1 213 ? -7.033 3.732 11.095 0.50 20.11 204 ASN B C 1
ATOM 4015 O O A ASN B 1 213 ? -6.101 3.504 10.231 0.50 18.48 204 ASN B O 1
ATOM 4016 O O B ASN B 1 213 ? -6.207 3.423 10.233 0.50 20.21 204 ASN B O 1
ATOM 4025 N N A ALA B 1 214 ? -6.796 4.272 12.232 0.50 16.88 205 ALA B N 1
ATOM 4026 N N B ALA B 1 214 ? -6.698 4.290 12.255 0.50 18.34 205 ALA B N 1
ATOM 4027 C CA A ALA B 1 214 ? -5.465 4.722 12.675 0.50 16.32 205 ALA B CA 1
ATOM 4028 C CA B ALA B 1 214 ? -5.329 4.745 12.501 0.50 17.44 205 ALA B CA 1
ATOM 4029 C C A ALA B 1 214 ? -4.428 3.596 12.716 0.50 15.82 205 ALA B C 1
ATOM 4030 C C B ALA B 1 214 ? -4.372 3.627 12.936 0.50 16.49 205 ALA B C 1
ATOM 4031 O O A ALA B 1 214 ? -3.252 3.814 12.440 0.50 15.43 205 ALA B O 1
ATOM 4032 O O B ALA B 1 214 ? -3.181 3.889 13.179 0.50 16.05 205 ALA B O 1
ATOM 4035 N N . PHE B 1 215 ? -4.879 2.399 13.060 1.00 15.57 206 PHE B N 1
ATOM 4036 C CA . PHE B 1 215 ? -3.993 1.237 13.289 1.00 14.53 206 PHE B CA 1
ATOM 4037 C C . PHE B 1 215 ? -3.570 0.501 12.028 1.00 14.26 206 PHE B C 1
ATOM 4038 O O . PHE B 1 215 ? -2.525 -0.150 12.021 1.00 14.37 206 PHE B O 1
ATOM 4046 N N A LYS B 1 216 ? -4.363 0.604 10.967 0.50 14.09 207 LYS B N 1
ATOM 4047 N N B LYS B 1 216 ? -4.361 0.610 10.969 0.50 13.74 207 LYS B N 1
ATOM 4048 C CA A LYS B 1 216 ? -4.134 -0.194 9.763 0.50 14.71 207 LYS B CA 1
ATOM 4049 C CA B LYS B 1 216 ? -4.140 -0.197 9.773 0.50 14.27 207 LYS B CA 1
ATOM 4050 C C A LYS B 1 216 ? -2.727 -0.040 9.200 0.50 13.95 207 LYS B C 1
ATOM 4051 C C B LYS B 1 216 ? -2.741 -0.054 9.194 0.50 13.63 207 LYS B C 1
ATOM 4052 O O A LYS B 1 216 ? -2.072 -1.038 8.885 0.50 13.61 207 LYS B O 1
ATOM 4053 O O B LYS B 1 216 ? -2.104 -1.058 8.864 0.50 13.03 207 LYS B O 1
ATOM 4064 N N A ARG B 1 217 ? -2.264 1.194 9.044 0.50 14.05 208 ARG B N 1
ATOM 4065 N N B ARG B 1 217 ? -2.259 1.172 9.047 0.50 14.19 208 ARG B N 1
ATOM 4066 C CA A ARG B 1 217 ? -0.927 1.432 8.525 0.50 13.67 208 ARG B CA 1
ATOM 4067 C CA B ARG B 1 217 ? -0.936 1.383 8.482 0.50 14.34 208 ARG B CA 1
ATOM 4068 C C A ARG B 1 217 ? 0.082 0.574 9.261 0.50 13.78 208 ARG B C 1
ATOM 4069 C C B ARG B 1 217 ? 0.121 0.610 9.261 0.50 14.13 208 ARG B C 1
ATOM 4070 O O A ARG B 1 217 ? 0.917 -0.079 8.642 0.50 13.87 208 ARG B O 1
ATOM 4071 O O B ARG B 1 217 ? 1.040 0.056 8.668 0.50 14.15 208 ARG B O 1
ATOM 4086 N N . TRP B 1 218 ? 0.000 0.585 10.587 1.00 13.02 209 TRP B N 1
ATOM 4087 C CA . TRP B 1 218 ? 1.021 -0.015 11.447 1.00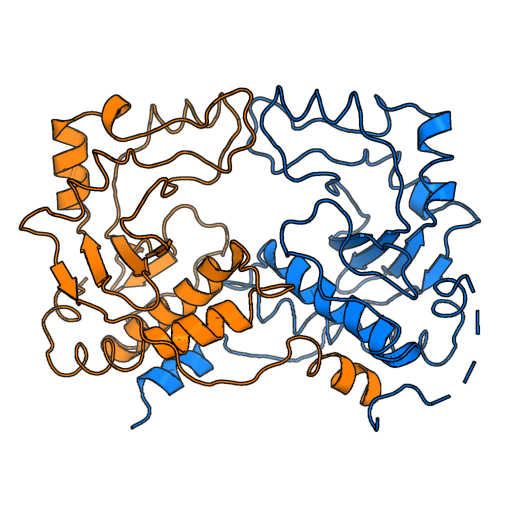 12.97 209 TRP B CA 1
ATOM 4088 C C . TRP B 1 218 ? 0.889 -1.531 11.532 1.00 12.73 209 TRP B C 1
ATOM 4089 O O . TRP B 1 218 ? 1.900 -2.227 11.512 1.00 12.47 209 TRP B O 1
ATOM 4100 N N . VAL B 1 219 ? -0.340 -2.042 11.566 1.00 12.07 210 VAL B N 1
ATOM 4101 C CA . VAL B 1 219 ? -0.537 -3.487 11.480 1.00 12.08 210 VAL B CA 1
ATOM 4102 C C . VAL B 1 219 ? 0.079 -3.978 10.173 1.00 12.38 210 VAL B C 1
ATOM 4103 O O . VAL B 1 219 ? 0.760 -5.024 10.137 1.00 12.67 210 VAL B O 1
ATOM 4107 N N . ASP B 1 220 ? -0.170 -3.243 9.086 1.00 12.71 211 ASP B N 1
ATOM 4108 C CA . ASP B 1 220 ? 0.328 -3.664 7.768 1.00 12.90 211 ASP B CA 1
ATOM 4109 C C . ASP B 1 220 ? 1.855 -3.650 7.725 1.00 13.39 211 ASP B C 1
ATOM 4110 O O . ASP B 1 220 ? 2.464 -4.580 7.171 1.00 12.60 211 ASP B O 1
ATOM 4115 N N . LEU B 1 221 ? 2.482 -2.640 8.329 1.00 12.94 212 LEU B N 1
ATOM 4116 C CA . LEU B 1 221 ? 3.949 -2.594 8.417 1.00 12.78 212 LEU B CA 1
ATOM 4117 C C . LEU B 1 221 ? 4.506 -3.729 9.275 1.00 12.51 212 LEU B C 1
ATOM 4118 O O . LEU B 1 221 ? 5.553 -4.304 8.947 1.00 12.89 212 LEU B O 1
ATOM 4123 N N . TRP B 1 222 ? 3.839 -4.097 10.356 1.00 12.06 213 TRP B N 1
ATOM 4124 C CA . TRP B 1 222 ? 4.292 -5.267 11.117 1.00 12.53 213 TRP B CA 1
ATOM 4125 C C . TRP B 1 222 ? 4.309 -6.545 10.280 1.00 12.76 213 TRP B C 1
ATOM 4126 O O . TRP B 1 222 ? 5.254 -7.328 10.337 1.00 12.62 213 TRP B O 1
ATOM 4137 N N . SER B 1 223 ? 3.252 -6.734 9.506 1.00 11.47 214 SER B N 1
ATOM 4138 C CA . SER B 1 223 ? 3.167 -7.865 8.605 1.00 11.50 214 SER B CA 1
ATOM 4139 C C . SER B 1 223 ? 4.273 -7.820 7.539 1.00 12.12 214 SER B C 1
ATOM 4140 O O . SER B 1 223 ? 4.897 -8.832 7.230 1.00 12.25 214 SER B O 1
ATOM 4143 N N . GLU B 1 224 ? 4.506 -6.644 6.975 1.00 12.54 215 GLU B N 1
ATOM 4144 C CA . GLU B 1 224 ? 5.523 -6.494 5.924 1.00 12.73 215 GLU B CA 1
ATOM 4145 C C . GLU B 1 224 ? 6.952 -6.594 6.439 1.00 13.56 215 GLU B C 1
ATOM 4146 O O . GLU B 1 224 ? 7.850 -6.972 5.675 1.00 14.23 215 GLU B O 1
ATOM 4152 N N . GLY B 1 225 ? 7.158 -6.283 7.712 1.00 13.44 216 GLY B N 1
ATOM 4153 C CA . GLY B 1 225 ? 8.493 -6.035 8.244 1.00 14.08 216 GLY B CA 1
ATOM 4154 C C . GLY B 1 225 ? 9.396 -7.229 8.281 1.00 15.28 216 GLY B C 1
ATOM 4155 O O . GLY B 1 225 ? 10.619 -7.026 8.364 1.00 16.48 216 GLY B O 1
#

Radius of gyration: 23.0 Å; Cα contacts (8 Å, |Δi|>4): 868; chains: 2; bounding box: 45×66×58 Å

InterPro domains:
  IPR029128 Type II restriction endonuclease subunit R [PF15514] (14-215)
  IPR029128 Type II restriction endonuclease subunit R [cd22361] (14-213)
  IPR038374 Type II restriction endonuclease subunit R superfamily [G3DSA:3.40.600.30] (1-216)

Organism: Thermoplasma acidophilum (strain ATCC 25905 / DSM 1728 / JCM 9062 / NBRC 15155 / AMRC-C165) (NCBI:txid273075)

CATH classification: 3.40.600.30

Solvent-accessible surface area: 20626 Å² total; per-residue (Å²): 188,175,63,79,13,230,97,74,5,86,74,2,10,137,27,160,78,0,19,58,13,1,76,125,96,0,6,71,3,2,11,14,0,22,40,42,4,24,24,42,69,118,62,4,120,40,8,23,44,23,19,22,28,0,4,1,0,11,0,22,8,46,25,17,109,190,48,10,55,28,105,12,56,37,116,67,90,42,22,21,0,75,5,91,48,55,37,2,8,13,40,28,35,73,23,169,111,12,52,21,11,38,23,49,116,2,15,9,47,86,70,0,129,98,21,4,87,100,28,84,1,134,26,23,14,3,0,0,7,0,22,51,92,48,101,4,0,7,26,5,0,1,43,103,0,12,57,86,12,26,117,121,40,28,76,106,99,2,7,93,48,13,131,140,41,54,65,26,83,1,0,24,6,19,84,67,0,4,112,41,2,15,101,28,159,71,18,30,40,7,101,1,97,0,139,95,51,165,36,151,96,86,15,33,121,99,3,30,59,39,0,55,106,111,48,93,0,98,53,2,15,164,43,167,126,10,32,45,35,0,65,168,55,0,7,78,1,0,16,20,0,17,59,37,5,20,20,40,68,121,62,3,120,40,7,23,42,22,14,26,30,0,1,1,0,3,0,19,77,61,22,28,143,186,39,11,76,29,100,9,57,37,115,60,91,43,20,19,0,66,0,95,48,37,34,0,8,13,41,27,35,74,23,164,113,13,58,18,10,38,23,50,118,2,14,10,33,57,78,1,115,94,25,16,102,112,29,83,0,138,24,12,14,2,0,0,6,0,23,47,101,61,97,7,2,3,43,19,0,1,44,114,0,12,58,82,9,28,116,116,26,28,73,98,125,1,8,99,65,18,148,118,36,52,65,28,83,1,0,19,6,16,77,85,0,3,145,54,1,16,101,23,163,75,19,52,59,4,145,0,106,1,128,119,62,159,48,180,100,88,17,27,126,106,4,17,22,40,0,32,124,20

Secondary structure (DSSP, 8-state):
-TTS---HHHHHHH-HHHHHHHHHHHHHHHHHHHHTSEETTEE-TTHHHHHHHHHHHHHHHHH-GGGEE----TT-SS--EEETTEEEEEEEEESSS--S-EEE----HHHHHHHHHH----SEEEEEEE-TTSEEEEEEE-HHHHHHHHHHH-HHHHEEPPPTTS---SEEE-HHHHHHHHHSTT-EEEEEE---------TTHHHHHHHH--/--GGGTTT-HHHHHHHHHHHHHHHHHHHHTSEETTEE-TTHHHHHHHHHHHHHHHHH-GGGEE----TT-SS--EEETTEEEEEEEEESSS--S-EEE----HHHHHHHHHH----SEEEEEEE-TTSEEEEEEE-HHHHHHHHHHH-HHHHEEPPPTTS---SEEE-HHHHHHHHH-TT-EEEEEE---------TTHHHHHHHHH-

B-factor: mean 19.94, std 7.04, range [6.51, 50.9]

Foldseek 3Di:
DVLADVVVVVVQQPPPVNLVCCQVPVLVQLVVLQQQADDPSHGDPCSFVVSLVVVLVSLCRHPNPVQKAQPDPPQDQQFRIDGNNATEGEEEAEDPDRAFTANDQDQPQVVQVVCLVDDAQDHWYWYWYHYAQAKTKIKTQGSVLRRVLCVVPHSVQQKAHRDPPDDDGHIGGHPVSVVSSRPPPPMGIRMYRNYDDDDDDDNCVVVVCVVPPD/DCVVVCLPPPVNLVVCQVPVLVQLVVLQQQQDDPSHHDPCSFVSSLVVVLVSLCVVQNPVQKAQPDPPQDQQFRIGGNNATEGEEEAEDPDRAFTANDQDQPQVVQVVCLVDDAQDHWYWYWYHYAQAKTKTKTQGSVLRRVLCVVPHSVQQKAHRDPPDDDGHIGGHPVSVVRSRPDPPMGIRMHRNYDDPDHDDNCVVVVVVVVVD